Protein AF-0000000072966631 (afdb_homodimer)

Solvent-accessible surface area (backbone atoms only — not comparable to full-atom values): 40447 Å² total; per-residue (Å²): 56,52,71,57,50,49,48,43,48,32,48,44,21,49,55,46,26,72,70,39,63,46,69,60,27,48,53,48,18,31,76,72,62,52,37,61,86,64,64,63,73,80,50,91,73,61,94,45,58,51,57,37,20,22,54,49,50,52,54,57,69,67,40,77,50,68,51,41,50,60,30,48,39,51,22,27,47,74,66,77,32,40,68,58,26,48,49,46,52,49,49,42,47,44,33,61,68,57,62,49,59,53,91,56,73,65,73,83,61,69,45,61,26,91,60,85,64,74,42,72,88,74,32,95,56,65,59,46,76,50,39,45,73,50,34,21,42,33,41,38,40,41,36,36,54,40,76,63,102,48,74,65,43,50,17,44,63,51,41,50,51,48,52,49,51,44,44,43,67,34,49,30,48,75,47,78,47,66,46,40,36,55,68,52,48,55,49,54,51,48,52,61,42,63,54,82,63,94,60,71,47,36,32,42,35,41,36,41,35,32,53,33,30,17,46,55,70,32,55,26,38,41,26,16,68,66,37,78,42,52,54,64,60,59,53,51,46,61,20,51,81,64,6,69,56,51,53,98,21,49,33,38,36,38,41,50,40,30,22,39,67,49,94,52,88,70,87,72,85,73,82,75,78,79,82,29,84,67,88,61,54,55,62,57,22,28,36,45,33,30,44,23,45,89,59,28,36,50,61,67,38,58,68,71,8,32,57,58,58,38,37,42,50,50,44,44,25,68,40,31,27,82,35,37,53,68,60,46,53,49,46,29,36,55,52,39,44,54,57,54,58,34,55,50,22,61,62,51,63,67,52,48,53,54,41,28,31,28,36,32,38,31,56,49,57,48,39,53,66,27,16,36,41,23,47,56,96,91,35,84,41,68,54,84,74,81,128,57,53,70,56,49,49,48,44,48,38,45,44,23,39,55,46,26,71,71,38,63,46,68,61,27,48,52,48,18,30,76,70,62,49,37,60,87,63,63,62,70,80,50,91,72,61,94,46,58,47,56,38,18,27,53,48,49,53,52,56,68,66,41,77,50,68,52,40,50,60,30,48,37,52,22,27,47,74,68,76,31,40,69,60,26,50,50,46,52,50,48,43,46,46,31,62,69,57,62,50,61,53,91,57,73,65,72,84,62,68,45,60,25,91,59,86,65,72,41,74,89,73,33,94,54,66,58,45,77,50,39,46,73,50,33,21,42,33,40,38,41,42,37,36,53,42,77,64,101,49,74,66,44,51,17,45,64,49,42,50,52,48,51,49,51,45,43,44,66,34,48,31,48,75,48,79,48,65,47,38,37,56,68,50,49,54,48,53,51,47,51,62,42,63,54,81,62,94,61,71,45,38,33,42,36,41,36,41,35,32,53,33,30,18,46,55,72,32,54,26,38,41,25,17,66,65,38,77,41,53,55,64,60,60,53,52,46,61,20,49,82,65,6,71,54,51,54,98,22,51,33,40,37,38,42,50,40,30,22,38,67,48,94,54,89,69,88,72,85,75,83,77,77,77,82,31,83,67,90,60,53,55,61,58,22,27,36,45,34,30,44,25,46,88,60,28,36,50,61,66,38,56,67,72,10,32,57,58,59,38,37,43,51,49,44,44,25,68,41,29,26,83,36,38,54,69,59,46,53,50,44,28,35,54,51,40,44,53,58,54,58,35,61,49,19,59,65,51,61,65,54,49,53,55,40,30,32,29,36,33,37,31,56,48,58,47,40,52,65,28,17,38,40,25,47,56,97,91,34,84,41,68,53,84,73,82,127

Sequence (774 aa):
MLPEQKDLIYKHFPQLVQQCDLEQIVEIMIKKGNLNQDFLDKLPLESDKAHNNRQILFKLLGLEEVNTFSGLVDGLRKTGCARLANILENKLETIIESNILHPLDVNIDVKFSTQFYDTERYNRTGFYSTRSKNRGYVLIINNINFAQSYDERHGAEADERNLRQLFEKMGLTVFCYRDLNAYDMYFKTREFSEKLPVTQPDIGIVIIMSHGLVINNETMIVSSDNKYLAEESFKKIFNNENCALFRRKPKIFIYHICRNVLRESVTKQTFTDAILGNSLRTYSDMLICHPSVKGFSAYRNSIKGSWYIQLLCKVFMEHAHDMDIESLLRKVDEELEVVSSMPWVTENPNEGTQQTSTFQNIAFKKCYLHPGLYEEDGKMMKFPQNQMLPEQKDLIYKHFPQLVQQCDLEQIVEIMIKKGNLNQDFLDKLPLESDKAHNNRQILFKLLGLEEVNTFSGLVDGLRKTGCARLANILENKLETIIESNILHPLDVNIDVKFSTQFYDTERYNRTGFYSTRSKNRGYVLIINNINFAQSYDERHGAEADERNLRQLFEKMGLTVFCYRDLNAYDMYFKTREFSEKLPVTQPDIGIVIIMSHGLVINNETMIVSSDNKYLAEESFKKIFNNENCALFRRKPKIFIYHICRNVLRESVTKQTFTDAILGNSLRTYSDMLICHPSVKGFSAYRNSIKGSWYIQLLCKVFMEHAHDMDIESLLRKVDEELEVVSSMPWVTENPNEGTQQTSTFQNIAFKKCYLHPGLYEEDGKMMKFPQNQ

Radius of gyration: 29.25 Å; Cα contacts (8 Å, |Δi|>4): 1602; chains: 2; bounding box: 68×86×66 Å

Nearest PDB structures (foldseek):
  2fp3-assembly1_A  TM=8.728E-01  e=6.294E-19  Drosophila melanogaster
  4qui-assembly2_A  TM=8.451E-01  e=1.673E-17  Homo sapiens
  1m72-assembly1_B  TM=8.473E-01  e=5.726E-17  Spodoptera frugiperda
  4pry-assembly1_A  TM=8.446E-01  e=1.226E-16  Homo sapiens
  7wr5-assembly1_C  TM=8.520E-01  e=1.232E-13  Homo sapiens

InterPro domains:
  IPR001309 Peptidase C14, p20 domain [PS50208] (134-259)
  IPR002138 Peptidase C14, caspase non-catalytic subunit p10 [PS50207] (284-371)
  IPR011029 Death-like domain superfamily [G3DSA:1.10.533.10] (1-99)
  IPR011029 Death-like domain superfamily [SSF47986] (1-97)
  IPR011600 Peptidase C14, caspase domain [PF00656] (135-347)
  IPR015917 Peptidase C14A, caspase catalytic domain [PR00376] (134-147)
  IPR015917 Peptidase C14A, caspase catalytic domain [PR00376] (153-171)
  IPR015917 Peptidase C14A, caspase catalytic domain [PR00376] (171-189)
  IPR015917 Peptidase C14A, caspase catalytic domain [PR00376] (204-212)
  IPR015917 Peptidase C14A, caspase catalytic domain [PR00376] (243-261)
  IPR015917 Peptidase C14A, caspase catalytic domain [PR00376] (298-309)
  IPR015917 Peptidase C14A, caspase catalytic domain [SM00115] (127-371)
  IPR029030 Caspase-like domain superfamily [SSF52129] (120-372)
  IPR052039 Caspase-related proteases and regulators [PTHR22576] (125-385)

pLDDT: mean 79.73, std 18.7, range [24.19, 98.69]

Secondary structure (DSSP, 8-state):
--HHHHHHHHHTHHHHHHH--HHHHHHHHHHTTSS-GGGTTTS---S-HHHHHHHHHHHHHT---TTHHHHHHHHHHHTT-HHHHHHHHHHHHHHHHTT---TT-----PPPPSS---STTT-SS-B-----SS-EEEEEEE----SSSS---TTHHHHHHHHHHHHHHTT-EEEEEES--HHHHHHHHHHHHT---SS--SEEEEEEES-EEEETTEEEEEPTTS-EEEHHHHHHHTSTTT-STTTTS-EEEEEE---EE-----------------SS-SS-SEEEEESS-TT-PPPEETTTEEHHHHHHHHHHHHHTTTSBHHHHHHHHHHHHHHHHHS----S-TTS------EEEEES--B-B--TTEEEETTEEEE-----/--HHHHHHHHHTHHHHHHH--HHHHHHHHHHTTSS-GGGTTTS---S-HHHHHHHHHHHHHT---TTHHHHHHHHHHHTT-HHHHHHHHHHHHHHHHTT---TT-----PPPPSS---STTT-SS-B-----SS-EEEEEEE----SSSS---TTHHHHHHHHHHHHHHTT-EEEEEES--HHHHHHHHHHHHT---SS--SEEEEEEES-EEEETTEEEEEPTTS-EEEHHHHHHHTSTTT-STTTTS-EEEEEE---EE-----------------SS-SS-SEEEEESS-TT-PPPEETTTEEHHHHHHHHHHHHHTTTSBHHHHHHHHHHHHHHHHHS----S-TTS------EEEEES--B-B--TTEEEETTEEEE-----

Organism: Tribolium castaneum (NCBI:txid7070)

Structure (mmCIF, N/CA/C/O backbone):
data_AF-0000000072966631-model_v1
#
loop_
_entity.id
_entity.type
_entity.pdbx_description
1 polymer 'Caspase Nc-like Protein'
#
loop_
_atom_site.group_PDB
_atom_site.id
_atom_site.type_symbol
_atom_site.label_atom_id
_atom_site.label_alt_id
_atom_site.label_comp_id
_atom_site.label_asym_id
_atom_site.label_entity_id
_atom_site.label_seq_id
_atom_site.pdbx_PDB_ins_code
_atom_site.Cartn_x
_atom_site.Cartn_y
_atom_site.Cartn_z
_atom_site.occupancy
_atom_site.B_iso_or_equiv
_atom_site.auth_seq_id
_atom_site.auth_comp_id
_atom_site.auth_asym_id
_atom_site.auth_atom_id
_atom_site.pdbx_PDB_model_num
ATOM 1 N N . MET A 1 1 ? -11.648 35.438 14.039 1 68.81 1 MET A N 1
ATOM 2 C CA . MET A 1 1 ? -12.289 34.312 14.688 1 68.81 1 MET A CA 1
ATOM 3 C C . MET A 1 1 ? -11.25 33.406 15.352 1 68.81 1 MET A C 1
ATOM 5 O O . MET A 1 1 ? -10.164 33.188 14.797 1 68.81 1 MET A O 1
ATOM 9 N N . LEU A 1 2 ? -11.609 32.969 16.594 1 64.06 2 LEU A N 1
ATOM 10 C CA . LEU A 1 2 ? -10.758 32 17.281 1 64.06 2 LEU A CA 1
ATOM 11 C C . LEU A 1 2 ? -10.711 30.688 16.547 1 64.06 2 LEU A C 1
ATOM 13 O O . LEU A 1 2 ? -11.68 30.312 15.867 1 64.06 2 LEU A O 1
ATOM 17 N N . PRO A 1 3 ? -9.625 30.125 16.641 1 59.94 3 PRO A N 1
ATOM 18 C CA . PRO A 1 3 ? -9.5 28.828 15.969 1 59.94 3 PRO A CA 1
ATOM 19 C C . PRO A 1 3 ? -10.625 27.875 16.328 1 59.94 3 PRO A C 1
ATOM 21 O O . PRO A 1 3 ? -11.141 27.172 15.453 1 59.94 3 PRO A O 1
ATOM 24 N N . GLU A 1 4 ? -10.969 27.969 17.516 1 63.44 4 GLU A N 1
ATOM 25 C CA . GLU A 1 4 ? -12.055 27.109 17.984 1 63.44 4 GLU A CA 1
ATOM 26 C C . GLU A 1 4 ? -13.367 27.469 17.312 1 63.44 4 GLU A C 1
ATOM 28 O O . GLU A 1 4 ? -14.188 26.594 17.016 1 63.44 4 GLU A O 1
ATOM 33 N N . GLN A 1 5 ? -13.523 28.703 17.094 1 70.25 5 GLN A N 1
ATOM 34 C CA . GLN A 1 5 ? -14.719 29.203 16.422 1 70.25 5 GLN A CA 1
ATOM 35 C C . GLN A 1 5 ? -14.758 28.766 14.961 1 70.25 5 GLN A C 1
ATOM 37 O O . GLN A 1 5 ? -15.805 28.328 14.469 1 70.25 5 GLN A O 1
ATOM 42 N N . LYS A 1 6 ? -13.711 28.938 14.422 1 69.25 6 LYS A N 1
ATOM 43 C CA . LYS A 1 6 ? -13.617 28.531 13.023 1 69.25 6 LYS A CA 1
ATOM 44 C C . LYS A 1 6 ? -13.875 27.031 12.867 1 69.25 6 LYS A C 1
ATOM 46 O O . LYS A 1 6 ? -14.609 26.609 11.977 1 69.25 6 LYS A O 1
ATOM 51 N N . ASP A 1 7 ? -13.359 26.375 13.883 1 62.38 7 ASP A N 1
ATOM 52 C CA . ASP A 1 7 ? -13.562 24.938 13.914 1 62.38 7 ASP A CA 1
ATOM 53 C C . ASP A 1 7 ? -15.047 24.578 14.016 1 62.38 7 ASP A C 1
ATOM 55 O O . ASP A 1 7 ? -15.516 23.656 13.367 1 62.38 7 ASP A O 1
ATOM 59 N N . LEU A 1 8 ? -15.703 25.281 14.867 1 68.56 8 LEU A N 1
ATOM 60 C CA . LEU A 1 8 ? -17.141 25.078 15.07 1 68.56 8 LEU A CA 1
ATOM 61 C C . LEU A 1 8 ? -17.906 25.359 13.797 1 68.56 8 LEU A C 1
ATOM 63 O O . LEU A 1 8 ? -18.859 24.625 13.461 1 68.56 8 LEU A O 1
ATOM 67 N N . ILE A 1 9 ? -17.5 26.375 13.125 1 75.25 9 ILE A N 1
ATOM 68 C CA . ILE A 1 9 ? -18.172 26.75 11.883 1 75.25 9 ILE A CA 1
ATOM 69 C C . ILE A 1 9 ? -17.938 25.672 10.828 1 75.25 9 ILE A C 1
ATOM 71 O O . ILE A 1 9 ? -18.875 25.266 10.133 1 75.25 9 ILE A O 1
ATOM 75 N N . TYR A 1 10 ? -16.766 25.188 10.859 1 64.31 10 TYR A N 1
ATOM 76 C CA . TYR A 1 10 ? -16.438 24.125 9.914 1 64.31 10 TYR A CA 1
ATOM 77 C C . TYR A 1 10 ? -17.234 22.875 10.203 1 64.31 10 TYR A C 1
ATOM 79 O O . TYR A 1 10 ? -17.75 22.234 9.289 1 64.31 10 TYR A O 1
ATOM 87 N N . LYS A 1 11 ? -17.312 22.531 11.445 1 64.12 11 LYS A N 1
ATOM 88 C CA . LYS A 1 11 ? -18.047 21.359 11.906 1 64.12 11 LYS A CA 1
ATOM 89 C C . LYS A 1 11 ? -19.516 21.438 11.484 1 64.12 11 LYS A C 1
ATOM 91 O O . LYS A 1 11 ? -20.125 20.406 11.188 1 64.12 11 LYS A O 1
ATOM 96 N N . HIS A 1 12 ? -20.047 22.609 11.523 1 69.44 12 HIS A N 1
ATOM 97 C CA . HIS A 1 12 ? -21.469 22.781 11.227 1 69.44 12 HIS A CA 1
ATOM 98 C C . HIS A 1 12 ? -21.672 23.453 9.867 1 69.44 12 HIS A C 1
ATOM 100 O O . HIS A 1 12 ? -22.688 24.109 9.641 1 69.44 12 HIS A O 1
ATOM 106 N N . PHE A 1 13 ? -20.594 23.281 9.008 1 72.44 13 PHE A N 1
ATOM 107 C CA . PHE A 1 13 ? -20.547 23.953 7.719 1 72.44 13 PHE A CA 1
ATOM 108 C C . PHE A 1 13 ? -21.703 23.5 6.828 1 72.44 13 PHE A C 1
ATOM 110 O O . PHE A 1 13 ? -22.438 24.328 6.297 1 72.44 13 PHE A O 1
ATOM 117 N N . PRO A 1 14 ? -21.922 22.203 6.773 1 68.69 14 PRO A N 1
ATOM 118 C CA . PRO A 1 14 ? -23.031 21.797 5.91 1 68.69 14 PRO A CA 1
ATOM 119 C C . PRO A 1 14 ? -24.375 22.344 6.375 1 68.69 14 PRO A C 1
ATOM 121 O O . PRO A 1 14 ? -25.203 22.75 5.547 1 68.69 14 PRO A O 1
ATOM 124 N N . GLN A 1 15 ? -24.625 22.359 7.633 1 77.25 15 GLN A N 1
ATOM 125 C CA . GLN A 1 15 ? -25.859 22.906 8.164 1 77.25 15 GLN A CA 1
ATOM 126 C C . GLN A 1 15 ? -25.969 24.391 7.875 1 77.25 15 GLN A C 1
ATOM 128 O O . GLN A 1 15 ? -27.047 24.875 7.508 1 77.25 15 GLN A O 1
ATOM 133 N N . LEU A 1 16 ? -24.875 25.016 7.965 1 82.5 16 LEU A N 1
ATOM 134 C CA . LEU A 1 16 ? -24.859 26.453 7.719 1 82.5 16 LEU A CA 1
ATOM 135 C C . LEU A 1 16 ? -25.156 26.75 6.254 1 82.5 16 LEU A C 1
ATOM 137 O O . LEU A 1 16 ? -25.906 27.688 5.949 1 82.5 16 LEU A O 1
ATOM 141 N N . VAL A 1 17 ? -24.641 25.906 5.406 1 77.12 17 VAL A N 1
ATOM 142 C CA . VAL A 1 17 ? -24.797 26.109 3.971 1 77.12 17 VAL A CA 1
ATOM 143 C C . VAL A 1 17 ? -26.219 25.766 3.539 1 77.12 17 VAL A C 1
ATOM 145 O O . VAL A 1 17 ? -26.828 26.484 2.76 1 77.12 17 VAL A O 1
ATOM 148 N N . GLN A 1 18 ? -26.688 24.734 4.133 1 76.94 18 GLN A N 1
ATOM 149 C CA . GLN A 1 18 ? -27.969 24.203 3.656 1 76.94 18 GLN A CA 1
ATOM 150 C C . GLN A 1 18 ? -29.141 24.875 4.348 1 76.94 18 GLN A C 1
ATOM 152 O O . GLN A 1 18 ? -30.203 25.078 3.738 1 76.94 18 GLN A O 1
ATOM 157 N N . GLN A 1 19 ? -28.906 25.203 5.504 1 81.06 19 GLN A N 1
ATOM 158 C CA . GLN A 1 19 ? -30.062 25.609 6.301 1 81.06 19 GLN A CA 1
ATOM 159 C C . GLN A 1 19 ? -30.125 27.125 6.461 1 81.06 19 GLN A C 1
ATOM 161 O O . GLN A 1 19 ? -31.172 27.672 6.793 1 81.06 19 GLN A O 1
ATOM 166 N N . CYS A 1 20 ? -29.047 27.766 6.129 1 86.94 20 CYS A N 1
ATOM 167 C CA . CYS A 1 20 ? -29.016 29.172 6.496 1 86.94 20 CYS A CA 1
ATOM 168 C C . CYS A 1 20 ? -28.906 30.047 5.258 1 86.94 20 CYS A C 1
ATOM 170 O O . CYS A 1 20 ? -28.438 29.609 4.215 1 86.94 20 CYS A O 1
ATOM 172 N N . ASP A 1 21 ? -29.516 31.172 5.359 1 87.31 21 ASP A N 1
ATOM 173 C CA . ASP A 1 21 ? -29.359 32.219 4.363 1 87.31 21 ASP A CA 1
ATOM 174 C C . ASP A 1 21 ? -28.203 33.156 4.727 1 87.31 21 ASP A C 1
ATOM 176 O O . ASP A 1 21 ? -28.391 34.188 5.371 1 87.31 21 ASP A O 1
ATOM 180 N N . LEU A 1 22 ? -27.016 32.812 4.195 1 88.62 22 LEU A N 1
ATOM 181 C CA . LEU A 1 22 ? -25.828 33.5 4.633 1 88.62 22 LEU A CA 1
ATOM 182 C C . LEU A 1 22 ? -25.75 34.906 3.998 1 88.62 22 LEU A C 1
ATOM 184 O O . LEU A 1 22 ? -25.125 35.812 4.551 1 88.62 22 LEU A O 1
ATOM 188 N N . GLU A 1 23 ? -26.422 35.031 2.867 1 87.88 23 GLU A N 1
ATOM 189 C CA . GLU A 1 23 ? -26.469 36.375 2.289 1 87.88 23 GLU A CA 1
ATOM 190 C C . GLU A 1 23 ? -27.156 37.344 3.225 1 87.88 23 GLU A C 1
ATOM 192 O O . GLU A 1 23 ? -26.672 38.469 3.451 1 87.88 23 GLU A O 1
ATOM 197 N N . GLN A 1 24 ? -28.266 36.844 3.725 1 90.56 24 GLN A N 1
ATOM 198 C CA . GLN A 1 24 ? -29.016 37.656 4.668 1 90.56 24 GLN A CA 1
ATOM 199 C C . GLN A 1 24 ? -28.234 37.875 5.961 1 90.56 24 GLN A C 1
ATOM 201 O O . GLN A 1 24 ? -28.234 38.969 6.523 1 90.56 24 GLN A O 1
ATOM 206 N N . ILE A 1 25 ? -27.516 36.844 6.379 1 91.56 25 ILE A N 1
ATOM 207 C CA . ILE A 1 25 ? -26.734 36.906 7.613 1 91.56 2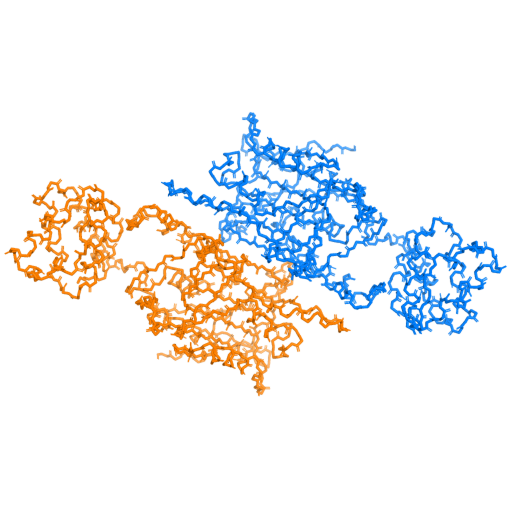5 ILE A CA 1
ATOM 208 C C . ILE A 1 25 ? -25.594 37.906 7.461 1 91.56 25 ILE A C 1
ATOM 210 O O . ILE A 1 25 ? -25.359 38.719 8.352 1 91.56 25 ILE A O 1
ATOM 214 N N . VAL A 1 26 ? -25.016 37.938 6.332 1 90.06 26 VAL A N 1
ATOM 215 C CA . VAL A 1 26 ? -23.906 38.844 6.066 1 90.06 26 VAL A CA 1
ATOM 216 C C . VAL A 1 26 ? -24.422 40.281 6.039 1 90.06 26 VAL A C 1
ATOM 218 O O . VAL A 1 26 ? -23.75 41.188 6.527 1 90.06 26 VAL A O 1
ATOM 221 N N . GLU A 1 27 ? -25.594 40.438 5.488 1 89.06 27 GLU A N 1
ATOM 222 C CA . GLU A 1 27 ? -26.188 41.781 5.492 1 89.06 27 GLU A CA 1
ATOM 223 C C . GLU A 1 27 ? -26.406 42.281 6.914 1 89.06 27 GLU A C 1
ATOM 225 O O . GLU A 1 27 ? -26.141 43.469 7.203 1 89.06 27 GLU A O 1
ATOM 230 N N . ILE A 1 28 ? -26.812 41.344 7.77 1 90.69 28 ILE A N 1
ATOM 231 C CA . ILE A 1 28 ? -27.016 41.688 9.172 1 90.69 28 ILE A CA 1
ATOM 232 C C . ILE A 1 28 ? -25.672 42 9.828 1 90.69 28 ILE A C 1
ATOM 234 O O . ILE A 1 28 ? -25.562 42.969 10.578 1 90.69 28 ILE A O 1
ATOM 238 N N . MET A 1 29 ? -24.672 41.281 9.477 1 90.38 29 MET A N 1
ATOM 239 C CA . MET A 1 29 ? -23.344 41.469 10.031 1 90.38 29 MET A CA 1
ATOM 240 C C . MET A 1 29 ? -22.75 42.812 9.578 1 90.38 29 MET A C 1
ATOM 242 O O . MET A 1 29 ? -22.062 43.469 10.352 1 90.38 29 MET A O 1
ATOM 246 N N . ILE A 1 30 ? -23.109 43.219 8.406 1 88.69 30 ILE A N 1
ATOM 247 C CA . ILE A 1 30 ? -22.625 44.5 7.879 1 88.69 30 ILE A CA 1
ATOM 248 C C . ILE A 1 30 ? -23.312 45.656 8.602 1 88.69 30 ILE A C 1
ATOM 250 O O . ILE A 1 30 ? -22.656 46.625 9.023 1 88.69 30 ILE A O 1
ATOM 254 N N . LYS A 1 31 ? -24.562 45.5 8.766 1 89.44 31 LYS A N 1
ATOM 255 C CA . LYS A 1 31 ? -25.344 46.531 9.438 1 89.44 31 LYS A CA 1
ATOM 256 C C . LYS A 1 31 ? -24.891 46.719 10.883 1 89.44 31 LYS A C 1
ATOM 258 O O . LYS A 1 31 ? -24.891 47.812 11.398 1 89.44 31 LYS A O 1
ATOM 263 N N . LYS A 1 32 ? -24.406 45.594 11.453 1 87.06 32 LYS A N 1
ATOM 264 C CA . LYS A 1 32 ? -24 45.625 12.859 1 87.06 32 LYS A CA 1
ATOM 265 C C . LYS A 1 32 ? -22.531 46 12.992 1 87.06 32 LYS A C 1
ATOM 267 O O . LYS A 1 32 ? -22.016 46.156 14.102 1 87.06 32 LYS A O 1
ATOM 272 N N . GLY A 1 33 ? -21.859 46.062 11.844 1 84.5 33 GLY A N 1
ATOM 273 C CA . GLY A 1 33 ? -20.469 46.531 11.859 1 84.5 33 GLY A CA 1
ATOM 274 C C . GLY A 1 33 ? -19.484 45.375 12.039 1 84.5 33 GLY A C 1
ATOM 275 O O . GLY A 1 33 ? -18.297 45.625 12.266 1 84.5 33 GLY A O 1
ATOM 276 N N . ASN A 1 34 ? -19.984 44.156 11.969 1 85.12 34 ASN A N 1
ATOM 277 C CA . ASN A 1 34 ? -19.078 43 12.078 1 85.12 34 ASN A CA 1
ATOM 278 C C . ASN A 1 34 ? -18.266 42.812 10.797 1 85.12 34 ASN A C 1
ATOM 280 O O . ASN A 1 34 ? -17.172 42.25 10.836 1 85.12 34 ASN A O 1
ATOM 284 N N . LEU A 1 35 ? -18.938 43.281 9.68 1 86.19 35 LEU A N 1
ATOM 285 C CA . LEU A 1 35 ? -18.297 43.156 8.375 1 86.19 35 LEU A CA 1
ATOM 286 C C . LEU A 1 35 ? -18.344 44.5 7.625 1 86.19 35 LEU A C 1
ATOM 288 O O . LEU A 1 35 ? -19.234 45.312 7.871 1 86.19 35 LEU A O 1
ATOM 292 N N . ASN A 1 36 ? -17.344 44.625 6.793 1 82.81 36 ASN A N 1
ATOM 293 C CA . ASN A 1 36 ? -17.312 45.812 5.961 1 82.81 36 ASN A CA 1
ATOM 294 C C . ASN A 1 36 ? -18.344 45.75 4.844 1 82.81 36 ASN A C 1
ATOM 296 O O . ASN A 1 36 ? -18.719 44.656 4.406 1 82.81 36 ASN A O 1
ATOM 300 N N . GLN A 1 37 ? -18.75 46.938 4.395 1 81.44 37 GLN A N 1
ATOM 301 C CA . GLN A 1 37 ? -19.766 47.062 3.363 1 81.44 37 GLN A CA 1
ATOM 302 C C . GLN A 1 37 ? -19.312 46.438 2.059 1 81.44 37 GLN A C 1
ATOM 304 O O . GLN A 1 37 ? -20.141 45.938 1.284 1 81.44 37 GLN A O 1
ATOM 309 N N . ASP A 1 38 ? -18.062 46.25 1.923 1 80.5 38 ASP A N 1
ATOM 310 C CA . ASP A 1 38 ? -17.547 45.75 0.655 1 80.5 38 ASP A CA 1
ATOM 311 C C . ASP A 1 38 ? -17.359 44.219 0.706 1 80.5 38 ASP A C 1
ATOM 313 O O . ASP A 1 38 ? -16.844 43.625 -0.238 1 80.5 38 ASP A O 1
ATOM 317 N N . PHE A 1 39 ? -17.875 43.625 1.732 1 84 39 PHE A N 1
ATOM 318 C CA . PHE A 1 39 ? -17.656 42.188 1.901 1 84 39 PHE A CA 1
ATOM 319 C C . PHE A 1 39 ? -18.297 41.406 0.761 1 84 39 PHE A C 1
ATOM 321 O O . PHE A 1 39 ? -17.703 40.469 0.253 1 84 39 PHE A O 1
ATOM 328 N N . LEU A 1 40 ? -19.469 41.812 0.378 1 78.5 40 LEU A N 1
ATOM 329 C CA . LEU A 1 40 ? -20.219 41.094 -0.626 1 78.5 40 LEU A CA 1
ATOM 330 C C . LEU A 1 40 ? -19.797 41.5 -2.033 1 78.5 40 LEU A C 1
ATOM 332 O O . LEU A 1 40 ? -20.078 40.781 -3.002 1 78.5 40 LEU A O 1
ATOM 336 N N . ASP A 1 41 ? -19.109 42.531 -2.164 1 75.69 41 ASP A N 1
ATOM 337 C CA . ASP A 1 41 ? -18.797 43.094 -3.482 1 75.69 41 ASP A CA 1
ATOM 338 C C . ASP A 1 41 ? -17.891 42.125 -4.262 1 75.69 41 ASP A C 1
ATOM 340 O O . ASP A 1 41 ? -18.031 42 -5.484 1 75.69 41 ASP A O 1
ATOM 344 N N . LYS A 1 42 ? -17.078 41.438 -3.637 1 66 42 LYS A N 1
ATOM 345 C CA . LYS A 1 42 ? -16.094 40.625 -4.336 1 66 42 LYS A CA 1
ATOM 346 C C . LYS A 1 42 ? -16.531 39.188 -4.418 1 66 42 LYS A C 1
ATOM 348 O O . LYS A 1 42 ? -15.742 38.312 -4.781 1 66 42 LYS A O 1
ATOM 353 N N . LEU A 1 43 ? -17.797 38.906 -4.156 1 71.12 43 LEU A N 1
ATOM 354 C CA . LEU A 1 43 ? -18.281 37.531 -4.242 1 71.12 43 LEU A CA 1
ATOM 355 C C . LEU A 1 43 ? -19.266 37.375 -5.391 1 71.12 43 LEU A C 1
ATOM 357 O O . LEU A 1 43 ? -20.297 38.062 -5.422 1 71.12 43 LEU A O 1
ATOM 361 N N . PRO A 1 44 ? -18.859 36.719 -6.484 1 66.81 44 PRO A N 1
ATOM 362 C CA . PRO A 1 44 ? -19.828 36.5 -7.559 1 66.81 44 PRO A CA 1
ATOM 363 C C . PRO A 1 44 ? -21.016 35.656 -7.109 1 66.81 44 PRO A C 1
ATOM 365 O O . PRO A 1 44 ? -20.922 34.406 -7.074 1 66.81 44 PRO A O 1
ATOM 368 N N . LEU A 1 45 ? -22.125 36.25 -6.652 1 73.12 45 LEU A N 1
ATOM 369 C CA . LEU A 1 45 ? -23.312 35.531 -6.18 1 73.12 45 LEU A CA 1
ATOM 370 C C . LEU A 1 45 ? -24.156 35.062 -7.355 1 73.12 45 LEU A C 1
ATOM 372 O O . LEU A 1 45 ? -24.344 35.781 -8.328 1 73.12 45 LEU A O 1
ATOM 376 N N . GLU A 1 46 ? -24.375 33.75 -7.348 1 72.19 46 GLU A N 1
ATOM 377 C CA . GLU A 1 46 ? -25.156 33.125 -8.398 1 72.19 46 GLU A CA 1
ATOM 378 C C . GLU A 1 46 ? -26.547 32.75 -7.902 1 72.19 46 GLU A C 1
ATOM 380 O O . GLU A 1 46 ? -26.922 33.062 -6.773 1 72.19 46 GLU A O 1
ATOM 385 N N . SER A 1 47 ? -27.391 32.188 -8.781 1 76.88 47 SER A N 1
ATOM 386 C CA . SER A 1 47 ? -28.75 31.781 -8.445 1 76.88 47 SER A CA 1
ATOM 387 C C . SER A 1 47 ? -28.734 30.609 -7.465 1 76.88 47 SER A C 1
ATOM 389 O O . SER A 1 47 ? -29.703 30.406 -6.727 1 76.88 47 SER A O 1
ATOM 391 N N . ASP A 1 48 ? -27.703 30.031 -7.234 1 73.31 48 ASP A N 1
ATOM 392 C CA . ASP A 1 48 ? -27.562 28.891 -6.332 1 73.31 48 ASP A CA 1
ATOM 393 C C . ASP A 1 48 ? -27.234 29.359 -4.91 1 73.31 48 ASP A C 1
ATOM 395 O O . ASP A 1 48 ? -26.094 29.719 -4.617 1 73.31 48 ASP A O 1
ATOM 399 N N . LYS A 1 49 ? -28.125 29.266 -4.145 1 80.44 49 LYS A N 1
ATOM 400 C CA . LYS A 1 49 ? -28.016 29.75 -2.771 1 80.44 49 LYS A CA 1
ATOM 401 C C . LYS A 1 49 ? -26.953 28.969 -1.995 1 80.44 49 LYS A C 1
ATOM 403 O O . LYS A 1 49 ? -26.203 29.547 -1.203 1 80.44 49 LYS A O 1
ATOM 408 N N . ALA A 1 50 ? -27.016 27.719 -2.189 1 75 50 ALA A N 1
ATOM 409 C CA . ALA A 1 50 ? -26.047 26.891 -1.468 1 75 50 ALA A CA 1
ATOM 410 C C . ALA A 1 50 ? -24.609 27.266 -1.859 1 75 50 ALA A C 1
ATOM 412 O O . ALA A 1 50 ? -23.734 27.359 -1 1 75 50 ALA A O 1
ATOM 413 N N . HIS A 1 51 ? -24.484 27.516 -3.098 1 72.56 51 HIS A N 1
ATOM 414 C CA . HIS A 1 51 ? -23.188 27.953 -3.592 1 72.56 51 HIS A CA 1
ATOM 415 C C . HIS A 1 51 ? -22.797 29.297 -2.98 1 72.56 51 HIS A C 1
ATOM 417 O O . HIS A 1 51 ? -21.656 29.469 -2.543 1 72.56 51 HIS A O 1
ATOM 423 N N . ASN A 1 52 ? -23.656 30.172 -3.027 1 78.88 52 ASN A N 1
ATOM 424 C CA . ASN A 1 52 ? -23.406 31.484 -2.432 1 78.88 52 ASN A CA 1
ATOM 425 C C . ASN A 1 52 ? -23.031 31.359 -0.956 1 78.88 52 ASN A C 1
ATOM 427 O O . ASN A 1 52 ? -22.109 32.031 -0.488 1 78.88 52 ASN A O 1
ATOM 431 N N . ASN A 1 53 ? -23.75 30.516 -0.295 1 82.25 53 ASN A N 1
ATOM 432 C CA . ASN A 1 53 ? -23.5 30.297 1.123 1 82.25 53 ASN A CA 1
ATOM 433 C C . ASN A 1 53 ? -22.094 29.75 1.359 1 82.25 53 ASN A C 1
ATOM 435 O O . ASN A 1 53 ? -21.406 30.188 2.293 1 82.25 53 ASN A O 1
ATOM 439 N N . ARG A 1 54 ? -21.703 28.922 0.561 1 76.31 54 ARG A N 1
ATOM 440 C CA . ARG A 1 54 ? -20.359 28.375 0.684 1 76.31 54 ARG A CA 1
ATOM 441 C C . ARG A 1 54 ? -19.297 29.453 0.516 1 76.31 54 ARG A C 1
ATOM 443 O O . ARG A 1 54 ? -18.375 29.562 1.325 1 76.31 54 ARG A O 1
ATOM 450 N N . GLN A 1 55 ? -19.453 30.25 -0.476 1 73.12 55 GLN A N 1
ATOM 451 C CA . GLN A 1 55 ? -18.516 31.344 -0.743 1 73.12 55 GLN A CA 1
ATOM 452 C C . GLN A 1 55 ? -18.453 32.312 0.434 1 73.12 55 GLN A C 1
ATOM 454 O O . GLN A 1 55 ? -17.359 32.75 0.823 1 73.12 55 GLN A O 1
ATOM 459 N N . ILE A 1 56 ? -19.531 32.562 0.863 1 83.12 56 ILE A N 1
ATOM 460 C CA . ILE A 1 56 ? -19.641 33.531 1.967 1 83.12 56 ILE A CA 1
ATOM 461 C C . ILE A 1 56 ? -18.922 32.969 3.195 1 83.12 56 ILE A C 1
ATOM 463 O O . ILE A 1 56 ? -18.156 33.656 3.85 1 83.12 56 ILE A O 1
ATOM 467 N N . LEU A 1 57 ? -19.25 31.734 3.443 1 81 57 LEU A N 1
ATOM 468 C CA . LEU A 1 57 ? -18.672 31.125 4.633 1 81 57 LEU A CA 1
ATOM 469 C C . LEU A 1 57 ? -17.156 31.062 4.523 1 81 57 LEU A C 1
ATOM 471 O O . LEU A 1 57 ? -16.438 31.375 5.48 1 81 57 LEU A O 1
ATOM 475 N N . PHE A 1 58 ? -16.734 30.812 3.375 1 72.88 58 PHE A N 1
ATOM 476 C CA . PHE A 1 58 ? -15.289 30.766 3.166 1 72.88 58 PHE A CA 1
ATOM 477 C C . PHE A 1 58 ? -14.672 32.125 3.354 1 72.88 58 PHE A C 1
ATOM 479 O O . PHE A 1 58 ? -13.594 32.281 3.945 1 72.88 58 PHE A O 1
ATOM 486 N N . LYS A 1 59 ? -15.273 33.062 2.82 1 76.69 59 LYS A N 1
ATOM 487 C CA . LYS A 1 59 ? -14.805 34.438 2.977 1 76.69 59 LYS A CA 1
ATOM 488 C C . LYS A 1 59 ? -14.812 34.844 4.441 1 76.69 59 LYS A C 1
ATOM 490 O O . LYS A 1 59 ? -13.883 35.5 4.914 1 76.69 59 LYS A O 1
ATOM 495 N N . LEU A 1 60 ? -15.875 34.469 5.137 1 81.44 60 LEU A N 1
ATOM 496 C CA . LEU A 1 60 ? -15.977 34.781 6.559 1 81.44 60 LEU A CA 1
ATOM 497 C C . LEU A 1 60 ? -14.836 34.125 7.34 1 81.44 60 LEU A C 1
ATOM 499 O O . LEU A 1 60 ? -14.242 34.75 8.219 1 81.44 60 LEU A O 1
ATOM 503 N N . LEU A 1 61 ? -14.672 32.906 6.957 1 77 61 LEU A N 1
ATOM 504 C CA . LEU A 1 61 ? -13.672 32.125 7.668 1 77 61 LEU A CA 1
ATOM 505 C C . LEU A 1 61 ? -12.273 32.688 7.422 1 77 61 LEU A C 1
ATOM 507 O O . LEU A 1 61 ? -11.375 32.5 8.258 1 77 61 LEU A O 1
ATOM 511 N N . GLY A 1 62 ? -12.133 33.375 6.371 1 67.56 62 GLY A N 1
ATOM 512 C CA . GLY A 1 62 ? -10.852 33.969 6.023 1 67.56 62 GLY A CA 1
ATOM 513 C C . GLY A 1 62 ? -10.617 35.312 6.688 1 67.56 62 GLY A C 1
ATOM 514 O O . GLY A 1 62 ? -9.523 35.875 6.621 1 67.56 62 GLY A O 1
ATOM 515 N N . LEU A 1 63 ? -11.562 35.719 7.27 1 70.69 63 LEU A N 1
ATOM 516 C CA . LEU A 1 63 ? -11.453 37.031 7.891 1 70.69 63 LEU A CA 1
ATOM 517 C C . LEU A 1 63 ? -10.719 36.969 9.227 1 70.69 63 LEU A C 1
ATOM 519 O O . LEU A 1 63 ? -10.875 35.969 9.961 1 70.69 63 LEU A O 1
ATOM 523 N N . GLU A 1 64 ? -9.781 37.75 9.414 1 58.88 64 GLU A N 1
ATOM 524 C CA . GLU A 1 64 ? -8.992 37.812 10.641 1 58.88 64 GLU A CA 1
ATOM 525 C C . GLU A 1 64 ? -9.742 38.594 11.734 1 58.88 64 GLU A C 1
ATOM 527 O O . GLU A 1 64 ? -9.336 38.562 12.898 1 58.88 64 GLU A O 1
ATOM 532 N N . GLU A 1 65 ? -10.781 39.062 11.477 1 59.81 65 GLU A N 1
ATOM 533 C CA . GLU A 1 65 ? -11.461 39.938 12.453 1 59.81 65 GLU A CA 1
ATOM 534 C C . GLU A 1 65 ? -12.086 39.094 13.57 1 59.81 65 GLU A C 1
ATOM 536 O O . GLU A 1 65 ? -12.734 38.094 13.305 1 59.81 65 GLU A O 1
ATOM 541 N N . VAL A 1 66 ? -11.883 39.469 14.797 1 57.03 66 VAL A N 1
ATOM 542 C CA . VAL A 1 66 ? -12.227 38.781 16.047 1 57.03 66 VAL A CA 1
ATOM 543 C C . VAL A 1 66 ? -13.742 38.719 16.188 1 57.03 66 VAL A C 1
ATOM 545 O O . VAL A 1 66 ? -14.266 37.688 16.656 1 57.03 66 VAL A O 1
ATOM 548 N N . ASN A 1 67 ? -14.492 39.625 15.641 1 71.94 67 ASN A N 1
ATOM 549 C CA . ASN A 1 67 ? -15.906 39.688 15.984 1 71.94 67 ASN A CA 1
ATOM 550 C C . ASN A 1 67 ? -16.766 39 14.914 1 71.94 67 ASN A C 1
ATOM 552 O O . ASN A 1 67 ? -18 39.062 14.969 1 71.94 67 ASN A O 1
ATOM 556 N N . THR A 1 68 ? -16.188 38.312 14.062 1 81.5 68 THR A N 1
ATOM 557 C CA . THR A 1 68 ? -16.891 37.688 12.953 1 81.5 68 THR A CA 1
ATOM 558 C C . THR A 1 68 ? -17.734 36.5 13.445 1 81.5 68 THR A C 1
ATOM 560 O O . THR A 1 68 ? -18.891 36.344 13.016 1 81.5 68 THR A O 1
ATOM 563 N N . PHE A 1 69 ? -17.219 35.812 14.367 1 86.19 69 PHE A N 1
ATOM 564 C CA . PHE A 1 69 ? -17.938 34.656 14.875 1 86.19 69 PHE A CA 1
ATOM 565 C C . PHE A 1 69 ? -19.188 35.094 15.633 1 86.19 69 PHE A C 1
ATOM 567 O O . PHE A 1 69 ? -20.281 34.562 15.414 1 86.19 69 PHE A O 1
ATOM 574 N N . SER A 1 70 ? -18.953 36.062 16.469 1 82.88 70 SER A N 1
ATOM 575 C CA . SER A 1 70 ? -20.094 36.562 17.234 1 82.88 70 SER A CA 1
ATOM 576 C C . SER A 1 70 ? -21.156 37.156 16.297 1 82.88 70 SER A C 1
ATOM 578 O O . SER A 1 70 ? -22.344 36.969 16.531 1 82.88 70 SER A O 1
ATOM 580 N N . GLY A 1 71 ? -20.703 37.812 15.297 1 87.12 71 GLY A N 1
ATOM 581 C CA . GLY A 1 71 ? -21.625 38.344 14.305 1 87.12 71 GLY A CA 1
ATOM 582 C C . GLY A 1 71 ? -22.391 37.25 13.562 1 87.12 71 GLY A C 1
ATOM 583 O O . GLY A 1 71 ? -23.594 37.375 13.336 1 87.12 71 GLY A O 1
ATOM 584 N N . LEU A 1 72 ? -21.688 36.188 13.25 1 90.19 72 LEU A N 1
ATOM 585 C CA . LEU A 1 72 ? -22.312 35.062 12.562 1 90.19 72 LEU A CA 1
ATOM 586 C C . LEU A 1 72 ? -23.375 34.406 13.438 1 90.19 72 LEU A C 1
ATOM 588 O O . LEU A 1 72 ? -24.484 34.156 12.984 1 90.19 72 LEU A O 1
ATOM 592 N N . VAL A 1 73 ? -23.031 34.188 14.648 1 88.81 73 VAL A N 1
ATOM 593 C CA . VAL A 1 73 ? -23.938 33.531 15.594 1 88.81 73 VAL A CA 1
ATOM 594 C C . VAL A 1 73 ? -25.172 34.406 15.797 1 88.81 73 VAL A C 1
ATOM 596 O O . VAL A 1 73 ? -26.297 33.906 15.805 1 88.81 73 VAL A O 1
ATOM 599 N N . ASP A 1 74 ? -24.938 35.625 15.914 1 88.81 74 ASP A N 1
ATOM 600 C CA . ASP A 1 74 ? -26.047 36.594 16.047 1 88.81 74 ASP A CA 1
ATOM 601 C C . ASP A 1 74 ? -26.906 36.594 14.797 1 88.81 74 ASP A C 1
ATOM 603 O O . ASP A 1 74 ? -28.141 36.625 14.891 1 88.81 74 ASP A O 1
ATOM 607 N N . GLY A 1 75 ? -26.25 36.594 13.641 1 90.31 75 GLY A N 1
ATOM 608 C CA . GLY A 1 75 ? -26.984 36.531 12.383 1 90.31 75 GLY A CA 1
ATOM 609 C C . GLY A 1 75 ? -27.828 35.281 12.25 1 90.31 75 GLY A C 1
ATOM 610 O O . GLY A 1 75 ? -28.969 35.344 11.789 1 90.31 75 GLY A O 1
ATOM 611 N N . LEU A 1 76 ? -27.312 34.219 12.727 1 90.81 76 LEU A N 1
ATOM 612 C CA . LEU A 1 76 ? -28.016 32.938 12.695 1 90.81 76 LEU A CA 1
ATOM 613 C C . LEU A 1 76 ? -29.266 33 13.562 1 90.81 76 LEU A C 1
ATOM 615 O O . LEU A 1 76 ? -30.328 32.5 13.164 1 90.81 76 LEU A O 1
ATOM 619 N N . ARG A 1 77 ? -29.156 33.562 14.664 1 87.06 77 ARG A N 1
ATOM 620 C CA . ARG A 1 77 ? -30.281 33.688 15.586 1 87.06 77 ARG A CA 1
ATOM 621 C C . ARG A 1 77 ? -31.391 34.531 14.984 1 87.06 77 ARG A C 1
ATOM 623 O O . ARG A 1 77 ? -32.562 34.219 15.164 1 87.06 77 ARG A O 1
ATOM 630 N N . LYS A 1 78 ? -31.016 35.469 14.203 1 89 78 LYS A N 1
ATOM 631 C CA . LYS A 1 78 ? -31.969 36.438 13.664 1 89 78 LYS A CA 1
ATOM 632 C C . LYS A 1 78 ? -32.594 35.906 12.375 1 89 78 LYS A C 1
ATOM 634 O O . LYS A 1 78 ? -33.594 36.469 11.914 1 89 78 LYS A O 1
ATOM 639 N N . THR A 1 79 ? -31.984 34.938 11.734 1 88.19 79 THR A N 1
ATOM 640 C CA . THR A 1 79 ? -32.5 34.469 10.461 1 88.19 79 THR A CA 1
ATOM 641 C C . THR A 1 79 ? -33.125 33.094 10.617 1 88.19 79 THR A C 1
ATOM 643 O O . THR A 1 79 ? -33.125 32.281 9.672 1 88.19 79 THR A O 1
ATOM 646 N N . GLY A 1 80 ? -33.562 32.688 11.797 1 83.12 80 GLY A N 1
ATOM 647 C CA . GLY A 1 80 ? -34.312 31.453 12.023 1 83.12 80 GLY A CA 1
ATOM 648 C C . GLY A 1 80 ? -33.406 30.25 12.234 1 83.12 80 GLY A C 1
ATOM 649 O O . GLY A 1 80 ? -33.875 29.109 12.18 1 83.12 80 GLY A O 1
ATOM 650 N N . CYS A 1 81 ? -32.188 30.438 12.273 1 86.81 81 CYS A N 1
ATOM 651 C CA . CYS A 1 81 ? -31.266 29.328 12.523 1 86.81 81 CYS A CA 1
ATOM 652 C C . CYS A 1 81 ? -30.797 29.328 13.969 1 86.81 81 CYS A C 1
ATOM 654 O O . CYS A 1 81 ? -29.609 29.109 14.242 1 86.81 81 CYS A O 1
ATOM 656 N N . ALA A 1 82 ? -31.734 29.531 14.82 1 86.75 82 ALA A N 1
ATOM 657 C CA . ALA A 1 82 ? -31.422 29.656 16.234 1 86.75 82 ALA A CA 1
ATOM 658 C C . ALA A 1 82 ? -30.844 28.359 16.781 1 86.75 82 ALA A C 1
ATOM 660 O O . ALA A 1 82 ? -29.938 28.391 17.641 1 86.75 82 ALA A O 1
ATOM 661 N N . ARG A 1 83 ? -31.328 27.297 16.344 1 81.81 83 ARG A N 1
ATOM 662 C CA . ARG A 1 83 ? -30.812 26.016 16.812 1 81.81 83 ARG A CA 1
ATOM 663 C C . ARG A 1 83 ? -29.328 25.875 16.484 1 81.81 83 ARG A C 1
ATOM 665 O O . ARG A 1 83 ? -28.531 25.484 17.344 1 81.81 83 ARG A O 1
ATOM 672 N N . LEU A 1 84 ? -29.031 26.219 15.32 1 84.38 84 LEU A N 1
ATOM 673 C CA . LEU A 1 84 ? -27.641 26.125 14.898 1 84.38 84 LEU A CA 1
ATOM 674 C C . LEU A 1 84 ? -26.766 27.125 15.648 1 84.38 84 LEU A C 1
ATOM 676 O O . LEU A 1 84 ? -25.625 26.828 16.016 1 84.38 84 LEU A O 1
ATOM 680 N N . ALA A 1 85 ? -27.266 28.266 15.883 1 87.81 85 ALA A N 1
ATOM 681 C CA . ALA A 1 85 ? -26.562 29.266 16.672 1 87.81 85 ALA A CA 1
ATOM 682 C C . ALA A 1 85 ? -26.25 28.766 18.078 1 87.81 85 ALA A C 1
ATOM 684 O O . ALA A 1 85 ? -25.141 28.922 18.578 1 87.81 85 ALA A O 1
ATOM 685 N N . ASN A 1 86 ? -27.203 28.047 18.625 1 82.19 86 ASN A N 1
ATOM 686 C CA . ASN A 1 86 ? -27.031 27.5 19.969 1 82.19 86 ASN A CA 1
ATOM 687 C C . ASN A 1 86 ? -25.984 26.391 19.984 1 82.19 86 ASN A C 1
ATOM 689 O O . ASN A 1 86 ? -25.188 26.312 20.922 1 82.19 86 ASN A O 1
ATOM 693 N N . ILE A 1 87 ? -26.031 25.688 19.016 1 78.56 87 ILE A N 1
ATOM 694 C CA . ILE A 1 87 ? -25.062 24.594 18.922 1 78.56 87 ILE A CA 1
ATOM 695 C C . ILE A 1 87 ? -23.656 25.156 18.828 1 78.56 87 ILE A C 1
ATOM 697 O O . ILE A 1 87 ? -22.75 24.719 19.562 1 78.56 87 ILE A O 1
ATOM 701 N N . LEU A 1 88 ? -23.5 26.141 18.016 1 78.69 88 LEU A N 1
ATOM 702 C CA . LEU A 1 88 ? -22.188 26.75 17.828 1 78.69 88 LEU A CA 1
ATOM 703 C C . LEU A 1 88 ? -21.703 27.422 19.109 1 78.69 88 LEU A C 1
ATOM 705 O O . LEU A 1 88 ? -20.547 27.25 19.516 1 78.69 88 LEU A O 1
ATOM 709 N N . GLU A 1 89 ? -22.562 28.047 19.719 1 76.38 89 GLU A N 1
ATOM 710 C CA . GLU A 1 89 ? -22.203 28.766 20.938 1 76.38 89 GLU A CA 1
ATOM 711 C C . GLU A 1 89 ? -21.938 27.812 22.094 1 76.38 89 GLU A C 1
ATOM 713 O O . GLU A 1 89 ? -20.969 27.984 22.844 1 76.38 89 GLU A O 1
ATOM 718 N N . ASN A 1 90 ? -22.703 26.797 22.219 1 68.06 90 ASN A N 1
ATOM 719 C CA . ASN A 1 90 ? -22.547 25.844 23.297 1 68.06 90 ASN A CA 1
ATOM 720 C C . ASN A 1 90 ? -21.281 25 23.125 1 68.06 90 ASN A C 1
ATOM 722 O O . ASN A 1 90 ? -20.547 24.766 24.094 1 68.06 90 ASN A O 1
ATOM 726 N N . LYS A 1 91 ? -21.141 24.625 21.922 1 61.03 91 LYS A N 1
ATOM 727 C CA . LYS A 1 91 ? -19.953 23.812 21.656 1 61.03 91 LYS A CA 1
ATOM 728 C C . LYS A 1 91 ? -18.672 24.641 21.844 1 61.03 91 LYS A C 1
ATOM 730 O O . LYS A 1 91 ? -17.672 24.141 22.359 1 61.03 91 LYS A O 1
ATOM 735 N N . LEU A 1 92 ? -18.781 25.828 21.406 1 61.09 92 LEU A N 1
ATOM 736 C CA . LEU A 1 92 ? -17.641 26.719 21.625 1 61.09 92 LEU A CA 1
ATOM 737 C C . LEU A 1 92 ? -17.375 26.875 23.125 1 61.09 92 LEU A C 1
ATOM 739 O O . LEU A 1 92 ? -16.219 26.844 23.547 1 61.09 92 LEU A O 1
ATOM 743 N N . GLU A 1 93 ? -18.375 27.094 23.844 1 60.62 93 GLU A N 1
ATOM 744 C CA . GLU A 1 93 ? -18.234 27.219 25.297 1 60.62 93 GLU A CA 1
ATOM 745 C C . GLU A 1 93 ? -17.656 25.953 25.906 1 60.62 93 GLU A C 1
ATOM 747 O O . GLU A 1 93 ? -16.797 26.016 26.797 1 60.62 93 GLU A O 1
ATOM 752 N N . THR A 1 94 ? -18.156 24.859 25.469 1 57.47 94 THR A N 1
ATOM 753 C CA . THR A 1 94 ? -17.625 23.594 25.984 1 57.47 94 THR A CA 1
ATOM 754 C C . THR A 1 94 ? -16.172 23.406 25.562 1 57.47 94 THR A C 1
ATOM 756 O O . THR A 1 94 ? -15.352 22.938 26.359 1 57.47 94 THR A O 1
ATOM 759 N N . ILE A 1 95 ? -15.922 23.656 24.312 1 51.19 95 ILE A N 1
ATOM 760 C CA . ILE A 1 95 ? -14.555 23.562 23.828 1 51.19 95 ILE A CA 1
ATOM 761 C C . ILE A 1 95 ? -13.664 24.531 24.609 1 51.19 95 ILE A C 1
ATOM 763 O O . ILE A 1 95 ? -12.555 24.188 25 1 51.19 95 ILE A O 1
ATOM 767 N N . ILE A 1 96 ? -14.102 25.75 24.719 1 48.47 96 ILE A N 1
ATOM 768 C CA . ILE A 1 96 ? -13.367 26.75 25.484 1 48.47 96 ILE A CA 1
ATOM 769 C C . ILE A 1 96 ? -13.25 26.297 26.938 1 48.47 96 ILE A C 1
ATOM 771 O O . ILE A 1 96 ? -12.18 26.422 27.547 1 48.47 96 ILE A O 1
ATOM 775 N N . GLU A 1 97 ? -14.375 26.047 27.438 1 48.38 97 GLU A N 1
ATOM 776 C CA . GLU A 1 97 ? -14.352 25.594 28.828 1 48.38 97 GLU A CA 1
ATOM 777 C C . GLU A 1 97 ? -13.562 24.312 28.984 1 48.38 97 GLU A C 1
ATOM 779 O O . GLU A 1 97 ? -12.867 24.109 29.984 1 48.38 97 GLU A O 1
ATOM 784 N N . SER A 1 98 ? -14.109 23.391 28.141 1 43.84 98 SER A N 1
ATOM 785 C CA . SER A 1 98 ? -13.375 22.141 28.266 1 43.84 98 SER A CA 1
ATOM 786 C C . SER A 1 98 ? -11.953 22.281 27.703 1 43.84 98 SER A C 1
ATOM 788 O O . SER A 1 98 ? -11.133 21.375 27.875 1 43.84 98 SER A O 1
ATOM 790 N N . ASN A 1 99 ? -11.242 23.312 27.766 1 39 99 ASN A N 1
ATOM 791 C CA . ASN A 1 99 ? -9.891 23.422 27.234 1 39 99 ASN A CA 1
ATOM 792 C C . ASN A 1 99 ? -9.664 22.453 26.078 1 39 99 ASN A C 1
ATOM 794 O O . ASN A 1 99 ? -8.555 21.938 25.906 1 39 99 ASN A O 1
ATOM 798 N N . ILE A 1 100 ? -10.617 21.859 25.688 1 36.06 100 ILE A N 1
ATOM 799 C CA . ILE A 1 100 ? -10.461 20.859 24.625 1 36.06 100 ILE A CA 1
ATOM 800 C C . ILE A 1 100 ? -9.883 21.531 23.375 1 36.06 100 ILE A C 1
ATOM 802 O O . ILE A 1 100 ? -10.523 22.375 22.766 1 36.06 100 ILE A O 1
ATOM 806 N N . LEU A 1 101 ? -8.758 21.922 23.328 1 34.28 101 LEU A N 1
ATOM 807 C CA . LEU A 1 101 ? -7.848 22.266 22.25 1 34.28 101 LEU A CA 1
ATOM 808 C C . LEU A 1 101 ? -8.352 21.703 20.922 1 34.28 101 LEU A C 1
ATOM 810 O O . LEU A 1 101 ? -8.992 20.641 20.891 1 34.28 101 LEU A O 1
ATOM 814 N N . HIS A 1 102 ? -8.797 22.469 19.953 1 40.41 102 HIS A N 1
ATOM 815 C CA . HIS A 1 102 ? -8.898 21.984 18.578 1 40.41 102 HIS A CA 1
ATOM 816 C C . HIS A 1 102 ? -8.133 20.688 18.391 1 40.41 102 HIS A C 1
ATOM 818 O O . HIS A 1 102 ? -7.047 20.516 18.938 1 40.41 102 HIS A O 1
ATOM 824 N N . PRO A 1 103 ? -8.805 19.812 18.203 1 38.94 103 PRO A N 1
ATOM 825 C CA . PRO A 1 103 ? -8.125 18.516 18.094 1 38.94 103 PRO A CA 1
ATOM 826 C C . PRO A 1 103 ? -6.699 18.641 17.562 1 38.94 103 PRO A C 1
ATOM 828 O O . PRO A 1 103 ? -5.887 17.734 17.75 1 38.94 103 PRO A O 1
ATOM 831 N N . LEU A 1 104 ? -6.445 19.781 16.703 1 45.81 104 LEU A N 1
ATOM 832 C CA . LEU A 1 104 ? -5.211 19.719 15.93 1 45.81 104 LEU A CA 1
ATOM 833 C C . LEU A 1 104 ? -4.168 20.672 16.5 1 45.81 104 LEU A C 1
ATOM 835 O O . LEU A 1 104 ? -3.16 20.969 15.852 1 45.81 104 LEU A O 1
ATOM 839 N N . ASP A 1 105 ? -4.445 21.594 17.375 1 51.25 105 ASP A N 1
ATOM 840 C CA . ASP A 1 105 ? -3.238 22.234 17.875 1 51.25 105 ASP A CA 1
ATOM 841 C C . ASP A 1 105 ? -2.254 21.203 18.422 1 51.25 105 ASP A C 1
ATOM 843 O O . ASP A 1 105 ? -2.451 20.656 19.516 1 51.25 105 ASP A O 1
ATOM 847 N N . VAL A 1 106 ? -1.579 20.734 17.453 1 60.69 106 VAL A N 1
ATOM 848 C CA . VAL A 1 106 ? -0.648 19.672 17.797 1 60.69 106 VAL A CA 1
ATOM 849 C C . VAL A 1 106 ? 0.528 20.25 18.578 1 60.69 106 VAL A C 1
ATOM 851 O O . VAL A 1 106 ? 1.258 21.109 18.078 1 60.69 106 VAL A O 1
ATOM 854 N N . ASN A 1 107 ? 0.36 20.438 19.953 1 75.25 107 ASN A N 1
ATOM 855 C CA . ASN A 1 107 ? 1.597 20.547 20.719 1 75.25 107 ASN A CA 1
ATOM 856 C C . ASN A 1 107 ? 2.408 19.266 20.672 1 75.25 107 ASN A C 1
ATOM 858 O O . ASN A 1 107 ? 1.968 18.219 21.188 1 75.25 107 ASN A O 1
ATOM 862 N N . ILE A 1 108 ? 3.539 19.438 20 1 86.94 108 ILE A N 1
ATOM 863 C CA . ILE A 1 108 ? 4.324 18.234 19.766 1 86.94 108 ILE A CA 1
ATOM 864 C C . ILE A 1 108 ? 4.969 17.781 21.078 1 86.94 108 ILE A C 1
ATOM 866 O O . ILE A 1 108 ? 5.879 18.438 21.594 1 86.94 108 ILE A O 1
ATOM 870 N N . ASP A 1 109 ? 4.398 16.859 21.672 1 89.06 109 ASP A N 1
ATOM 871 C CA . ASP A 1 109 ? 4.922 16.172 22.844 1 89.06 109 ASP A CA 1
ATOM 872 C C . ASP A 1 109 ? 5.078 14.672 22.578 1 89.06 109 ASP A C 1
ATOM 874 O O . ASP A 1 109 ? 4.137 13.898 22.781 1 89.06 109 ASP A O 1
ATOM 878 N N . VAL A 1 110 ? 6.312 14.289 22.297 1 94.44 110 VAL A N 1
ATOM 879 C CA . VAL A 1 110 ? 6.57 12.938 21.812 1 94.44 110 VAL A CA 1
ATOM 880 C C . VAL A 1 110 ? 6.738 11.984 22.984 1 94.44 110 VAL A C 1
ATOM 882 O O . VAL A 1 110 ? 7.527 12.25 23.906 1 94.44 110 VAL A O 1
ATOM 885 N N . LYS A 1 111 ? 5.945 10.945 23.031 1 92.88 111 LYS A N 1
ATOM 886 C CA . LYS A 1 111 ? 6.168 9.859 23.984 1 92.88 111 LYS A CA 1
ATOM 887 C C . LYS A 1 111 ? 7.383 9.023 23.594 1 92.88 111 LYS A C 1
ATOM 889 O O . LYS A 1 111 ? 7.508 8.609 22.438 1 92.88 111 LYS A O 1
ATOM 894 N N . PHE A 1 112 ? 8.25 8.789 24.531 1 95.12 112 PHE A N 1
ATOM 895 C CA . PHE A 1 112 ? 9.508 8.117 24.234 1 95.12 112 PHE A CA 1
ATOM 896 C C . PHE A 1 112 ? 9.391 6.613 24.453 1 95.12 112 PHE A C 1
ATOM 898 O O . PHE A 1 112 ? 8.609 6.164 25.297 1 95.12 112 PHE A O 1
ATOM 905 N N . SER A 1 113 ? 10.164 5.918 23.641 1 95.62 113 SER A N 1
ATOM 906 C CA . SER A 1 113 ? 10.203 4.465 23.766 1 95.62 113 SER A CA 1
ATOM 907 C C . SER A 1 113 ? 10.969 4.031 25.016 1 95.62 113 SER A C 1
ATOM 909 O O . SER A 1 113 ? 11.891 4.719 25.453 1 95.62 113 SER A O 1
ATOM 911 N N . THR A 1 114 ? 10.586 2.842 25.562 1 93.5 114 THR A N 1
ATOM 912 C CA . THR A 1 114 ? 11.273 2.297 26.719 1 93.5 114 THR A CA 1
ATOM 913 C C . THR A 1 114 ? 11.992 0.997 26.375 1 93.5 114 THR A C 1
ATOM 915 O O . THR A 1 114 ? 12.789 0.49 27.156 1 93.5 114 THR A O 1
ATOM 918 N N . GLN A 1 115 ? 11.664 0.49 25.219 1 94.19 115 GLN A N 1
ATOM 919 C CA . GLN A 1 115 ? 12.312 -0.718 24.719 1 94.19 115 GLN A CA 1
ATOM 920 C C . GLN A 1 115 ? 12.305 -0.759 23.203 1 94.19 115 GLN A C 1
ATOM 922 O O . GLN A 1 115 ? 11.617 0.038 22.547 1 94.19 115 GLN A O 1
ATOM 927 N N . PHE A 1 116 ? 13.117 -1.667 22.719 1 94.94 116 PHE A N 1
ATOM 928 C CA . PHE A 1 116 ? 13.133 -1.879 21.281 1 94.94 116 PHE A CA 1
ATOM 929 C C . PHE A 1 116 ? 12.109 -2.928 20.875 1 94.94 116 PHE A C 1
ATOM 931 O O . PHE A 1 116 ? 11.93 -3.93 21.578 1 94.94 116 PHE A O 1
ATOM 938 N N . TYR A 1 117 ? 11.461 -2.666 19.766 1 95.38 117 TYR A N 1
ATOM 939 C CA . TYR A 1 117 ? 10.414 -3.566 19.297 1 95.38 117 TYR A CA 1
ATOM 940 C C . TYR A 1 117 ? 10.828 -4.281 18.016 1 95.38 117 TYR A C 1
ATOM 942 O O . TYR A 1 117 ? 10.109 -5.164 17.531 1 95.38 117 TYR A O 1
ATOM 950 N N . ASP A 1 118 ? 11.984 -3.916 17.484 1 94.75 118 ASP A N 1
ATOM 951 C CA . ASP A 1 118 ? 12.508 -4.559 16.281 1 94.75 118 ASP A CA 1
ATOM 952 C C . ASP A 1 118 ? 13.211 -5.875 16.625 1 94.75 118 ASP A C 1
ATOM 954 O O . ASP A 1 118 ? 14.398 -6.039 16.344 1 94.75 118 ASP A O 1
ATOM 958 N N . THR A 1 119 ? 12.453 -6.773 17.172 1 91.12 119 THR A N 1
ATOM 959 C CA . THR A 1 119 ? 12.914 -8.109 17.531 1 91.12 119 THR A CA 1
ATOM 960 C C . THR A 1 119 ? 11.938 -9.172 17.047 1 91.12 119 THR A C 1
ATOM 962 O O . THR A 1 119 ? 10.805 -8.859 16.656 1 91.12 119 THR A O 1
ATOM 965 N N . GLU A 1 120 ? 12.352 -10.367 17.078 1 87.31 120 GLU A N 1
ATOM 966 C CA . GLU A 1 120 ? 11.516 -11.484 16.641 1 87.31 120 GLU A CA 1
ATOM 967 C C . GLU A 1 120 ? 10.359 -11.711 17.594 1 87.31 120 GLU A C 1
ATOM 969 O O . GLU A 1 120 ? 9.367 -12.352 17.25 1 87.31 120 GLU A O 1
ATOM 974 N N . ARG A 1 121 ? 10.57 -11.195 18.75 1 87.5 121 ARG A N 1
ATOM 975 C CA . ARG A 1 121 ? 9.516 -11.328 19.75 1 87.5 121 ARG A CA 1
ATOM 976 C C . ARG A 1 121 ? 8.25 -10.602 19.312 1 87.5 121 ARG A C 1
ATOM 978 O O . ARG A 1 121 ? 7.137 -11.086 19.547 1 87.5 121 ARG A O 1
ATOM 985 N N . TYR A 1 122 ? 8.453 -9.469 18.672 1 91.12 122 TYR A N 1
ATOM 986 C CA . TYR A 1 122 ? 7.305 -8.617 18.375 1 91.12 122 TYR A CA 1
ATOM 987 C C . TYR A 1 122 ? 6.953 -8.656 16.891 1 91.12 122 TYR A C 1
ATOM 989 O O . TYR A 1 122 ? 5.961 -8.055 16.469 1 91.12 122 TYR A O 1
ATOM 997 N N . ASN A 1 123 ? 7.766 -9.328 16.109 1 91.31 123 ASN A N 1
ATOM 998 C CA . ASN A 1 123 ? 7.562 -9.336 14.672 1 91.31 123 ASN A CA 1
ATOM 999 C C . ASN A 1 123 ? 7.641 -10.75 14.094 1 91.31 123 ASN A C 1
ATOM 1001 O O . ASN A 1 123 ? 8.625 -11.461 14.32 1 91.31 123 ASN A O 1
ATOM 1005 N N . ARG A 1 124 ? 6.645 -11.102 13.391 1 88.81 124 ARG A N 1
ATOM 1006 C CA . ARG A 1 124 ? 6.609 -12.414 12.758 1 88.81 124 ARG A CA 1
ATOM 1007 C C . ARG A 1 124 ? 7.031 -12.328 11.289 1 88.81 124 ARG A C 1
ATOM 1009 O O . ARG A 1 124 ? 7.023 -13.328 10.578 1 88.81 124 ARG A O 1
ATOM 1016 N N . THR A 1 125 ? 7.238 -11.18 10.766 1 92.81 125 THR A N 1
ATOM 1017 C CA . THR A 1 125 ? 7.793 -10.898 9.445 1 92.81 125 THR A CA 1
ATOM 1018 C C . THR A 1 125 ? 9.07 -10.07 9.562 1 92.81 125 THR A C 1
ATOM 1020 O O . THR A 1 125 ? 9.492 -9.727 10.664 1 92.81 125 THR A O 1
ATOM 1023 N N . GLY A 1 126 ? 9.695 -9.828 8.422 1 91.75 126 GLY A N 1
ATOM 1024 C CA . GLY A 1 126 ? 10.922 -9.047 8.422 1 91.75 126 GLY A CA 1
ATOM 1025 C C . GLY A 1 126 ? 10.75 -7.676 9.047 1 91.75 126 GLY A C 1
ATOM 1026 O O . GLY A 1 126 ? 9.68 -7.074 8.961 1 91.75 126 GLY A O 1
ATOM 1027 N N . PHE A 1 127 ? 11.812 -7.215 9.719 1 95.38 127 PHE A N 1
ATOM 1028 C CA . PHE A 1 127 ? 11.836 -5.891 10.328 1 95.38 127 PHE A CA 1
ATOM 1029 C C . PHE A 1 127 ? 13.203 -5.238 10.156 1 95.38 127 PHE A C 1
ATOM 1031 O O . PHE A 1 127 ? 14.203 -5.926 9.93 1 95.38 127 PHE A O 1
ATOM 1038 N N . TYR A 1 128 ? 13.25 -3.932 10.211 1 95.88 128 TYR A N 1
ATOM 1039 C CA . TYR A 1 128 ? 14.5 -3.188 10.141 1 95.88 128 TYR A CA 1
ATOM 1040 C C . TYR A 1 128 ? 15.094 -2.996 11.531 1 95.88 128 TYR A C 1
ATOM 1042 O O . TYR A 1 128 ? 14.367 -2.895 12.523 1 95.88 128 TYR A O 1
ATOM 1050 N N . SER A 1 129 ? 16.391 -2.928 11.547 1 93.31 129 SER A N 1
ATOM 1051 C CA . SER A 1 129 ? 17.062 -2.479 12.758 1 93.31 129 SER A CA 1
ATOM 1052 C C . SER A 1 129 ? 17.188 -0.959 12.797 1 93.31 129 SER A C 1
ATOM 1054 O O . SER A 1 129 ? 17.859 -0.365 11.945 1 93.31 129 SER A O 1
ATOM 1056 N N . THR A 1 130 ? 16.547 -0.356 13.711 1 95 130 THR A N 1
ATOM 1057 C CA . THR A 1 130 ? 16.562 1.097 13.852 1 95 130 THR A CA 1
ATOM 1058 C C . THR A 1 130 ? 17.016 1.506 15.25 1 95 130 THR A C 1
ATOM 1060 O O . THR A 1 130 ? 16.219 2.045 16.031 1 95 130 THR A O 1
ATOM 1063 N N . ARG A 1 131 ? 18.297 1.344 15.523 1 93.56 131 ARG A N 1
ATOM 1064 C CA . ARG A 1 131 ? 18.766 1.498 16.891 1 93.56 131 ARG A CA 1
ATOM 1065 C C . ARG A 1 131 ? 19.938 2.475 16.969 1 93.56 131 ARG A C 1
ATOM 1067 O O . ARG A 1 131 ? 20.438 2.775 18.062 1 93.56 131 ARG A O 1
ATOM 1074 N N . SER A 1 132 ? 20.344 2.986 15.898 1 93 132 SER A N 1
ATOM 1075 C CA . SER A 1 132 ? 21.547 3.818 15.867 1 93 132 SER A CA 1
ATOM 1076 C C . SER A 1 132 ? 21.266 5.203 16.453 1 93 132 SER A C 1
ATOM 1078 O O . SER A 1 132 ? 20.125 5.656 16.469 1 93 132 SER A O 1
ATOM 1080 N N . LYS A 1 133 ? 22.359 5.82 16.891 1 92.56 133 LYS A N 1
ATOM 1081 C CA . LYS A 1 133 ? 22.281 7.207 17.328 1 92.56 133 LYS A CA 1
ATOM 1082 C C . LYS A 1 133 ? 21.922 8.133 16.156 1 92.56 133 LYS A C 1
ATOM 1084 O O . LYS A 1 133 ? 21.203 9.117 16.344 1 92.56 133 LYS A O 1
ATOM 1089 N N . ASN A 1 134 ? 22.531 7.84 15.102 1 94.44 134 ASN A N 1
ATOM 1090 C CA . ASN A 1 134 ? 22.094 8.5 13.875 1 94.44 134 ASN A CA 1
ATOM 1091 C C . ASN A 1 134 ? 20.844 7.848 13.305 1 94.44 134 ASN A C 1
ATOM 1093 O O . ASN A 1 134 ? 20.906 7.18 12.273 1 94.44 134 ASN A O 1
ATOM 1097 N N . ARG A 1 135 ? 19.734 8.117 13.875 1 95.19 135 ARG A N 1
ATOM 1098 C CA . ARG A 1 135 ? 18.5 7.387 13.664 1 95.19 135 ARG A CA 1
ATOM 1099 C C . ARG A 1 135 ? 18 7.543 12.227 1 95.19 135 ARG A C 1
ATOM 1101 O O . ARG A 1 135 ? 17.547 6.578 11.609 1 95.19 135 ARG A O 1
ATOM 1108 N N . GLY A 1 136 ? 17.984 8.727 11.789 1 96.81 136 GLY A N 1
ATOM 1109 C CA . GLY A 1 136 ? 17.469 8.898 10.445 1 96.81 136 GLY A CA 1
ATOM 1110 C C . GLY A 1 136 ? 17.469 10.336 9.969 1 96.81 136 GLY A C 1
ATOM 1111 O O . GLY A 1 136 ? 17.766 11.25 10.75 1 96.81 136 GLY A O 1
ATOM 1112 N N . TYR A 1 137 ? 17.266 10.484 8.711 1 98 137 TYR A N 1
ATOM 1113 C CA . TYR A 1 137 ? 17.203 11.789 8.055 1 98 137 TYR A CA 1
ATOM 1114 C C . TYR A 1 137 ? 15.805 12.039 7.496 1 98 137 TYR A C 1
ATOM 1116 O O . TYR A 1 137 ? 15.164 11.133 6.969 1 98 137 TYR A O 1
ATOM 1124 N N . VAL A 1 138 ? 15.359 13.266 7.676 1 98.5 138 VAL A N 1
ATOM 1125 C CA . VAL A 1 138 ? 14.062 13.68 7.145 1 98.5 138 VAL A CA 1
ATOM 1126 C C . VAL A 1 138 ? 14.25 14.875 6.211 1 98.5 138 VAL A C 1
ATOM 1128 O O . VAL A 1 138 ? 14.852 15.883 6.59 1 98.5 138 VAL A O 1
ATOM 1131 N N . LEU A 1 139 ? 13.812 14.711 4.992 1 98.69 139 LEU A N 1
ATOM 1132 C CA . LEU A 1 139 ? 13.742 15.828 4.055 1 98.69 139 LEU A CA 1
ATOM 1133 C C . LEU A 1 139 ? 12.328 16.375 3.955 1 98.69 139 LEU A C 1
ATOM 1135 O O . LEU A 1 139 ? 11.391 15.625 3.66 1 98.69 139 LEU A O 1
ATOM 1139 N N . ILE A 1 140 ? 12.164 17.641 4.242 1 98.44 140 ILE A N 1
ATOM 1140 C CA . ILE A 1 140 ? 10.875 18.297 4.098 1 98.44 140 ILE A CA 1
ATOM 1141 C C . ILE A 1 140 ? 10.961 19.391 3.037 1 98.44 140 ILE A C 1
ATOM 1143 O O . ILE A 1 140 ? 11.773 20.312 3.156 1 98.44 140 ILE A O 1
ATOM 1147 N N . ILE A 1 141 ? 10.234 19.25 2.018 1 98 141 ILE A N 1
ATOM 1148 C CA . ILE A 1 141 ? 10.047 20.312 1.025 1 98 141 ILE A CA 1
ATOM 1149 C C . ILE A 1 141 ? 8.633 20.859 1.123 1 98 141 ILE A C 1
ATOM 1151 O O . ILE A 1 141 ? 7.656 20.141 0.905 1 98 141 ILE A O 1
ATOM 1155 N N . ASN A 1 142 ? 8.523 22.125 1.458 1 96.81 142 ASN A N 1
ATOM 1156 C CA . ASN A 1 142 ? 7.234 22.766 1.662 1 96.81 142 ASN A CA 1
ATOM 1157 C C . ASN A 1 142 ? 7.051 23.953 0.728 1 96.81 142 ASN A C 1
ATOM 1159 O O . ASN A 1 142 ? 7.562 25.047 0.996 1 96.81 142 ASN A O 1
ATOM 1163 N N . ASN A 1 143 ? 6.301 23.734 -0.332 1 94.25 143 ASN A N 1
ATOM 1164 C CA . ASN A 1 143 ? 5.977 24.859 -1.215 1 94.25 143 ASN A CA 1
ATOM 1165 C C . ASN A 1 143 ? 4.703 25.562 -0.774 1 94.25 143 ASN A C 1
ATOM 1167 O O . ASN A 1 143 ? 3.619 24.984 -0.788 1 94.25 143 ASN A O 1
ATOM 1171 N N . ILE A 1 144 ? 4.836 26.812 -0.435 1 90.12 144 ILE A N 1
ATOM 1172 C CA . ILE A 1 144 ? 3.723 27.578 0.111 1 90.12 144 ILE A CA 1
ATOM 1173 C C . ILE A 1 144 ? 3.291 28.641 -0.893 1 90.12 144 ILE A C 1
ATOM 1175 O O . ILE A 1 144 ? 2.096 28.859 -1.106 1 90.12 144 ILE A O 1
ATOM 1179 N N . ASN A 1 145 ? 4.285 29.266 -1.412 1 89.88 145 ASN A N 1
ATOM 1180 C CA . ASN A 1 145 ? 4.027 30.328 -2.385 1 89.88 145 ASN A CA 1
ATOM 1181 C C . ASN A 1 145 ? 4.297 29.844 -3.811 1 89.88 145 ASN A C 1
ATOM 1183 O O . ASN A 1 145 ? 5.25 29.109 -4.051 1 89.88 145 ASN A O 1
ATOM 1187 N N . PHE A 1 146 ? 3.453 30.328 -4.684 1 89.69 146 PHE A N 1
ATOM 1188 C CA . PHE A 1 146 ? 3.568 29.953 -6.086 1 89.69 146 PHE A CA 1
ATOM 1189 C C . PHE A 1 146 ? 3.541 31.172 -6.984 1 89.69 146 PHE A C 1
ATOM 1191 O O . PHE A 1 146 ? 2.938 32.188 -6.637 1 89.69 146 PHE A O 1
ATOM 1198 N N . ALA A 1 147 ? 4.375 31.234 -8.008 1 82 147 ALA A N 1
ATOM 1199 C CA . ALA A 1 147 ? 4.523 32.406 -8.883 1 82 147 ALA A CA 1
ATOM 1200 C C . ALA A 1 147 ? 3.176 32.812 -9.453 1 82 147 ALA A C 1
ATOM 1202 O O . ALA A 1 147 ? 2.863 34 -9.484 1 82 147 ALA A O 1
ATOM 1203 N N . GLN A 1 148 ? 2.363 31.969 -10.219 1 75.25 148 GLN A N 1
ATOM 1204 C CA . GLN A 1 148 ? 1.073 32.312 -10.812 1 75.25 148 GLN A CA 1
ATOM 1205 C C . GLN A 1 148 ? 0.135 31.109 -10.812 1 75.25 148 GLN A C 1
ATOM 1207 O O . GLN A 1 148 ? 0.577 29.969 -10.641 1 75.25 148 GLN A O 1
ATOM 1212 N N . SER A 1 149 ? -1.196 31.328 -10.859 1 68.44 149 SER A N 1
ATOM 1213 C CA . SER A 1 149 ? -2.238 30.359 -11.188 1 68.44 149 SER A CA 1
ATOM 1214 C C . SER A 1 149 ? -2.607 29.516 -9.977 1 68.44 149 SER A C 1
ATOM 1216 O O . SER A 1 149 ? -3.707 28.953 -9.914 1 68.44 149 SER A O 1
ATOM 1218 N N . TYR A 1 150 ? -1.551 29.281 -9.047 1 77.31 150 TYR A N 1
ATOM 1219 C CA . TYR A 1 150 ? -1.871 28.469 -7.879 1 77.31 150 TYR A CA 1
ATOM 1220 C C . TYR A 1 150 ? -1.952 29.344 -6.625 1 77.31 150 TYR A C 1
ATOM 1222 O O . TYR A 1 150 ? -1.159 30.266 -6.453 1 77.31 150 TYR A O 1
ATOM 1230 N N . ASP A 1 151 ? -2.857 28.969 -5.77 1 75 151 ASP A N 1
ATOM 1231 C CA . ASP A 1 151 ? -3.08 29.703 -4.535 1 75 151 ASP A CA 1
ATOM 1232 C C . ASP A 1 151 ? -2.002 29.391 -3.5 1 75 151 ASP A C 1
ATOM 1234 O O . ASP A 1 151 ? -1.425 28.312 -3.51 1 75 151 ASP A O 1
ATOM 1238 N N . GLU A 1 152 ? -1.828 30.391 -2.742 1 81.62 152 GLU A N 1
ATOM 1239 C CA . GLU A 1 152 ? -0.959 30.172 -1.589 1 81.62 152 GLU A CA 1
ATOM 1240 C C . GLU A 1 152 ? -1.537 29.109 -0.651 1 81.62 152 GLU A C 1
ATOM 1242 O O . GLU A 1 152 ? -2.75 29.062 -0.441 1 81.62 152 GLU A O 1
ATOM 1247 N N . ARG A 1 153 ? -0.639 28.266 -0.141 1 83.44 153 ARG A N 1
ATOM 1248 C CA . ARG A 1 153 ? -1.073 27.219 0.778 1 83.44 153 ARG A CA 1
ATOM 1249 C C . ARG A 1 153 ? -1.014 27.703 2.225 1 83.44 153 ARG A C 1
ATOM 1251 O O . ARG A 1 153 ? -0.102 27.328 2.969 1 83.44 153 ARG A O 1
ATOM 1258 N N . HIS A 1 154 ? -1.981 28.344 2.617 1 69.25 154 HIS A N 1
ATOM 1259 C CA . HIS A 1 154 ? -2.066 28.891 3.971 1 69.25 154 HIS A CA 1
ATOM 1260 C C . HIS A 1 154 ? -2.072 27.766 5.008 1 69.25 154 HIS A C 1
ATOM 1262 O O . HIS A 1 154 ? -2.709 26.734 4.805 1 69.25 154 HIS A O 1
ATOM 1268 N N . GLY A 1 155 ? -1.446 27.922 6.098 1 73.12 155 GLY A N 1
ATOM 1269 C CA . GLY A 1 155 ? -1.405 26.922 7.152 1 73.12 155 GLY A CA 1
ATOM 1270 C C . GLY A 1 155 ? -0.288 25.906 6.969 1 73.12 155 GLY A C 1
ATOM 1271 O O . GLY A 1 155 ? 0.041 25.172 7.898 1 73.12 155 GLY A O 1
ATOM 1272 N N . ALA A 1 156 ? 0.32 25.953 5.809 1 84.12 156 ALA A N 1
ATOM 1273 C CA . ALA A 1 156 ? 1.372 25 5.5 1 84.12 156 ALA A CA 1
ATOM 1274 C C . ALA A 1 156 ? 2.604 25.234 6.371 1 84.12 156 ALA A C 1
ATOM 1276 O O . ALA A 1 156 ? 3.377 24.297 6.625 1 84.12 156 ALA A O 1
ATOM 1277 N N . GLU A 1 157 ? 2.699 26.438 6.859 1 85.38 157 GLU A N 1
ATOM 1278 C CA . GLU A 1 157 ? 3.807 26.75 7.762 1 85.38 157 GLU A CA 1
ATOM 1279 C C . GLU A 1 157 ? 3.664 26 9.078 1 85.38 157 GLU A C 1
ATOM 1281 O O . GLU A 1 157 ? 4.66 25.562 9.672 1 85.38 157 GLU A O 1
ATOM 1286 N N . ALA A 1 158 ? 2.486 25.969 9.531 1 82.38 158 ALA A N 1
ATOM 1287 C CA . ALA A 1 158 ? 2.232 25.219 10.766 1 82.38 158 ALA A CA 1
ATOM 1288 C C . ALA A 1 158 ? 2.555 23.734 10.594 1 82.38 158 ALA A C 1
ATOM 1290 O O . ALA A 1 158 ? 3.129 23.109 11.492 1 82.38 158 ALA A O 1
ATOM 1291 N N . ASP A 1 159 ? 2.17 23.172 9.469 1 88.19 159 ASP A N 1
ATOM 1292 C CA . ASP A 1 159 ? 2.49 21.781 9.164 1 88.19 159 ASP A CA 1
ATOM 1293 C C . ASP A 1 159 ? 3.998 21.547 9.188 1 88.19 159 ASP A C 1
ATOM 1295 O O . ASP A 1 159 ? 4.473 20.578 9.773 1 88.19 159 ASP A O 1
ATOM 1299 N N . GLU A 1 160 ? 4.652 22.469 8.57 1 92.25 160 GLU A N 1
ATOM 1300 C CA . GLU A 1 160 ? 6.109 22.391 8.516 1 92.25 160 GLU A CA 1
ATOM 1301 C C . GLU A 1 160 ? 6.719 22.406 9.914 1 92.25 160 GLU A C 1
ATOM 1303 O O . GLU A 1 160 ? 7.578 21.594 10.242 1 92.25 160 GLU A O 1
ATOM 1308 N N . ARG A 1 161 ? 6.328 23.344 10.703 1 90.31 161 ARG A N 1
ATOM 1309 C CA . ARG A 1 161 ? 6.836 23.484 12.062 1 90.31 161 ARG A CA 1
ATOM 1310 C C . ARG A 1 161 ? 6.555 22.219 12.883 1 90.31 161 ARG A C 1
ATOM 1312 O O . ARG A 1 161 ? 7.434 21.734 13.594 1 90.31 161 ARG A O 1
ATOM 1319 N N . ASN A 1 162 ? 5.355 21.781 12.766 1 89.69 162 ASN A N 1
ATOM 1320 C CA . ASN A 1 162 ? 4.961 20.594 13.523 1 89.69 162 ASN A CA 1
ATOM 1321 C C . ASN A 1 162 ? 5.785 19.375 13.133 1 89.69 162 ASN A C 1
ATOM 1323 O O . ASN A 1 162 ? 6.254 18.625 13.992 1 89.69 162 ASN A O 1
ATOM 1327 N N . LEU A 1 163 ? 5.969 19.188 11.867 1 95.94 163 LEU A N 1
ATOM 1328 C CA . LEU A 1 163 ? 6.73 18.047 11.375 1 95.94 163 LEU A CA 1
ATOM 1329 C C . LEU A 1 163 ? 8.188 18.125 11.82 1 95.94 163 LEU A C 1
ATOM 1331 O O . LEU A 1 163 ? 8.773 17.125 12.242 1 95.94 163 LEU A O 1
ATOM 1335 N N . ARG A 1 164 ? 8.742 19.312 11.703 1 95.5 164 ARG A N 1
ATOM 1336 C CA . ARG A 1 164 ? 10.125 19.516 12.109 1 95.5 164 ARG A CA 1
ATOM 1337 C C . ARG A 1 164 ? 10.312 19.172 13.586 1 95.5 164 ARG A C 1
ATOM 1339 O O . ARG A 1 164 ? 11.211 18.422 13.953 1 95.5 164 ARG A O 1
ATOM 1346 N N . GLN A 1 165 ? 9.445 19.719 14.383 1 93.5 165 GLN A N 1
ATOM 1347 C CA . GLN A 1 165 ? 9.539 19.469 15.82 1 93.5 165 GLN A CA 1
ATOM 1348 C C . GLN A 1 165 ? 9.344 18 16.141 1 93.5 165 GLN A C 1
ATOM 1350 O O . GLN A 1 165 ? 10.062 17.438 16.969 1 93.5 165 GLN A O 1
ATOM 1355 N N . LEU A 1 166 ? 8.398 17.391 15.516 1 96.12 166 LEU A N 1
ATOM 1356 C CA . LEU A 1 166 ? 8.07 15.992 15.758 1 96.12 166 LEU A CA 1
ATOM 1357 C C . LEU A 1 166 ? 9.289 15.102 15.531 1 96.12 166 LEU A C 1
ATOM 1359 O O . LEU A 1 166 ? 9.711 14.375 16.438 1 96.12 166 LEU A O 1
ATOM 1363 N N . PHE A 1 167 ? 9.875 15.195 14.344 1 97.44 167 PHE A N 1
ATOM 1364 C CA . PHE A 1 167 ? 10.93 14.266 13.969 1 97.44 167 PHE A CA 1
ATOM 1365 C C . PHE A 1 167 ? 12.227 14.594 14.695 1 97.44 167 PHE A C 1
ATOM 1367 O O . PHE A 1 167 ? 13.008 13.703 15.023 1 97.44 167 PHE A O 1
ATOM 1374 N N . GLU A 1 168 ? 12.453 15.867 14.938 1 95.38 168 GLU A N 1
ATOM 1375 C CA . GLU A 1 168 ? 13.625 16.234 15.727 1 95.38 168 GLU A CA 1
ATOM 1376 C C . GLU A 1 168 ? 13.531 15.68 17.141 1 95.38 168 GLU A C 1
ATOM 1378 O O . GLU A 1 168 ? 14.508 15.141 17.672 1 95.38 168 GLU A O 1
ATOM 1383 N N . LYS A 1 169 ? 12.375 15.82 17.719 1 93.69 169 LYS A N 1
ATOM 1384 C CA . LYS A 1 169 ? 12.172 15.289 19.062 1 93.69 169 LYS A CA 1
ATOM 1385 C C . LYS A 1 169 ? 12.305 13.773 19.078 1 93.69 169 LYS A C 1
ATOM 1387 O O . LYS A 1 169 ? 12.633 13.188 20.109 1 93.69 169 LYS A O 1
ATOM 1392 N N . MET A 1 170 ? 12.094 13.133 17.984 1 95.38 170 MET A N 1
ATOM 1393 C CA . MET A 1 170 ? 12.195 11.68 17.891 1 95.38 170 MET A CA 1
ATOM 1394 C C . MET A 1 170 ? 13.641 11.258 17.656 1 95.38 170 MET A C 1
ATOM 1396 O O . MET A 1 170 ? 13.938 10.062 17.594 1 95.38 170 MET A O 1
ATOM 1400 N N . GLY A 1 171 ? 14.523 12.188 17.453 1 92.88 171 GLY A N 1
ATOM 1401 C CA . GLY A 1 171 ? 15.938 11.875 17.328 1 92.88 171 GLY A CA 1
ATOM 1402 C C . GLY A 1 171 ? 16.422 11.859 15.883 1 92.88 171 GLY A C 1
ATOM 1403 O O . GLY A 1 171 ? 17.516 11.391 15.602 1 92.88 171 GLY A O 1
ATOM 1404 N N . LEU A 1 172 ? 15.594 12.32 14.969 1 96.31 172 LEU A N 1
ATOM 1405 C CA . LEU A 1 172 ? 16 12.352 13.57 1 96.31 172 LEU A CA 1
ATOM 1406 C C . LEU A 1 172 ? 16.547 13.727 13.195 1 96.31 172 LEU A C 1
ATOM 1408 O O . LEU A 1 172 ? 16.297 14.711 13.898 1 96.31 172 LEU A O 1
ATOM 1412 N N . THR A 1 173 ? 17.391 13.766 12.195 1 96.75 173 THR A N 1
ATOM 1413 C CA . THR A 1 173 ? 17.891 15.016 11.641 1 96.75 173 THR A CA 1
ATOM 1414 C C . THR A 1 173 ? 17 15.508 10.508 1 96.75 173 THR A C 1
ATOM 1416 O O . THR A 1 173 ? 16.75 14.773 9.547 1 96.75 173 THR A O 1
ATOM 1419 N N . VAL A 1 174 ? 16.562 16.797 10.617 1 97.88 174 VAL A N 1
ATOM 1420 C CA . VAL A 1 174 ? 15.586 17.297 9.656 1 97.88 174 VAL A CA 1
ATOM 1421 C C . VAL A 1 174 ? 16.219 18.344 8.758 1 97.88 174 VAL A C 1
ATOM 1423 O O . VAL A 1 174 ? 16.891 19.266 9.242 1 97.88 174 VAL A O 1
ATOM 1426 N N . PHE A 1 175 ? 16.094 18.156 7.469 1 97.25 175 PHE A N 1
ATOM 1427 C CA . PHE A 1 175 ? 16.453 19.109 6.438 1 97.25 175 PHE A CA 1
ATOM 1428 C C . PHE A 1 175 ? 15.203 19.719 5.797 1 97.25 175 PHE A C 1
ATOM 1430 O O . PHE A 1 175 ? 14.422 19.016 5.156 1 97.25 175 PHE A O 1
ATOM 1437 N N . CYS A 1 176 ? 14.992 21 5.98 1 97.31 176 CYS A N 1
ATOM 1438 C CA . CYS A 1 176 ? 13.75 21.641 5.562 1 97.31 176 CYS A CA 1
ATOM 1439 C C . CYS A 1 176 ? 14.008 22.734 4.535 1 97.31 176 CYS A C 1
ATOM 1441 O O . CYS A 1 176 ? 14.906 23.562 4.719 1 97.31 176 CYS A O 1
ATOM 1443 N N . TYR A 1 177 ? 13.273 22.75 3.436 1 96.75 177 TYR A N 1
ATOM 1444 C CA . TYR A 1 177 ? 13.367 23.766 2.395 1 96.75 177 TYR A CA 1
ATOM 1445 C C . TYR A 1 177 ? 11.977 24.281 2.023 1 96.75 177 TYR A C 1
ATOM 1447 O O . TYR A 1 177 ? 11.016 23.516 1.96 1 96.75 177 TYR A O 1
ATOM 1455 N N . ARG A 1 178 ? 11.891 25.594 1.738 1 96.25 178 ARG A N 1
ATOM 1456 C CA . ARG A 1 178 ? 10.617 26.219 1.383 1 96.25 178 ARG A CA 1
ATOM 1457 C C . ARG A 1 178 ? 10.664 26.797 -0.027 1 96.25 178 ARG A C 1
ATOM 1459 O O . ARG A 1 178 ? 11.688 27.328 -0.446 1 96.25 178 ARG A O 1
ATOM 1466 N N . ASP A 1 179 ? 9.547 26.672 -0.672 1 95.81 179 ASP A N 1
ATOM 1467 C CA . ASP A 1 179 ? 9.273 27.344 -1.935 1 95.81 179 ASP A CA 1
ATOM 1468 C C . ASP A 1 179 ? 10.406 27.125 -2.938 1 95.81 179 ASP A C 1
ATOM 1470 O O . ASP A 1 179 ? 10.961 28.078 -3.479 1 95.81 179 ASP A O 1
ATOM 1474 N N . LEU A 1 180 ? 10.656 25.812 -3.201 1 94.31 180 LEU A N 1
ATOM 1475 C CA . LEU A 1 180 ? 11.68 25.422 -4.172 1 94.31 180 LEU A CA 1
ATOM 1476 C C . LEU A 1 180 ? 11.094 25.391 -5.582 1 94.31 180 LEU A C 1
ATOM 1478 O O . LEU A 1 180 ? 9.961 24.953 -5.781 1 94.31 180 LEU A O 1
ATOM 1482 N N . ASN A 1 181 ? 11.844 25.953 -6.531 1 87.06 181 ASN A N 1
ATOM 1483 C CA . ASN A 1 181 ? 11.469 25.734 -7.922 1 87.06 181 ASN A CA 1
ATOM 1484 C C . ASN A 1 181 ? 11.727 24.297 -8.352 1 87.06 181 ASN A C 1
ATOM 1486 O O . ASN A 1 181 ? 12.25 23.5 -7.574 1 87.06 181 ASN A O 1
ATOM 1490 N N . ALA A 1 182 ? 11.367 23.891 -9.555 1 88.44 182 ALA A N 1
ATOM 1491 C CA . ALA A 1 182 ? 11.438 22.516 -10.008 1 88.44 182 ALA A CA 1
ATOM 1492 C C . ALA A 1 182 ? 12.867 21.984 -9.945 1 88.44 182 ALA A C 1
ATOM 1494 O O . ALA A 1 182 ? 13.117 20.891 -9.445 1 88.44 182 ALA A O 1
ATOM 1495 N N . TYR A 1 183 ? 13.758 22.75 -10.477 1 86.31 183 TYR A N 1
ATOM 1496 C CA . TYR A 1 183 ? 15.164 22.359 -10.492 1 86.31 183 TYR A CA 1
ATOM 1497 C C . TYR A 1 183 ? 15.688 22.141 -9.078 1 86.31 183 TYR A C 1
ATOM 1499 O O . TYR A 1 183 ? 16.328 21.125 -8.789 1 86.31 183 TYR A O 1
ATOM 1507 N N . ASP A 1 184 ? 15.406 23.062 -8.211 1 91.25 184 ASP A N 1
ATOM 1508 C CA . ASP A 1 184 ? 15.906 22.984 -6.84 1 91.25 184 ASP A CA 1
ATOM 1509 C C . ASP A 1 184 ? 15.266 21.828 -6.082 1 91.25 184 ASP A C 1
ATOM 1511 O O . ASP A 1 184 ? 15.906 21.203 -5.227 1 91.25 184 ASP A O 1
ATOM 1515 N N . MET A 1 185 ? 14 21.578 -6.273 1 93.94 185 MET A N 1
ATOM 1516 C CA . MET A 1 185 ? 13.352 20.438 -5.637 1 93.94 185 MET A CA 1
ATOM 1517 C C . MET A 1 185 ? 14.086 19.141 -5.965 1 93.94 185 MET A C 1
ATOM 1519 O O . MET A 1 185 ? 14.391 18.344 -5.07 1 93.94 185 MET A O 1
ATOM 1523 N N . TYR A 1 186 ? 14.32 19 -7.246 1 88.31 186 TYR A N 1
ATOM 1524 C CA . TYR A 1 186 ? 15.016 17.797 -7.699 1 88.31 186 TYR A CA 1
ATOM 1525 C C . TYR A 1 186 ? 16.438 17.766 -7.168 1 88.31 186 TYR A C 1
ATOM 1527 O O . TYR A 1 186 ? 16.875 16.734 -6.633 1 88.31 186 TYR A O 1
ATOM 1535 N N . PHE A 1 187 ? 17.125 18.844 -7.219 1 86.75 187 PHE A N 1
ATOM 1536 C CA . PHE A 1 187 ? 18.531 18.922 -6.852 1 86.75 187 PHE A CA 1
ATOM 1537 C C . PHE A 1 187 ? 18.703 18.703 -5.352 1 86.75 187 PHE A C 1
ATOM 1539 O O . PHE A 1 187 ? 19.594 17.953 -4.922 1 86.75 187 PHE A O 1
ATOM 1546 N N . LYS A 1 188 ? 17.906 19.344 -4.566 1 92.75 188 LYS A N 1
ATOM 1547 C CA . LYS A 1 188 ? 18.016 19.219 -3.117 1 92.75 188 LYS A CA 1
ATOM 1548 C C . LYS A 1 188 ? 17.672 17.797 -2.664 1 92.75 188 LYS A C 1
ATOM 1550 O O . LYS A 1 188 ? 18.25 17.297 -1.694 1 92.75 188 LYS A O 1
ATOM 1555 N N . THR A 1 189 ? 16.719 17.188 -3.352 1 95.62 189 THR A N 1
ATOM 1556 C CA . THR A 1 189 ? 16.391 15.805 -3.039 1 95.62 189 THR A CA 1
ATOM 1557 C C . THR A 1 189 ? 17.547 14.883 -3.383 1 95.62 189 THR A C 1
ATOM 1559 O O . THR A 1 189 ? 17.875 13.977 -2.611 1 95.62 189 THR A O 1
ATOM 1562 N N . ARG A 1 190 ? 18.156 15.117 -4.508 1 88.5 190 ARG A N 1
ATOM 1563 C CA . ARG A 1 190 ? 19.312 14.32 -4.902 1 88.5 190 ARG A CA 1
ATOM 1564 C C . ARG A 1 190 ? 20.469 14.508 -3.922 1 88.5 190 ARG A C 1
ATOM 1566 O O . ARG A 1 190 ? 21.125 13.539 -3.525 1 88.5 190 ARG A O 1
ATOM 1573 N N . GLU A 1 191 ? 20.688 15.734 -3.592 1 89.06 191 GLU A N 1
ATOM 1574 C CA . GLU A 1 191 ? 21.719 16.047 -2.615 1 89.06 191 GLU A CA 1
ATOM 1575 C C . GLU A 1 191 ? 21.484 15.305 -1.302 1 89.06 191 GLU A C 1
ATOM 1577 O O . GLU A 1 191 ? 22.422 14.773 -0.703 1 89.06 191 GLU A O 1
ATOM 1582 N N . PHE A 1 192 ? 20.312 15.336 -0.9 1 96.25 192 PHE A N 1
ATOM 1583 C CA . PHE A 1 192 ? 19.906 14.641 0.314 1 96.25 192 PHE A CA 1
ATOM 1584 C C . PHE A 1 192 ? 20.219 13.156 0.215 1 96.25 192 PHE A C 1
ATOM 1586 O O . PHE A 1 192 ? 20.75 12.562 1.163 1 96.25 192 PHE A O 1
ATOM 1593 N N . SER A 1 193 ? 19.906 12.484 -0.915 1 94.19 193 SER A N 1
ATOM 1594 C CA . SER A 1 193 ? 20.062 11.055 -1.126 1 94.19 193 SER A CA 1
ATOM 1595 C C . SER A 1 193 ? 21.531 10.672 -1.222 1 94.19 193 SER A C 1
ATOM 1597 O O . SER A 1 193 ? 21.891 9.5 -1.105 1 94.19 193 SER A O 1
ATOM 1599 N N . GLU A 1 194 ? 22.422 11.68 -1.417 1 86.88 194 GLU A N 1
ATOM 1600 C CA . GLU A 1 194 ? 23.828 11.406 -1.68 1 86.88 194 GLU A CA 1
ATOM 1601 C C . GLU A 1 194 ? 24.703 11.836 -0.508 1 86.88 194 GLU A C 1
ATOM 1603 O O . GLU A 1 194 ? 25.938 11.859 -0.621 1 86.88 194 GLU A O 1
ATOM 1608 N N . LYS A 1 195 ? 24.094 12.227 0.552 1 86.88 195 LYS A N 1
ATOM 1609 C CA . LYS A 1 195 ? 24.859 12.609 1.733 1 86.88 195 LYS A CA 1
ATOM 1610 C C . LYS A 1 195 ? 25.781 11.477 2.176 1 86.88 195 LYS A C 1
ATOM 1612 O O . LYS A 1 195 ? 25.469 10.305 2.018 1 86.88 195 LYS A O 1
ATOM 1617 N N . LEU A 1 196 ? 26.984 11.898 2.738 1 78.88 196 LEU A N 1
ATOM 1618 C CA . LEU A 1 196 ? 27.969 10.938 3.197 1 78.88 196 LEU A CA 1
ATOM 1619 C C . LEU A 1 196 ? 28.312 11.164 4.664 1 78.88 196 LEU A C 1
ATOM 1621 O O . LEU A 1 196 ? 29.406 11.656 4.98 1 78.88 196 LEU A O 1
ATOM 1625 N N . PRO A 1 197 ? 27.422 10.734 5.5 1 87.38 197 PRO A N 1
ATOM 1626 C CA . PRO A 1 197 ? 27.719 10.891 6.926 1 87.38 197 PRO A CA 1
ATOM 1627 C C . PRO A 1 197 ? 28.719 9.859 7.441 1 87.38 197 PRO A C 1
ATOM 1629 O O . PRO A 1 197 ? 28.984 8.867 6.766 1 87.38 197 PRO A O 1
ATOM 1632 N N . VAL A 1 198 ? 29.219 10.102 8.539 1 84.38 198 VAL A N 1
ATOM 1633 C CA . VAL A 1 198 ? 30.156 9.18 9.18 1 84.38 198 VAL A CA 1
ATOM 1634 C C . VAL A 1 198 ? 29.438 7.867 9.5 1 84.38 198 VAL A C 1
ATOM 1636 O O . VAL A 1 198 ? 29.969 6.785 9.242 1 84.38 198 VAL A O 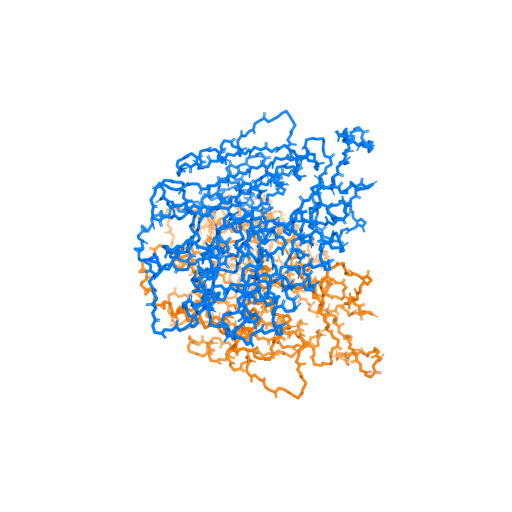1
ATOM 1639 N N . THR A 1 199 ? 28.281 8.055 10.094 1 87.25 199 THR A N 1
ATOM 1640 C CA . THR A 1 199 ? 27.438 6.906 10.375 1 87.25 199 THR A CA 1
ATOM 1641 C C . THR A 1 199 ? 26.156 6.957 9.539 1 87.25 199 THR A C 1
ATOM 1643 O O . THR A 1 199 ? 25.453 7.969 9.531 1 87.25 199 THR A O 1
ATOM 1646 N N . GLN A 1 200 ? 25.938 5.863 8.898 1 90.31 200 GLN A N 1
ATOM 1647 C CA . GLN A 1 200 ? 24.75 5.797 8.047 1 90.31 200 GLN A CA 1
ATOM 1648 C C . GLN A 1 200 ? 23.469 5.895 8.875 1 90.31 200 GLN A C 1
ATOM 1650 O O . GLN A 1 200 ? 23.375 5.289 9.938 1 90.31 200 GLN A O 1
ATOM 1655 N N . PRO A 1 201 ? 22.578 6.707 8.414 1 95.88 201 PRO A N 1
ATOM 1656 C CA . PRO A 1 201 ? 21.281 6.742 9.102 1 95.88 201 PRO A CA 1
ATOM 1657 C C . PRO A 1 201 ? 20.484 5.457 8.914 1 95.88 201 PRO A C 1
ATOM 1659 O O . PRO A 1 201 ? 20.594 4.801 7.875 1 95.88 201 PRO A O 1
ATOM 1662 N N . ASP A 1 202 ? 19.609 5.168 9.859 1 96.81 202 ASP A N 1
ATOM 1663 C CA . ASP A 1 202 ? 18.812 3.945 9.797 1 96.81 202 ASP A CA 1
ATOM 1664 C C . ASP A 1 202 ? 17.578 4.141 8.93 1 96.81 202 ASP A C 1
ATOM 1666 O O . ASP A 1 202 ? 17.078 3.188 8.328 1 96.81 202 ASP A O 1
ATOM 1670 N N . ILE A 1 203 ? 17.062 5.34 8.922 1 98.06 203 ILE A N 1
ATOM 1671 C CA . ILE A 1 203 ? 15.766 5.602 8.297 1 98.06 203 ILE A CA 1
ATOM 1672 C C . ILE A 1 203 ? 15.867 6.84 7.406 1 98.06 203 ILE A C 1
ATOM 1674 O O . ILE A 1 203 ? 16.516 7.824 7.77 1 98.06 203 ILE A O 1
ATOM 1678 N N . GLY A 1 204 ? 15.305 6.773 6.234 1 98.31 204 GLY A N 1
ATOM 1679 C CA . GLY A 1 204 ? 15.109 7.941 5.391 1 98.31 204 GLY A CA 1
ATOM 1680 C C . GLY A 1 204 ? 13.641 8.297 5.207 1 98.31 204 GLY A C 1
ATOM 1681 O O . GLY A 1 204 ? 12.828 7.438 4.883 1 98.31 204 GLY A O 1
ATOM 1682 N N . ILE A 1 205 ? 13.25 9.57 5.441 1 98.62 205 ILE A N 1
ATOM 1683 C CA . ILE A 1 205 ? 11.891 10.055 5.25 1 98.62 205 ILE A CA 1
ATOM 1684 C C . ILE A 1 205 ? 11.898 11.281 4.344 1 98.62 205 ILE A C 1
ATOM 1686 O O . ILE A 1 205 ? 12.68 12.211 4.555 1 98.62 205 ILE A O 1
ATOM 1690 N N . VAL A 1 206 ? 11.102 11.227 3.316 1 98.62 206 VAL A N 1
ATOM 1691 C CA . VAL A 1 206 ? 10.938 12.359 2.41 1 98.62 206 VAL A CA 1
ATOM 1692 C C . VAL A 1 206 ? 9.492 12.844 2.443 1 98.62 206 VAL A C 1
ATOM 1694 O O . VAL A 1 206 ? 8.57 12.078 2.141 1 98.62 206 VAL A O 1
ATOM 1697 N N . ILE A 1 207 ? 9.297 14.102 2.811 1 98.38 207 ILE A N 1
ATOM 1698 C CA . ILE A 1 207 ? 7.969 14.711 2.881 1 98.38 207 ILE A CA 1
ATOM 1699 C C . ILE A 1 207 ? 7.891 15.891 1.92 1 98.38 207 ILE A C 1
ATOM 1701 O O . ILE A 1 207 ? 8.648 16.859 2.045 1 98.38 207 ILE A O 1
ATOM 1705 N N . ILE A 1 208 ? 7.027 15.781 0.982 1 97.44 208 ILE A N 1
ATOM 1706 C CA . ILE A 1 208 ? 6.812 16.875 0.041 1 97.44 208 ILE A CA 1
ATOM 1707 C C . ILE A 1 208 ? 5.391 17.406 0.184 1 97.44 208 ILE A C 1
ATOM 1709 O O . ILE A 1 208 ? 4.422 16.672 0.013 1 97.44 208 ILE A O 1
ATOM 1713 N N . MET A 1 209 ? 5.312 18.625 0.521 1 94.75 209 MET A N 1
ATOM 1714 C CA . MET A 1 209 ? 4.027 19.312 0.657 1 94.75 209 MET A CA 1
ATOM 1715 C C . MET A 1 209 ? 3.887 20.422 -0.383 1 94.75 209 MET A C 1
ATOM 1717 O O . MET A 1 209 ? 4.691 21.344 -0.415 1 94.75 209 MET A O 1
ATOM 1721 N N . SER A 1 210 ? 2.982 20.297 -1.271 1 92.88 210 SER A N 1
ATOM 1722 C CA . SER A 1 210 ? 2.758 21.219 -2.371 1 92.88 210 SER A CA 1
ATOM 1723 C C . SER A 1 210 ? 1.378 21.031 -2.988 1 92.88 210 SER A C 1
ATOM 1725 O O . SER A 1 210 ? 0.543 20.297 -2.438 1 92.88 210 SER A O 1
ATOM 1727 N N . HIS A 1 211 ? 1.062 21.828 -3.979 1 86.25 211 HIS A N 1
ATOM 1728 C CA . HIS A 1 211 ? -0.055 21.484 -4.852 1 86.25 211 HIS A CA 1
ATOM 1729 C C . HIS A 1 211 ? 0.299 20.312 -5.766 1 86.25 211 HIS A C 1
ATOM 1731 O O . HIS A 1 211 ? 1.478 20.047 -6.004 1 86.25 211 HIS A O 1
ATOM 1737 N N . GLY A 1 212 ? -0.729 19.625 -6.172 1 85.62 212 GLY A N 1
ATOM 1738 C CA . GLY A 1 212 ? -0.533 18.5 -7.066 1 85.62 212 GLY A CA 1
ATOM 1739 C C . GLY A 1 212 ? -1.699 18.281 -8.008 1 85.62 212 GLY A C 1
ATOM 1740 O O . GLY A 1 212 ? -2.777 18.844 -7.82 1 85.62 212 GLY A O 1
ATOM 1741 N N . LEU A 1 213 ? -1.463 17.578 -9.008 1 79 213 LEU A N 1
ATOM 1742 C CA . LEU A 1 213 ? -2.49 17.172 -9.969 1 79 213 LEU A CA 1
ATOM 1743 C C . LEU A 1 213 ? -2.123 15.859 -10.641 1 79 213 LEU A C 1
ATOM 1745 O O . LEU A 1 213 ? -1.002 15.367 -10.492 1 79 213 LEU A O 1
ATOM 1749 N N . VAL A 1 214 ? -3.068 15.227 -11.219 1 79 214 VAL A N 1
ATOM 1750 C CA . VAL A 1 214 ? -2.826 13.984 -11.945 1 79 214 VAL A CA 1
ATOM 1751 C C . VAL A 1 214 ? -2.877 14.242 -13.445 1 79 214 VAL A C 1
ATOM 1753 O O . VAL A 1 214 ? -3.873 14.758 -13.961 1 79 214 VAL A O 1
ATOM 1756 N N . ILE A 1 215 ? -1.761 14 -14.109 1 71.81 215 ILE A N 1
ATOM 1757 C CA . ILE A 1 215 ? -1.651 14.094 -15.562 1 71.81 215 ILE A CA 1
ATOM 1758 C C . ILE A 1 215 ? -1.276 12.727 -16.141 1 71.81 215 ILE A C 1
ATOM 1760 O O . ILE A 1 215 ? -0.307 12.102 -15.695 1 71.81 215 ILE A O 1
ATOM 1764 N N . ASN A 1 216 ? -1.995 12.219 -17.141 1 71.62 216 ASN A N 1
ATOM 1765 C CA . ASN A 1 216 ? -1.741 10.914 -17.734 1 71.62 216 ASN A CA 1
ATOM 1766 C C . ASN A 1 216 ? -1.602 9.828 -16.672 1 71.62 216 ASN A C 1
ATOM 1768 O O . ASN A 1 216 ? -0.625 9.078 -16.672 1 71.62 216 ASN A O 1
ATOM 1772 N N . ASN A 1 217 ? -2.434 9.922 -15.648 1 75.69 217 ASN A N 1
ATOM 1773 C CA . ASN A 1 217 ? -2.537 8.945 -14.562 1 75.69 217 ASN A CA 1
ATOM 1774 C C . ASN A 1 217 ? -1.288 8.953 -13.688 1 75.69 217 ASN A C 1
ATOM 1776 O O . ASN A 1 217 ? -0.992 7.961 -13.016 1 75.69 217 ASN A O 1
ATOM 1780 N N . GLU A 1 218 ? -0.567 10 -13.805 1 80.12 218 GLU A N 1
ATOM 1781 C CA . GLU A 1 218 ? 0.604 10.18 -12.953 1 80.12 218 GLU A CA 1
ATOM 1782 C C . GLU A 1 218 ? 0.429 11.375 -12.016 1 80.12 218 GLU A C 1
ATOM 1784 O O . GLU A 1 218 ? -0.058 12.43 -12.43 1 80.12 218 GLU A O 1
ATOM 1789 N N . THR A 1 219 ? 0.778 11.172 -10.844 1 85.44 219 THR A N 1
ATOM 1790 C CA . THR A 1 219 ? 0.727 12.266 -9.883 1 85.44 219 THR A CA 1
ATOM 1791 C C . THR A 1 219 ? 1.876 13.242 -10.109 1 85.44 219 THR A C 1
ATOM 1793 O O . THR A 1 219 ? 3.043 12.844 -10.117 1 85.44 219 THR A O 1
ATOM 1796 N N . MET A 1 220 ? 1.491 14.461 -10.32 1 85.81 220 MET A N 1
ATOM 1797 C CA . MET A 1 220 ? 2.463 15.523 -10.547 1 85.81 220 MET A CA 1
ATOM 1798 C C . MET A 1 220 ? 2.502 16.484 -9.367 1 85.81 220 MET A C 1
ATOM 1800 O O . MET A 1 220 ? 1.457 16.859 -8.836 1 85.81 220 MET A O 1
ATOM 1804 N N . ILE A 1 221 ? 3.68 16.828 -8.992 1 92.31 221 ILE A N 1
ATOM 1805 C CA . ILE A 1 221 ? 3.896 17.812 -7.941 1 92.31 221 ILE A CA 1
ATOM 1806 C C . ILE A 1 221 ? 4.129 19.188 -8.562 1 92.31 221 ILE A C 1
ATOM 1808 O O . ILE A 1 221 ? 4.93 19.328 -9.492 1 92.31 221 ILE A O 1
ATOM 1812 N N . VAL A 1 222 ? 3.436 20.188 -8.086 1 89.44 222 VAL A N 1
ATOM 1813 C CA . VAL A 1 222 ? 3.604 21.547 -8.594 1 89.44 222 VAL A CA 1
ATOM 1814 C C . VAL A 1 222 ? 4.715 22.25 -7.816 1 89.44 222 VAL A C 1
ATOM 1816 O O . VAL A 1 222 ? 4.684 22.312 -6.586 1 89.44 222 VAL A O 1
ATOM 1819 N N . SER A 1 223 ? 5.66 22.703 -8.531 1 92.56 223 SER A N 1
ATOM 1820 C CA . SER A 1 223 ? 6.742 23.469 -7.91 1 92.56 223 SER A CA 1
ATOM 1821 C C . SER A 1 223 ? 6.352 24.922 -7.703 1 92.56 223 SER A C 1
ATOM 1823 O O . SER A 1 223 ? 5.297 25.359 -8.172 1 92.56 223 SER A O 1
ATOM 1825 N N . SER A 1 224 ? 7.164 25.625 -6.945 1 92.94 224 SER A N 1
ATOM 1826 C CA . SER A 1 224 ? 6.863 27.016 -6.648 1 92.94 224 SER A CA 1
ATOM 1827 C C . SER A 1 224 ? 6.828 27.859 -7.918 1 92.94 224 SER A C 1
ATOM 1829 O O . SER A 1 224 ? 6.148 28.891 -7.969 1 92.94 224 SER A O 1
ATOM 1831 N N . ASP A 1 225 ? 7.543 27.469 -9.016 1 87.81 225 ASP A N 1
ATOM 1832 C CA . ASP A 1 225 ? 7.555 28.172 -10.289 1 87.81 225 ASP A CA 1
ATOM 1833 C C . ASP A 1 225 ? 6.535 27.594 -11.258 1 87.81 225 ASP A C 1
ATOM 1835 O O . ASP A 1 225 ? 6.66 27.75 -12.469 1 87.81 225 ASP A O 1
ATOM 1839 N N . ASN A 1 226 ? 5.684 26.781 -10.828 1 86.75 226 ASN A N 1
ATOM 1840 C CA . ASN A 1 226 ? 4.512 26.281 -11.539 1 86.75 226 ASN A CA 1
ATOM 1841 C C . ASN A 1 226 ? 4.898 25.266 -12.617 1 86.75 226 ASN A C 1
ATOM 1843 O O . ASN A 1 226 ? 4.332 25.281 -13.711 1 86.75 226 ASN A O 1
ATOM 1847 N N . LYS A 1 227 ? 5.891 24.594 -12.266 1 84.31 227 LYS A N 1
ATOM 1848 C CA . LYS A 1 227 ? 6.254 23.453 -13.102 1 84.31 227 LYS A CA 1
ATOM 1849 C C . LYS A 1 227 ? 5.809 22.141 -12.469 1 84.31 227 LYS A C 1
ATOM 1851 O O . LYS A 1 227 ? 5.465 22.109 -11.281 1 84.31 227 LYS A O 1
ATOM 1856 N N . TYR A 1 228 ? 5.789 21.172 -13.273 1 85.5 228 TYR A N 1
ATOM 1857 C CA . TYR A 1 228 ? 5.289 19.875 -12.828 1 85.5 228 TYR A CA 1
ATOM 1858 C C . TYR A 1 228 ? 6.422 18.859 -12.719 1 85.5 228 TYR A C 1
ATOM 1860 O O . TYR A 1 228 ? 7.227 18.719 -13.641 1 85.5 228 TYR A O 1
ATOM 1868 N N . LEU A 1 229 ? 6.516 18.219 -11.555 1 89.44 229 LEU A N 1
ATOM 1869 C CA . LEU A 1 229 ? 7.461 17.125 -11.336 1 89.44 229 LEU A CA 1
ATOM 1870 C C . LEU A 1 229 ? 6.723 15.828 -11.031 1 89.44 229 LEU A C 1
ATOM 1872 O O . LEU A 1 229 ? 5.836 15.797 -10.172 1 89.44 229 LEU A O 1
ATOM 1876 N N . ALA A 1 230 ? 7.133 14.781 -11.734 1 87.5 230 ALA A N 1
ATOM 1877 C CA . ALA A 1 230 ? 6.508 13.484 -11.5 1 87.5 230 ALA A CA 1
ATOM 1878 C C . ALA A 1 230 ? 6.953 12.891 -10.164 1 87.5 230 ALA A C 1
ATOM 1880 O O . ALA A 1 230 ? 8.141 12.938 -9.828 1 87.5 230 ALA A O 1
ATOM 1881 N N . GLU A 1 231 ? 6.02 12.375 -9.398 1 91.69 231 GLU A N 1
ATOM 1882 C CA . GLU A 1 231 ? 6.348 11.664 -8.164 1 91.69 231 GLU A CA 1
ATOM 1883 C C . GLU A 1 231 ? 7.379 10.57 -8.422 1 91.69 231 GLU A C 1
ATOM 1885 O O . GLU A 1 231 ? 8.25 10.32 -7.59 1 91.69 231 GLU A O 1
ATOM 1890 N N . GLU A 1 232 ? 7.25 9.922 -9.562 1 88.19 232 GLU A N 1
ATOM 1891 C CA . GLU A 1 232 ? 8.125 8.82 -9.945 1 88.19 232 GLU A CA 1
ATOM 1892 C C . GLU A 1 232 ? 9.586 9.266 -10 1 88.19 232 GLU A C 1
ATOM 1894 O O . GLU A 1 232 ? 10.492 8.484 -9.711 1 88.19 232 GLU A O 1
ATOM 1899 N N . SER A 1 233 ? 9.805 10.523 -10.352 1 86.62 233 SER A N 1
ATOM 1900 C CA . SER A 1 233 ? 11.164 11.031 -10.43 1 86.62 233 SER A CA 1
ATOM 1901 C C . SER A 1 233 ? 11.836 11.031 -9.055 1 86.62 233 SER A C 1
ATOM 1903 O O . SER A 1 233 ? 13.039 10.773 -8.945 1 86.62 233 SER A O 1
ATOM 1905 N N . PHE A 1 234 ? 11.094 11.289 -8.055 1 92.81 234 PHE A N 1
ATOM 1906 C CA . PHE A 1 234 ? 11.641 11.305 -6.707 1 92.81 234 PHE A CA 1
ATOM 1907 C C . PHE A 1 234 ? 11.891 9.883 -6.215 1 92.81 234 PHE A C 1
ATOM 1909 O O . PHE A 1 234 ? 12.906 9.617 -5.559 1 92.81 234 PHE A O 1
ATOM 1916 N N . LYS A 1 235 ? 10.969 9.031 -6.508 1 92.25 235 LYS A N 1
ATOM 1917 C CA . LYS A 1 235 ? 11.164 7.621 -6.168 1 92.25 235 LYS A CA 1
ATOM 1918 C C . LYS A 1 235 ? 12.445 7.078 -6.785 1 92.25 235 LYS A C 1
ATOM 1920 O O . LYS A 1 235 ? 13.195 6.344 -6.137 1 92.25 235 LYS A O 1
ATOM 1925 N N . LYS A 1 236 ? 12.695 7.484 -7.996 1 88.06 236 LYS A N 1
ATOM 1926 C CA . LYS A 1 236 ? 13.859 7.012 -8.742 1 88.06 236 LYS A CA 1
ATOM 1927 C C . LYS A 1 236 ? 15.156 7.477 -8.086 1 88.06 236 LYS A C 1
ATOM 1929 O O . LYS A 1 236 ? 16.156 6.762 -8.102 1 88.06 236 LYS A O 1
ATOM 1934 N N . ILE A 1 237 ? 15.172 8.594 -7.531 1 91.75 237 ILE A N 1
ATOM 1935 C CA . ILE A 1 237 ? 16.344 9.125 -6.84 1 91.75 237 ILE A CA 1
ATOM 1936 C C . ILE A 1 237 ? 16.766 8.164 -5.738 1 91.75 237 ILE A C 1
ATOM 1938 O O . ILE A 1 237 ? 17.969 8.008 -5.469 1 91.75 237 ILE A O 1
ATOM 1942 N N . PHE A 1 238 ? 15.82 7.43 -5.141 1 95.81 238 PHE A N 1
ATOM 1943 C CA . PHE A 1 238 ? 16.109 6.684 -3.92 1 95.81 238 PHE A CA 1
ATOM 1944 C C . PHE A 1 238 ? 16.109 5.184 -4.195 1 95.81 238 PHE A C 1
ATOM 1946 O O . PHE A 1 238 ? 16.125 4.375 -3.26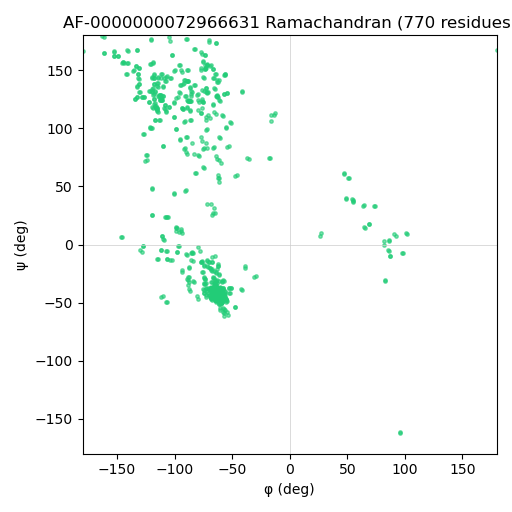4 1 95.81 238 PHE A O 1
ATOM 1953 N N . ASN A 1 239 ? 15.961 4.801 -5.469 1 89.44 239 ASN A N 1
ATOM 1954 C CA . ASN A 1 239 ? 16.031 3.363 -5.715 1 89.44 239 ASN A CA 1
ATOM 1955 C C . ASN A 1 239 ? 17.406 2.799 -5.383 1 89.44 239 ASN A C 1
ATOM 1957 O O . ASN A 1 239 ? 18.312 3.545 -5.008 1 89.44 239 ASN A O 1
ATOM 1961 N N . ASN A 1 240 ? 17.609 1.536 -5.422 1 86.5 240 ASN A N 1
ATOM 1962 C CA . ASN A 1 240 ? 18.812 0.884 -4.906 1 86.5 240 ASN A CA 1
ATOM 1963 C C . ASN A 1 240 ? 20.016 1.157 -5.793 1 86.5 240 ASN A C 1
ATOM 1965 O O . ASN A 1 240 ? 21.156 0.997 -5.359 1 86.5 240 ASN A O 1
ATOM 1969 N N . GLU A 1 241 ? 19.844 1.655 -6.965 1 80.25 241 GLU A N 1
ATOM 1970 C CA . GLU A 1 241 ? 20.938 1.991 -7.883 1 80.25 241 GLU A CA 1
ATOM 1971 C C . GLU A 1 241 ? 21.438 3.41 -7.641 1 80.25 241 GLU A C 1
ATOM 1973 O O . GLU A 1 241 ? 22.641 3.664 -7.699 1 80.25 241 GLU A O 1
ATOM 1978 N N . ASN A 1 242 ? 20.547 4.25 -7.379 1 84.5 242 ASN A N 1
ATOM 1979 C CA . ASN A 1 242 ? 20.859 5.672 -7.352 1 84.5 242 ASN A CA 1
ATOM 1980 C C . ASN A 1 242 ? 21.203 6.145 -5.941 1 84.5 242 ASN A C 1
ATOM 1982 O O . ASN A 1 242 ? 21.828 7.184 -5.762 1 84.5 242 ASN A O 1
ATOM 1986 N N . CYS A 1 243 ? 20.719 5.414 -4.945 1 91.62 243 CYS A N 1
ATOM 1987 C CA . CYS A 1 243 ? 20.859 5.887 -3.572 1 91.62 243 CYS A CA 1
ATOM 1988 C C . CYS A 1 243 ? 21.516 4.828 -2.691 1 91.62 243 CYS A C 1
ATOM 1990 O O . CYS A 1 243 ? 20.812 4.02 -2.074 1 91.62 243 CYS A O 1
ATOM 1992 N N . ALA A 1 244 ? 22.75 4.918 -2.529 1 89.31 244 ALA A N 1
ATOM 1993 C CA . ALA A 1 244 ? 23.516 3.992 -1.688 1 89.31 244 ALA A CA 1
ATOM 1994 C C . ALA A 1 244 ? 23.25 4.262 -0.208 1 89.31 244 ALA A C 1
ATOM 1996 O O . ALA A 1 244 ? 23.25 3.336 0.607 1 89.31 244 ALA A O 1
ATOM 1997 N N . LEU A 1 245 ? 22.953 5.48 0.107 1 91.5 245 LEU A N 1
ATOM 1998 C CA . LEU A 1 245 ? 22.781 5.926 1.485 1 91.5 245 LEU A CA 1
ATOM 1999 C C . LEU A 1 245 ? 21.703 5.121 2.188 1 91.5 245 LEU A C 1
ATOM 2001 O O . LEU A 1 245 ? 21.859 4.734 3.348 1 91.5 245 LEU A O 1
ATOM 2005 N N . PHE A 1 246 ? 20.641 4.777 1.498 1 95.06 246 PHE A N 1
ATOM 2006 C CA . PHE A 1 246 ? 19.5 4.152 2.141 1 95.06 246 PHE A CA 1
ATOM 2007 C C . PHE A 1 246 ? 19.234 2.771 1.55 1 95.06 246 PHE A C 1
ATOM 2009 O O . PHE A 1 246 ? 18.109 2.262 1.624 1 95.06 246 PHE A O 1
ATOM 2016 N N . ARG A 1 247 ? 20.219 2.127 1.002 1 90.75 247 ARG A N 1
ATOM 2017 C CA . ARG A 1 247 ? 20.078 0.751 0.534 1 90.75 247 ARG A CA 1
ATOM 2018 C C . ARG A 1 247 ? 19.766 -0.193 1.691 1 90.75 247 ARG A C 1
ATOM 2020 O O . ARG A 1 247 ? 20.438 -0.158 2.723 1 90.75 247 ARG A O 1
ATOM 2027 N N . ARG A 1 248 ? 18.703 -0.977 1.514 1 90.5 248 ARG A N 1
ATOM 2028 C CA . ARG A 1 248 ? 18.25 -1.961 2.498 1 90.5 248 ARG A CA 1
ATOM 2029 C C . ARG A 1 248 ? 17.781 -1.28 3.779 1 90.5 248 ARG A C 1
ATOM 2031 O O . ARG A 1 248 ? 17.719 -1.915 4.832 1 90.5 248 ARG A O 1
ATOM 2038 N N . LYS A 1 249 ? 17.578 0.068 3.68 1 95.69 249 LYS A N 1
ATOM 2039 C CA . LYS A 1 249 ? 17.016 0.859 4.773 1 95.69 249 LYS A CA 1
ATOM 2040 C C . LYS A 1 249 ? 15.617 1.355 4.438 1 95.69 249 LYS A C 1
ATOM 2042 O O . LYS A 1 249 ? 15.289 1.55 3.266 1 95.69 249 LYS A O 1
ATOM 2047 N N . PRO A 1 250 ? 14.805 1.445 5.488 1 98.06 250 PRO A N 1
ATOM 2048 C CA . PRO A 1 250 ? 13.445 1.923 5.203 1 98.06 250 PRO A CA 1
ATOM 2049 C C . PRO A 1 250 ? 13.422 3.348 4.656 1 98.06 250 PRO A C 1
ATOM 2051 O O . PRO A 1 250 ? 14.055 4.242 5.23 1 98.06 250 PRO A O 1
ATOM 2054 N N . LYS A 1 251 ? 12.766 3.514 3.535 1 98.25 251 LYS A N 1
ATOM 2055 C CA . LYS A 1 251 ? 12.516 4.805 2.898 1 98.25 251 LYS A CA 1
ATOM 2056 C C . LYS A 1 251 ? 11.031 5.129 2.869 1 98.25 251 LYS A C 1
ATOM 2058 O O . LYS A 1 251 ? 10.25 4.43 2.217 1 98.25 251 LYS A O 1
ATOM 2063 N N . ILE A 1 252 ? 10.633 6.16 3.537 1 98.56 252 ILE A N 1
ATOM 2064 C CA . ILE A 1 252 ? 9.227 6.527 3.637 1 98.56 252 ILE A CA 1
ATOM 2065 C C . ILE A 1 252 ? 8.977 7.84 2.9 1 98.56 252 ILE A C 1
ATOM 2067 O O . ILE A 1 252 ? 9.648 8.844 3.166 1 98.56 252 ILE A O 1
ATOM 2071 N N . PHE A 1 253 ? 8.023 7.801 1.953 1 98.31 253 PHE A N 1
ATOM 2072 C CA . PHE A 1 253 ? 7.645 8.992 1.198 1 98.31 253 PHE A CA 1
ATOM 2073 C C . PHE A 1 253 ? 6.234 9.438 1.573 1 98.31 253 PHE A C 1
ATOM 2075 O O . PHE A 1 253 ? 5.289 8.656 1.497 1 98.31 253 PHE A O 1
ATOM 2082 N N . ILE A 1 254 ? 6.125 10.656 1.983 1 97.5 254 ILE A N 1
ATOM 2083 C CA . ILE A 1 254 ? 4.82 11.242 2.262 1 97.5 254 ILE A CA 1
ATOM 2084 C C . ILE A 1 254 ? 4.562 12.414 1.313 1 97.5 254 ILE A C 1
ATOM 2086 O O . ILE A 1 254 ? 5.211 13.461 1.422 1 97.5 254 ILE A O 1
ATOM 2090 N N . TYR A 1 255 ? 3.709 12.172 0.409 1 94.56 255 TYR A N 1
ATOM 2091 C CA . TYR A 1 255 ? 3.316 13.227 -0.526 1 94.56 255 TYR A CA 1
ATOM 2092 C C . TYR A 1 255 ? 2.006 13.875 -0.099 1 94.56 255 TYR A C 1
ATOM 2094 O O . TYR A 1 255 ? 0.926 13.352 -0.383 1 94.56 255 TYR A O 1
ATOM 2102 N N . HIS A 1 256 ? 2.148 14.969 0.508 1 92 256 HIS A N 1
ATOM 2103 C CA . HIS A 1 256 ? 0.942 15.711 0.842 1 92 256 HIS A CA 1
ATOM 2104 C C . HIS A 1 256 ? 0.555 16.672 -0.284 1 92 256 HIS A C 1
ATOM 2106 O O . HIS A 1 256 ? 0.807 17.875 -0.197 1 92 256 HIS A O 1
ATOM 2112 N N . ILE A 1 257 ? -0.044 16.156 -1.278 1 85.81 257 ILE A N 1
ATOM 2113 C CA . ILE A 1 257 ? -0.441 16.875 -2.477 1 85.81 257 ILE A CA 1
ATOM 2114 C C . ILE A 1 257 ? -1.859 16.484 -2.877 1 85.81 257 ILE A C 1
ATOM 2116 O O . ILE A 1 257 ? -2.301 15.367 -2.594 1 85.81 257 ILE A O 1
ATOM 2120 N N . CYS A 1 258 ? -2.572 17.375 -3.479 1 72.25 258 CYS A N 1
ATOM 2121 C CA . CYS A 1 258 ? -3.879 17.031 -4.023 1 72.25 258 CYS A CA 1
ATOM 2122 C C . CYS A 1 258 ? -3.732 16.219 -5.312 1 72.25 258 CYS A C 1
ATOM 2124 O O . CYS A 1 258 ? -2.77 16.406 -6.059 1 72.25 258 CYS A O 1
ATOM 2126 N N . ARG A 1 259 ? -4.555 15.289 -5.566 1 64.06 259 ARG A N 1
ATOM 2127 C CA . ARG A 1 259 ? -4.434 14.438 -6.746 1 64.06 259 ARG A CA 1
ATOM 2128 C C . ARG A 1 259 ? -5.664 14.555 -7.637 1 64.06 259 ARG A C 1
ATOM 2130 O O . ARG A 1 259 ? -6.172 13.547 -8.141 1 64.06 259 ARG A O 1
ATOM 2137 N N . ASN A 1 260 ? -6.004 15.766 -7.871 1 59.56 260 ASN A N 1
ATOM 2138 C CA . ASN A 1 260 ? -7.117 15.992 -8.781 1 59.56 260 ASN A CA 1
ATOM 2139 C C . ASN A 1 260 ? -6.73 15.688 -10.227 1 59.56 260 ASN A C 1
ATOM 2141 O O . ASN A 1 260 ? -5.613 15.984 -10.656 1 59.56 260 ASN A O 1
ATOM 2145 N N . VAL A 1 261 ? -7.504 14.898 -11.031 1 46.91 261 VAL A N 1
ATOM 2146 C CA . VAL A 1 261 ? -7.211 14.461 -12.391 1 46.91 261 VAL A CA 1
ATOM 2147 C C . VAL A 1 261 ? -7.457 15.602 -13.367 1 46.91 261 VAL A C 1
ATOM 2149 O O . VAL A 1 261 ? -8.516 16.234 -13.344 1 46.91 261 VAL A O 1
ATOM 2152 N N . LEU A 1 262 ? -6.387 16.125 -14.008 1 40.91 262 LEU A N 1
ATOM 2153 C CA . LEU A 1 262 ? -6.57 17 -15.164 1 40.91 262 LEU A CA 1
ATOM 2154 C C . LEU A 1 262 ? -6.535 16.188 -16.469 1 40.91 262 LEU A C 1
ATOM 2156 O O . LEU A 1 262 ? -5.707 15.289 -16.625 1 40.91 262 LEU A O 1
ATOM 2160 N N . ARG A 1 263 ? -7.547 16.047 -17.344 1 35.47 263 ARG A N 1
ATOM 2161 C CA . ARG A 1 263 ? -7.664 15.359 -18.625 1 35.47 263 ARG A CA 1
ATOM 2162 C C . ARG A 1 263 ? -6.766 16 -19.688 1 35.47 263 ARG A C 1
ATOM 2164 O O . ARG A 1 263 ? -7.234 16.766 -20.531 1 35.47 263 ARG A O 1
ATOM 2171 N N . GLU A 1 264 ? -5.656 16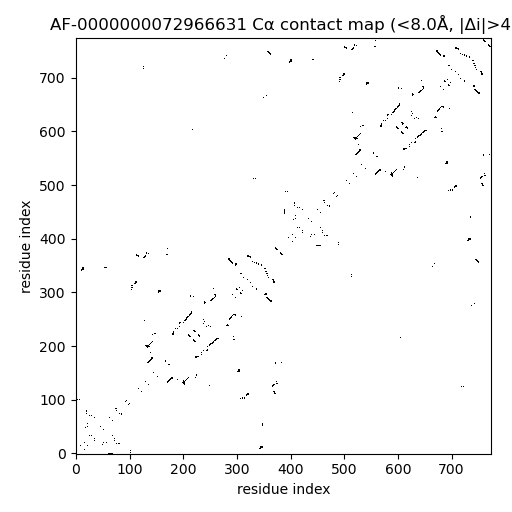.562 -19.406 1 33.53 264 GLU A N 1
ATOM 2172 C CA . GLU A 1 264 ? -4.953 17.109 -20.562 1 33.53 264 GLU A CA 1
ATOM 2173 C C . GLU A 1 264 ? -3.922 16.125 -21.094 1 33.53 264 GLU A C 1
ATOM 2175 O O . GLU A 1 264 ? -3.389 15.305 -20.344 1 33.53 264 GLU A O 1
ATOM 2180 N N . SER A 1 265 ? -3.814 15.953 -22.422 1 30.94 265 SER A N 1
ATOM 2181 C CA . SER A 1 265 ? -2.926 15.164 -23.281 1 30.94 265 SER A CA 1
ATOM 2182 C C . SER A 1 265 ? -1.477 15.617 -23.125 1 30.94 265 SER A C 1
ATOM 2184 O O . SER A 1 265 ? -1.12 16.719 -23.547 1 30.94 265 SER A O 1
ATOM 2186 N N . VAL A 1 266 ? -0.901 15.633 -22.094 1 31.12 266 VAL A N 1
ATOM 2187 C CA . VAL A 1 266 ? 0.47 16.109 -22.266 1 31.12 266 VAL A CA 1
ATOM 2188 C C . VAL A 1 266 ? 1.374 14.945 -22.656 1 31.12 266 VAL A C 1
ATOM 2190 O O . VAL A 1 266 ? 1.188 13.812 -22.203 1 31.12 266 VAL A O 1
ATOM 2193 N N . THR A 1 267 ? 2.184 15.094 -23.75 1 27.42 267 THR A N 1
ATOM 2194 C CA . THR A 1 267 ? 3.215 14.281 -24.391 1 27.42 267 THR A CA 1
ATOM 2195 C C . THR A 1 267 ? 4.379 14.047 -23.438 1 27.42 267 THR A C 1
ATOM 2197 O O . THR A 1 267 ? 5.156 14.961 -23.156 1 27.42 267 THR A O 1
ATOM 2200 N N . LYS A 1 268 ? 4.328 13.609 -22.359 1 33.16 268 LYS A N 1
ATOM 2201 C CA . LYS A 1 268 ? 5.578 13.625 -21.594 1 33.16 268 LYS A CA 1
ATOM 2202 C C . LYS A 1 268 ? 6.43 12.398 -21.906 1 33.16 268 LYS A C 1
ATOM 2204 O O . LYS A 1 268 ? 5.898 11.305 -22.109 1 33.16 268 LYS A O 1
ATOM 2209 N N . GLN A 1 269 ? 7.719 12.648 -22.188 1 26.16 269 GLN A N 1
ATOM 2210 C CA . GLN A 1 269 ? 8.852 11.766 -22.469 1 26.16 269 GLN A CA 1
ATOM 2211 C C . GLN A 1 269 ? 9.352 11.094 -21.203 1 26.16 269 GLN A C 1
ATOM 2213 O O . GLN A 1 269 ? 9.797 11.766 -20.266 1 26.16 269 GLN A O 1
ATOM 2218 N N . THR A 1 270 ? 8.719 10.336 -20.625 1 30.45 270 THR A N 1
ATOM 2219 C CA . THR A 1 270 ? 9.375 9.758 -19.453 1 30.45 270 THR A CA 1
ATOM 2220 C C . THR A 1 270 ? 10.336 8.648 -19.875 1 30.45 270 THR A C 1
ATOM 2222 O O . THR A 1 270 ? 9.992 7.793 -20.688 1 30.45 270 THR A O 1
ATOM 2225 N N . PHE A 1 271 ? 11.617 8.828 -19.641 1 24.19 271 PHE A N 1
ATOM 2226 C CA . PHE A 1 271 ? 12.75 7.953 -19.938 1 24.19 271 PHE A CA 1
ATOM 2227 C C . PHE A 1 271 ? 12.82 6.805 -18.938 1 24.19 271 PHE A C 1
ATOM 2229 O O . PHE A 1 271 ? 12.742 7.023 -17.719 1 24.19 271 PHE A O 1
ATOM 2236 N N . THR A 1 272 ? 12.242 5.773 -19.125 1 30 272 THR A N 1
ATOM 2237 C CA . THR A 1 272 ? 12.414 4.676 -18.172 1 30 272 THR A CA 1
ATOM 2238 C C . THR A 1 272 ? 13.664 3.865 -18.516 1 30 272 THR A C 1
ATOM 2240 O O . THR A 1 272 ? 13.828 3.408 -19.641 1 30 272 THR A O 1
ATOM 2243 N N . ASP A 1 273 ? 14.797 4.191 -18.078 1 26.59 273 ASP A N 1
ATOM 2244 C CA . ASP A 1 273 ? 16 3.379 -18.281 1 26.59 273 ASP A CA 1
ATOM 2245 C C . ASP A 1 273 ? 15.961 2.125 -17.406 1 26.59 273 ASP A C 1
ATOM 2247 O O . ASP A 1 273 ? 15.891 2.217 -16.172 1 26.59 273 ASP A O 1
ATOM 2251 N N . ALA A 1 274 ? 15.414 1.088 -17.812 1 30.3 274 ALA A N 1
ATOM 2252 C CA . ALA A 1 274 ? 15.508 -0.202 -17.141 1 30.3 274 ALA A CA 1
ATOM 2253 C C . ALA A 1 274 ? 16.953 -0.711 -17.125 1 30.3 274 ALA A C 1
ATOM 2255 O O . ALA A 1 274 ? 17.5 -1.023 -18.188 1 30.3 274 ALA A O 1
ATOM 2256 N N . ILE A 1 275 ? 17.859 -0.163 -16.328 1 27.77 275 ILE A N 1
ATOM 2257 C CA . ILE A 1 275 ? 19.188 -0.768 -16.281 1 27.77 275 ILE A CA 1
ATOM 2258 C C . ILE A 1 275 ? 19.094 -2.16 -15.656 1 27.77 275 ILE A C 1
ATOM 2260 O O . ILE A 1 275 ? 18.484 -2.34 -14.602 1 27.77 275 ILE A O 1
ATOM 2264 N N . LEU A 1 276 ? 19.484 -3.211 -16.391 1 31.61 276 LEU A N 1
ATOM 2265 C CA . LEU A 1 276 ? 19.484 -4.672 -16.391 1 31.61 276 LEU A CA 1
ATOM 2266 C C . LEU A 1 276 ? 20.188 -5.211 -15.141 1 31.61 276 LEU A C 1
ATOM 2268 O O . LEU A 1 276 ? 19.812 -6.266 -14.625 1 31.61 276 LEU A O 1
ATOM 2272 N N . GLY A 1 277 ? 21.469 -4.973 -14.773 1 32.34 277 GLY A N 1
ATOM 2273 C CA . GLY A 1 277 ? 22.516 -5.934 -14.445 1 32.34 277 GLY A CA 1
ATOM 2274 C C . GLY A 1 277 ? 22.391 -6.488 -13.039 1 32.34 277 GLY A C 1
ATOM 2275 O O . GLY A 1 277 ? 23.125 -7.418 -12.672 1 32.34 277 GLY A O 1
ATOM 2276 N N . ASN A 1 278 ? 22.172 -5.688 -11.992 1 39 278 ASN A N 1
ATOM 2277 C CA . ASN A 1 278 ? 22.688 -6.031 -10.664 1 39 278 ASN A CA 1
ATOM 2278 C C . ASN A 1 278 ? 21.672 -6.848 -9.867 1 39 278 ASN A C 1
ATOM 2280 O O . ASN A 1 278 ? 20.469 -6.766 -10.117 1 39 278 ASN A O 1
ATOM 2284 N N . SER A 1 279 ? 22.094 -7.938 -9.016 1 51.59 279 SER A N 1
ATOM 2285 C CA . SER A 1 279 ? 21.531 -8.852 -8.031 1 51.59 279 SER A CA 1
ATOM 2286 C C . SER A 1 279 ? 20.516 -8.148 -7.141 1 51.59 279 SER A C 1
ATOM 2288 O O . SER A 1 279 ? 19.719 -8.805 -6.477 1 51.59 279 SER A O 1
ATOM 2290 N N . LEU A 1 280 ? 20.531 -6.883 -7.035 1 59.78 280 LEU A N 1
ATOM 2291 C CA . LEU A 1 280 ? 19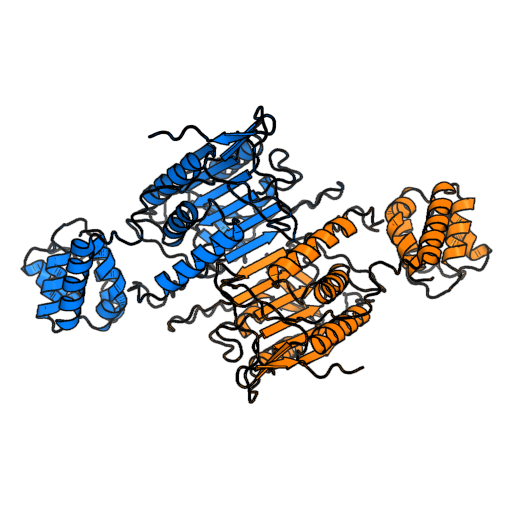.703 -6.16 -6.062 1 59.78 280 LEU A CA 1
ATOM 2292 C C . LEU A 1 280 ? 18.422 -5.637 -6.707 1 59.78 280 LEU A C 1
ATOM 2294 O O . LEU A 1 280 ? 18.453 -5.133 -7.832 1 59.78 280 LEU A O 1
ATOM 2298 N N . ARG A 1 281 ? 17.219 -5.961 -6.105 1 79.56 281 ARG A N 1
ATOM 2299 C CA . ARG A 1 281 ? 15.969 -5.332 -6.508 1 79.56 281 ARG A CA 1
ATOM 2300 C C . ARG A 1 281 ? 16.156 -3.838 -6.75 1 79.56 281 ARG A C 1
ATOM 2302 O O . ARG A 1 281 ? 16.844 -3.16 -5.977 1 79.56 281 ARG A O 1
ATOM 2309 N N . THR A 1 282 ? 15.672 -3.4 -7.84 1 81.69 282 THR A N 1
ATOM 2310 C CA . THR A 1 282 ? 15.781 -1.975 -8.125 1 81.69 282 THR A CA 1
ATOM 2311 C C . THR A 1 282 ? 15.016 -1.155 -7.09 1 81.69 282 THR A C 1
ATOM 2313 O O . THR A 1 282 ? 15.516 -0.139 -6.605 1 81.69 282 THR A O 1
ATOM 2316 N N . TYR A 1 283 ? 13.789 -1.585 -6.793 1 89.5 283 TYR A N 1
ATOM 2317 C CA . TYR A 1 283 ? 12.969 -0.896 -5.805 1 89.5 283 TYR A CA 1
ATOM 2318 C C . TYR A 1 283 ? 12.656 -1.809 -4.625 1 89.5 283 TYR A C 1
ATOM 2320 O O . TYR A 1 283 ? 12.227 -2.947 -4.812 1 89.5 283 TYR A O 1
ATOM 2328 N N . SER A 1 284 ? 12.938 -1.406 -3.516 1 92.44 284 SER A N 1
ATOM 2329 C CA . SER A 1 284 ? 12.57 -2.1 -2.283 1 92.44 284 SER A CA 1
ATOM 2330 C C . SER A 1 284 ? 12.641 -1.162 -1.082 1 92.44 284 SER A C 1
ATOM 2332 O O . SER A 1 284 ? 13.148 -0.043 -1.188 1 92.44 284 SER A O 1
ATOM 2334 N N . ASP A 1 285 ? 12.062 -1.567 -0.011 1 95.94 285 ASP A N 1
ATOM 2335 C CA . ASP A 1 285 ? 12.156 -0.881 1.274 1 95.94 285 ASP A CA 1
ATOM 2336 C C . ASP A 1 285 ? 11.516 0.504 1.2 1 95.94 285 ASP A C 1
ATOM 2338 O O . ASP A 1 285 ? 12.031 1.465 1.772 1 95.94 285 ASP A O 1
ATOM 2342 N N . MET A 1 286 ? 10.438 0.607 0.379 1 97.06 286 MET A N 1
ATOM 2343 C CA . MET A 1 286 ? 9.805 1.91 0.221 1 97.06 286 MET A CA 1
ATOM 2344 C C . MET A 1 286 ? 8.352 1.863 0.681 1 97.06 286 MET A C 1
ATOM 2346 O O . MET A 1 286 ? 7.652 0.874 0.449 1 97.06 286 MET A O 1
ATOM 2350 N N . LEU A 1 287 ? 7.973 2.771 1.394 1 97.88 287 LEU A N 1
ATOM 2351 C CA . LEU A 1 287 ? 6.578 3.047 1.733 1 97.88 287 LEU A CA 1
ATOM 2352 C C . LEU A 1 287 ? 6.137 4.391 1.162 1 97.88 287 LEU A C 1
ATOM 2354 O O . LEU A 1 287 ? 6.719 5.43 1.483 1 97.88 287 LEU A O 1
ATOM 2358 N N . ILE A 1 288 ? 5.141 4.395 0.258 1 97.06 288 ILE A N 1
ATOM 2359 C CA . ILE A 1 288 ? 4.672 5.609 -0.4 1 97.06 288 ILE A CA 1
ATOM 2360 C C . ILE A 1 288 ? 3.295 5.988 0.141 1 97.06 288 ILE A C 1
ATOM 2362 O O . ILE A 1 288 ? 2.322 5.254 -0.046 1 97.06 288 ILE A O 1
ATOM 2366 N N . CYS A 1 289 ? 3.205 7.18 0.712 1 96.19 289 CYS A N 1
ATOM 2367 C CA . CYS A 1 289 ? 1.994 7.574 1.425 1 96.19 289 CYS A CA 1
ATOM 2368 C C . CYS A 1 289 ? 1.34 8.781 0.766 1 96.19 289 CYS A C 1
ATOM 2370 O O . CYS A 1 289 ? 2.029 9.711 0.334 1 96.19 289 CYS A O 1
ATOM 2372 N N . HIS A 1 290 ? 0.006 8.719 0.671 1 92.75 290 HIS A N 1
ATOM 2373 C CA . HIS A 1 290 ? -0.807 9.82 0.174 1 92.75 290 HIS A CA 1
ATOM 2374 C C . HIS A 1 290 ? -1.987 10.094 1.099 1 92.75 290 HIS A C 1
ATOM 2376 O O . HIS A 1 290 ? -2.58 9.164 1.648 1 92.75 290 HIS A O 1
ATOM 2382 N N . PRO A 1 291 ? -2.346 11.344 1.18 1 87.06 291 PRO A N 1
ATOM 2383 C CA . PRO A 1 291 ? -3.49 11.672 2.031 1 87.06 291 PRO A CA 1
ATOM 2384 C C . PRO A 1 291 ? -4.828 11.32 1.388 1 87.06 291 PRO A C 1
ATOM 2386 O O . PRO A 1 291 ? -5.859 11.312 2.064 1 87.06 291 PRO A O 1
ATOM 2389 N N . SER A 1 292 ? -4.816 11.062 0.06 1 79.81 292 SER A N 1
ATOM 2390 C CA . SER A 1 292 ? -6.051 10.75 -0.649 1 79.81 292 SER A CA 1
ATOM 2391 C C . SER A 1 292 ? -5.809 9.719 -1.75 1 79.81 292 SER A C 1
ATOM 2393 O O . SER A 1 292 ? -4.672 9.508 -2.174 1 79.81 292 SER A O 1
ATOM 2395 N N . VAL A 1 293 ? -6.902 9.078 -2.064 1 73 293 VAL A N 1
ATOM 2396 C CA . VAL A 1 293 ? -6.863 8.188 -3.225 1 73 293 VAL A CA 1
ATOM 2397 C C . VAL A 1 293 ? -6.668 9.016 -4.496 1 73 293 VAL A C 1
ATOM 2399 O O . VAL A 1 293 ? -7.098 10.164 -4.566 1 73 293 VAL A O 1
ATOM 2402 N N . LYS A 1 294 ? -6 8.336 -5.496 1 72.25 294 LYS A N 1
ATOM 2403 C CA . LYS A 1 294 ? -5.781 9.008 -6.773 1 72.25 294 LYS A CA 1
ATOM 2404 C C . LYS A 1 294 ? -7.094 9.516 -7.359 1 72.25 294 LYS A C 1
ATOM 2406 O O . LYS A 1 294 ? -8.094 8.797 -7.379 1 72.25 294 LYS A O 1
ATOM 2411 N N . GLY A 1 295 ? -7.105 10.766 -7.75 1 63.94 295 GLY A N 1
ATOM 2412 C CA . GLY A 1 295 ? -8.297 11.375 -8.32 1 63.94 295 GLY A CA 1
ATOM 2413 C C . GLY A 1 295 ? -9.094 12.18 -7.309 1 63.94 295 GLY A C 1
ATOM 2414 O O . GLY A 1 295 ? -10.055 12.867 -7.676 1 63.94 295 GLY A O 1
ATOM 2415 N N . PHE A 1 296 ? -8.672 12.086 -6.051 1 63.34 296 PHE A N 1
ATOM 2416 C CA . PHE A 1 296 ? -9.367 12.812 -4.992 1 63.34 296 PHE A CA 1
ATOM 2417 C C . PHE A 1 296 ? -8.438 13.812 -4.324 1 63.34 296 PHE A C 1
ATOM 2419 O O . PHE A 1 296 ? -7.211 13.672 -4.383 1 63.34 296 PHE A O 1
ATOM 2426 N N . SER A 1 297 ? -9.008 14.812 -3.742 1 61.03 297 SER A N 1
ATOM 2427 C CA . SER A 1 297 ? -8.234 15.875 -3.119 1 61.03 297 SER A CA 1
ATOM 2428 C C . SER A 1 297 ? -8.141 15.68 -1.609 1 61.03 297 SER A C 1
ATOM 2430 O O . SER A 1 297 ? -9.016 15.07 -0.999 1 61.03 297 SER A O 1
ATOM 2432 N N . ALA A 1 298 ? -6.945 16.203 -1.085 1 60.59 298 ALA A N 1
ATOM 2433 C CA . ALA A 1 298 ? -6.746 16.234 0.362 1 60.59 298 ALA A CA 1
ATOM 2434 C C . ALA A 1 298 ? -7.27 17.531 0.963 1 60.59 298 ALA A C 1
ATOM 2436 O O . ALA A 1 298 ? -7.133 18.594 0.359 1 60.59 298 ALA A O 1
ATOM 2437 N N . TYR A 1 299 ? -7.879 17.406 2.123 1 56.06 299 TYR A N 1
ATOM 2438 C CA . TYR A 1 299 ? -8.445 18.594 2.762 1 56.06 299 TYR A CA 1
ATOM 2439 C C . TYR A 1 299 ? -7.371 19.359 3.531 1 56.06 299 TYR A C 1
ATOM 2441 O O . TYR A 1 299 ? -6.492 18.75 4.156 1 56.06 299 TYR A O 1
ATOM 2449 N N . ARG A 1 300 ? -7.457 20.672 3.352 1 51.22 300 ARG A N 1
ATOM 2450 C CA . ARG A 1 300 ? -6.543 21.547 4.082 1 51.22 300 ARG A CA 1
ATOM 2451 C C . ARG A 1 300 ? -7.301 22.672 4.77 1 51.22 300 ARG A C 1
ATOM 2453 O O . ARG A 1 300 ? -8.234 23.234 4.203 1 51.22 300 ARG A O 1
ATOM 2460 N N . ASN A 1 301 ? -6.895 22.75 6.047 1 49.97 301 ASN A N 1
ATOM 2461 C CA . ASN A 1 301 ? -7.344 23.922 6.789 1 49.97 301 ASN A CA 1
ATOM 2462 C C . ASN A 1 301 ? -6.391 25.094 6.613 1 49.97 301 ASN A C 1
ATOM 2464 O O . ASN A 1 301 ? -5.176 24.938 6.766 1 49.97 301 ASN A O 1
ATOM 2468 N N . SER A 1 302 ? -6.855 26.156 6.176 1 47.59 302 SER A N 1
ATOM 2469 C CA . SER A 1 302 ? -6.023 27.297 5.777 1 47.59 302 SER A CA 1
ATOM 2470 C C . SER A 1 302 ? -5.227 27.828 6.961 1 47.59 302 SER A C 1
ATOM 2472 O O . SER A 1 302 ? -4.234 28.547 6.773 1 47.59 302 SER A O 1
ATOM 2474 N N . ILE A 1 303 ? -5.598 27.516 8.141 1 40.28 303 ILE A N 1
ATOM 2475 C CA . ILE A 1 303 ? -4.91 28.047 9.312 1 40.28 303 ILE A CA 1
ATOM 2476 C C . ILE A 1 303 ? -4.07 26.953 9.961 1 40.28 303 ILE A C 1
ATOM 2478 O O . ILE A 1 303 ? -2.895 27.172 10.273 1 40.28 303 ILE A O 1
ATOM 2482 N N . LYS A 1 304 ? -4.676 25.891 10.148 1 47.09 304 LYS A N 1
ATOM 2483 C CA . LYS A 1 304 ? -4.055 24.859 10.984 1 47.09 304 LYS A CA 1
ATOM 2484 C C . LYS A 1 304 ? -3.346 23.812 10.141 1 47.09 304 LYS A C 1
ATOM 2486 O O . LYS A 1 304 ? -2.633 22.953 10.664 1 47.09 304 LYS A O 1
ATOM 2491 N N . GLY A 1 305 ? -3.471 24.047 8.93 1 57.59 305 GLY A N 1
ATOM 2492 C CA . GLY A 1 305 ? -2.797 23.078 8.078 1 57.59 305 GLY A CA 1
ATOM 2493 C C . GLY A 1 305 ? -3.719 21.984 7.582 1 57.59 305 GLY A C 1
ATOM 2494 O O . GLY A 1 305 ? -4.93 22.188 7.469 1 57.59 305 GLY A O 1
ATOM 2495 N N . SER A 1 306 ? -3.1 21.016 7.188 1 78.25 306 SER A N 1
ATOM 2496 C CA . SER A 1 306 ? -3.852 19.922 6.582 1 78.25 306 SER A CA 1
ATOM 2497 C C . SER A 1 306 ? -4.223 18.859 7.621 1 78.25 306 SER A C 1
ATOM 2499 O O . SER A 1 306 ? -3.457 18.594 8.547 1 78.25 306 SER A O 1
ATOM 2501 N N . TRP A 1 307 ? -5.387 18.344 7.582 1 76 307 TRP A N 1
ATOM 2502 C CA . TRP A 1 307 ? -5.848 17.297 8.492 1 76 307 TRP A CA 1
ATOM 2503 C C . TRP A 1 307 ? -4.871 16.125 8.516 1 76 307 TRP A C 1
ATOM 2505 O O . TRP A 1 307 ? -4.539 15.602 9.586 1 76 307 TRP A O 1
ATOM 2515 N N . TYR A 1 308 ? -4.43 15.812 7.402 1 87.38 308 TYR A N 1
ATOM 2516 C CA . TYR A 1 308 ? -3.58 14.633 7.312 1 87.38 308 TYR A CA 1
ATOM 2517 C C . TYR A 1 308 ? -2.291 14.828 8.102 1 87.38 308 TYR A C 1
ATOM 2519 O O . TYR A 1 308 ? -1.895 13.953 8.883 1 87.38 308 TYR A O 1
ATOM 2527 N N . ILE A 1 309 ? -1.636 15.945 7.91 1 89.88 309 ILE A N 1
ATOM 2528 C CA . ILE A 1 309 ? -0.363 16.188 8.578 1 89.88 309 ILE A CA 1
ATOM 2529 C C . ILE A 1 309 ? -0.593 16.375 10.078 1 89.88 309 ILE A C 1
ATOM 2531 O O . ILE A 1 309 ? 0.204 15.898 10.898 1 89.88 309 ILE A O 1
ATOM 2535 N N . GLN A 1 310 ? -1.646 17.047 10.438 1 84.31 310 GLN A N 1
ATOM 2536 C CA . GLN A 1 310 ? -1.962 17.219 11.852 1 84.31 310 GLN A CA 1
ATOM 2537 C C . GLN A 1 310 ? -2.18 15.875 12.539 1 84.31 310 GLN A C 1
ATOM 2539 O O . GLN A 1 310 ? -1.639 15.625 13.617 1 84.31 310 GLN A O 1
ATOM 2544 N N . LEU A 1 311 ? -2.967 15.102 11.898 1 86.88 311 LEU A N 1
ATOM 2545 C CA . LEU A 1 311 ? -3.26 13.781 12.453 1 86.88 311 LEU A CA 1
ATOM 2546 C C . LEU A 1 311 ? -2.01 12.914 12.461 1 86.88 311 LEU A C 1
ATOM 2548 O O . LEU A 1 311 ? -1.812 12.117 13.383 1 86.88 311 LEU A O 1
ATOM 2552 N N . LEU A 1 312 ? -1.226 13.023 11.422 1 94.38 312 LEU A N 1
ATOM 2553 C CA . LEU A 1 312 ? 0.048 12.312 11.398 1 94.38 312 LEU A CA 1
ATOM 2554 C C . LEU A 1 312 ? 0.894 12.664 12.617 1 94.38 312 LEU A C 1
ATOM 2556 O O . LEU A 1 312 ? 1.382 11.781 13.32 1 94.38 312 LEU A O 1
ATOM 2560 N N . CYS A 1 313 ? 1 13.945 12.898 1 93.12 313 CYS A N 1
ATOM 2561 C CA . CYS A 1 313 ? 1.78 14.406 14.039 1 93.12 313 CYS A CA 1
ATOM 2562 C C . CYS A 1 313 ? 1.182 13.906 15.352 1 93.12 313 CYS A C 1
ATOM 2564 O O . CYS A 1 313 ? 1.903 13.406 16.219 1 93.12 313 CYS A O 1
ATOM 2566 N N . LYS A 1 314 ? -0.1 14.008 15.43 1 89.69 314 LYS A N 1
ATOM 2567 C CA . LYS A 1 314 ? -0.789 13.578 16.641 1 89.69 314 LYS A CA 1
ATOM 2568 C C . LYS A 1 314 ? -0.563 12.094 16.891 1 89.69 314 LYS A C 1
ATOM 2570 O O . LYS A 1 314 ? -0.171 11.695 18 1 89.69 314 LYS A O 1
ATOM 2575 N N . VAL A 1 315 ? -0.797 11.281 15.922 1 94.12 315 VAL A N 1
ATOM 2576 C CA . VAL A 1 315 ? -0.704 9.836 16.062 1 94.12 315 VAL A CA 1
ATOM 2577 C C . VAL A 1 315 ? 0.747 9.43 16.312 1 94.12 315 VAL A C 1
ATOM 2579 O O . VAL A 1 315 ? 1.022 8.602 17.188 1 94.12 315 VAL A O 1
ATOM 2582 N N . PHE A 1 316 ? 1.669 10.031 15.602 1 97.31 316 PHE A N 1
ATOM 2583 C CA . PHE A 1 316 ? 3.074 9.664 15.742 1 97.31 316 PHE A CA 1
ATOM 2584 C C . PHE A 1 316 ? 3.604 10.047 17.109 1 97.31 316 PHE A C 1
ATOM 2586 O O . PHE A 1 316 ? 4.309 9.266 17.75 1 97.31 316 PHE A O 1
ATOM 2593 N N . MET A 1 317 ? 3.252 11.211 17.578 1 94.88 317 MET A N 1
ATOM 2594 C CA . MET A 1 317 ? 3.781 11.633 18.875 1 94.88 317 MET A CA 1
ATOM 2595 C C . MET A 1 317 ? 3.242 10.75 19.984 1 94.88 317 MET A C 1
ATOM 2597 O O . MET A 1 317 ? 3.928 10.516 20.984 1 94.88 317 MET A O 1
ATOM 2601 N N . GLU A 1 318 ? 2.08 10.234 19.781 1 92.44 318 GLU A N 1
ATOM 2602 C CA . GLU A 1 318 ? 1.406 9.484 20.828 1 92.44 318 GLU A CA 1
ATOM 2603 C C . GLU A 1 318 ? 1.784 8.008 20.781 1 92.44 318 GLU A C 1
ATOM 2605 O O . GLU A 1 318 ? 1.837 7.34 21.828 1 92.44 318 GLU A O 1
ATOM 2610 N N . HIS A 1 319 ? 2.092 7.508 19.562 1 95.06 319 HIS A N 1
ATOM 2611 C CA . HIS A 1 319 ? 2.098 6.051 19.469 1 95.06 319 HIS A CA 1
ATOM 2612 C C . HIS A 1 319 ? 3.389 5.547 18.828 1 95.06 319 HIS A C 1
ATOM 2614 O O . HIS A 1 319 ? 3.645 4.34 18.812 1 95.06 319 HIS A O 1
ATOM 2620 N N . ALA A 1 320 ? 4.277 6.383 18.359 1 97.62 320 ALA A N 1
ATOM 2621 C CA . ALA A 1 320 ? 5.484 5.941 17.672 1 97.62 320 ALA A CA 1
ATOM 2622 C C . ALA A 1 320 ? 6.426 5.211 18.625 1 97.62 320 ALA A C 1
ATOM 2624 O O . ALA A 1 320 ? 7.352 4.523 18.188 1 97.62 320 ALA A O 1
ATOM 2625 N N . HIS A 1 321 ? 6.234 5.328 19.906 1 96.44 321 HIS A N 1
ATOM 2626 C CA . HIS A 1 321 ? 7.129 4.73 20.891 1 96.44 321 HIS A CA 1
ATOM 2627 C C . HIS A 1 321 ? 6.973 3.213 20.922 1 96.44 321 HIS A C 1
ATOM 2629 O O . HIS A 1 321 ? 7.859 2.504 21.406 1 96.44 321 HIS A O 1
ATOM 2635 N N . ASP A 1 322 ? 5.84 2.691 20.391 1 95.62 322 ASP A N 1
ATOM 2636 C CA . ASP A 1 322 ? 5.656 1.249 20.516 1 95.62 322 ASP A CA 1
ATOM 2637 C C . ASP A 1 322 ? 4.93 0.671 19.312 1 95.62 322 ASP A C 1
ATOM 2639 O O . ASP A 1 322 ? 4.48 -0.476 19.328 1 95.62 322 ASP A O 1
ATOM 2643 N N . MET A 1 323 ? 4.699 1.473 18.297 1 96.75 323 MET A N 1
ATOM 2644 C CA . MET A 1 323 ? 4.004 0.998 17.094 1 96.75 323 MET A CA 1
ATOM 2645 C C . MET A 1 323 ? 4.887 1.148 15.859 1 96.75 323 MET A C 1
ATOM 2647 O O . MET A 1 323 ? 5.656 2.104 15.758 1 96.75 323 MET A O 1
ATOM 2651 N N . ASP A 1 324 ? 4.762 0.131 14.945 1 97.5 324 ASP A N 1
ATOM 2652 C CA . ASP A 1 324 ? 5.473 0.252 13.68 1 97.5 324 ASP A CA 1
ATOM 2653 C C . ASP A 1 324 ? 4.805 1.288 12.773 1 97.5 324 ASP A C 1
ATOM 2655 O O . ASP A 1 324 ? 3.631 1.61 12.953 1 97.5 324 ASP A O 1
ATOM 2659 N N . ILE A 1 325 ? 5.465 1.759 11.773 1 97.88 325 ILE A N 1
ATOM 2660 C CA . ILE A 1 325 ? 5.07 2.908 10.961 1 97.88 325 ILE A CA 1
ATOM 2661 C C . ILE A 1 325 ? 3.773 2.598 10.219 1 97.88 325 ILE A C 1
ATOM 2663 O O . ILE A 1 325 ? 2.898 3.459 10.102 1 97.88 325 ILE A O 1
ATOM 2667 N N . GLU A 1 326 ? 3.602 1.408 9.664 1 97.25 326 GLU A N 1
ATOM 2668 C CA . GLU A 1 326 ? 2.381 1.084 8.93 1 97.25 326 GLU A CA 1
ATOM 2669 C C . GLU A 1 326 ? 1.161 1.125 9.844 1 97.25 326 GLU A C 1
ATOM 2671 O O . GLU A 1 326 ? 0.087 1.573 9.438 1 97.25 326 GLU A O 1
ATOM 2676 N N . SER A 1 327 ? 1.324 0.585 11.008 1 96.81 327 SER A N 1
ATOM 2677 C CA . SER A 1 327 ? 0.246 0.666 11.992 1 96.81 327 SER A CA 1
ATOM 2678 C C . SER A 1 327 ? -0.084 2.115 12.336 1 96.81 327 SER A C 1
ATOM 2680 O O . SER A 1 327 ? -1.253 2.467 12.508 1 96.81 327 SER A O 1
ATOM 2682 N N . LEU A 1 328 ? 0.962 2.936 12.484 1 97.75 328 LEU A N 1
ATOM 2683 C CA . LEU A 1 328 ? 0.752 4.359 12.727 1 97.75 328 LEU A CA 1
ATOM 2684 C C . LEU A 1 328 ? -0.069 4.988 11.609 1 97.75 328 LEU A C 1
ATOM 2686 O O . LEU A 1 328 ? -1.008 5.742 11.867 1 97.75 328 LEU A O 1
ATOM 2690 N N . LEU A 1 329 ? 0.28 4.676 10.383 1 97 329 LEU A N 1
ATOM 2691 C CA . LEU A 1 329 ? -0.417 5.23 9.227 1 97 329 LEU A CA 1
ATOM 2692 C C . LEU A 1 329 ? -1.871 4.773 9.195 1 97 329 LEU A C 1
ATOM 2694 O O . LEU A 1 329 ? -2.76 5.535 8.812 1 97 329 LEU A O 1
ATOM 2698 N N . ARG A 1 330 ? -2.098 3.545 9.594 1 95.06 330 ARG A N 1
ATOM 2699 C CA . ARG A 1 330 ? -3.469 3.057 9.703 1 95.06 330 ARG A CA 1
ATOM 2700 C C . ARG A 1 330 ? -4.258 3.871 10.727 1 95.06 330 ARG A C 1
ATOM 2702 O O . ARG A 1 330 ? -5.414 4.227 10.477 1 95.06 330 ARG A O 1
ATOM 2709 N N . LYS A 1 331 ? -3.633 4.078 11.812 1 92.62 331 LYS A N 1
ATOM 2710 C CA . LYS A 1 331 ? -4.289 4.867 12.852 1 92.62 331 LYS A CA 1
ATOM 2711 C C . LYS A 1 331 ? -4.594 6.277 12.359 1 92.62 331 LYS A C 1
ATOM 2713 O O . LYS A 1 331 ? -5.633 6.848 12.695 1 92.62 331 LYS A O 1
ATOM 2718 N N . VAL A 1 332 ? -3.66 6.852 11.648 1 93.12 332 VAL A N 1
ATOM 2719 C CA . VAL A 1 332 ? -3.883 8.164 11.055 1 93.12 332 VAL A CA 1
ATOM 2720 C C . VAL A 1 332 ? -5.145 8.141 10.195 1 93.12 332 VAL A C 1
ATOM 2722 O O . VAL A 1 332 ? -5.992 9.031 10.297 1 93.12 332 VAL A O 1
ATOM 2725 N N . ASP A 1 333 ? -5.309 7.137 9.359 1 91.38 333 ASP A N 1
ATOM 2726 C CA . ASP A 1 333 ? -6.469 7.043 8.484 1 91.38 333 ASP A CA 1
ATOM 2727 C C . ASP A 1 333 ? -7.754 6.859 9.289 1 91.38 333 ASP A C 1
ATOM 2729 O O . ASP A 1 333 ? -8.812 7.375 8.906 1 91.38 333 ASP A O 1
ATOM 2733 N N . GLU A 1 334 ? -7.656 6.035 10.328 1 86.81 334 GLU A N 1
ATOM 2734 C CA . GLU A 1 334 ? -8.812 5.844 11.195 1 86.81 334 GLU A CA 1
ATOM 2735 C C . GLU A 1 334 ? -9.305 7.176 11.758 1 86.81 334 GLU A C 1
ATOM 2737 O O . GLU A 1 334 ? -10.508 7.445 11.766 1 86.81 334 GLU A O 1
ATOM 2742 N N . GLU A 1 335 ? -8.336 7.93 12.203 1 82.69 335 GLU A N 1
ATOM 2743 C CA . GLU A 1 335 ? -8.688 9.242 12.727 1 82.69 335 GLU A CA 1
ATOM 2744 C C . GLU A 1 335 ? -9.18 10.172 11.609 1 82.69 335 GLU A C 1
ATOM 2746 O O . GLU A 1 335 ? -10.062 11 11.836 1 82.69 335 GLU A O 1
ATOM 2751 N N . LEU A 1 336 ? -8.594 10.07 10.453 1 82.94 336 LEU A N 1
ATOM 2752 C CA . LEU A 1 336 ? -9 10.859 9.297 1 82.94 336 LEU A CA 1
ATOM 2753 C C . LEU A 1 336 ? -10.453 10.562 8.922 1 82.94 336 LEU A C 1
ATOM 2755 O O . LEU A 1 336 ? -11.203 11.469 8.562 1 82.94 336 LEU A O 1
ATOM 2759 N N . GLU A 1 337 ? -10.805 9.234 8.953 1 78.88 337 GLU A N 1
ATOM 2760 C CA . GLU A 1 337 ? -12.18 8.836 8.664 1 78.88 337 GLU A CA 1
ATOM 2761 C C . GLU A 1 337 ? -13.164 9.516 9.617 1 78.88 337 GLU A C 1
ATOM 2763 O O . GLU A 1 337 ? -14.219 9.984 9.195 1 78.88 337 GLU A O 1
ATOM 2768 N N . VAL A 1 338 ? -12.75 9.523 10.844 1 72.31 338 VAL A N 1
ATOM 2769 C CA . VAL A 1 338 ? -13.586 10.133 11.867 1 72.31 338 VAL A CA 1
ATOM 2770 C C . VAL A 1 338 ? -13.727 11.633 11.594 1 72.31 338 VAL A C 1
ATOM 2772 O O . VAL A 1 338 ? -14.844 12.164 11.562 1 72.31 338 VAL A O 1
ATOM 2775 N N . VAL A 1 339 ? -12.562 12.242 11.289 1 67.31 339 VAL A N 1
ATOM 2776 C CA . VAL A 1 339 ? -12.539 13.688 11.086 1 67.31 339 VAL A CA 1
ATOM 2777 C C . VAL A 1 339 ? -13.297 14.039 9.812 1 67.31 339 VAL A C 1
ATOM 2779 O O . VAL A 1 339 ? -14.039 15.031 9.773 1 67.31 339 VAL A O 1
ATOM 2782 N N . SER A 1 340 ? -13.109 13.141 8.789 1 65.31 340 SER A N 1
ATOM 2783 C CA . SER A 1 340 ? -13.734 13.406 7.492 1 65.31 340 SER A CA 1
ATOM 2784 C C . SER A 1 340 ? -15.242 13.172 7.547 1 65.31 340 SER A C 1
ATOM 2786 O O . SER A 1 340 ? -15.984 13.711 6.723 1 65.31 340 SER A O 1
ATOM 2788 N N . SER A 1 341 ? -15.609 12.188 8.383 1 59.19 341 SER A N 1
ATOM 2789 C CA . SER A 1 341 ? -17.031 11.852 8.5 1 59.19 341 SER A CA 1
ATOM 2790 C C . SER A 1 341 ? -17.766 12.891 9.336 1 59.19 341 SER A C 1
ATOM 2792 O O . SER A 1 341 ? -19 12.906 9.359 1 59.19 341 SER A O 1
ATOM 2794 N N . MET A 1 342 ? -16.875 13.602 9.945 1 50.34 342 MET A N 1
ATOM 2795 C CA . MET A 1 342 ? -17.484 14.656 10.75 1 50.34 342 MET A CA 1
ATOM 2796 C C . MET A 1 342 ? -18.078 15.75 9.867 1 50.34 342 MET A C 1
ATOM 2798 O O . MET A 1 342 ? -17.609 15.992 8.758 1 50.34 342 MET A O 1
ATOM 2802 N N . PRO A 1 343 ? -19.25 15.789 9.891 1 42.16 343 PRO A N 1
ATOM 2803 C CA . PRO A 1 343 ? -19.922 16.766 9.031 1 42.16 343 PRO A CA 1
ATOM 2804 C C . PRO A 1 343 ? -19.156 18.078 8.938 1 42.16 343 PRO A C 1
ATOM 2806 O O . PRO A 1 343 ? -19.062 18.812 9.93 1 42.16 343 PRO A O 1
ATOM 2809 N N . TRP A 1 344 ? -17.984 17.875 8.086 1 42 344 TRP A N 1
ATOM 2810 C CA . TRP A 1 344 ? -17.203 19.109 7.918 1 42 344 TRP A CA 1
ATOM 2811 C C . TRP A 1 344 ? -17.938 20.078 7.008 1 42 344 TRP A C 1
ATOM 2813 O O . TRP A 1 344 ? -18.641 19.672 6.074 1 42 344 TRP A O 1
ATOM 2823 N N . VAL A 1 345 ? -18.391 20.953 7.195 1 36.84 345 VAL A N 1
ATOM 2824 C CA . VAL A 1 345 ? -19.047 21.953 6.355 1 36.84 345 VAL A CA 1
ATOM 2825 C C . VAL A 1 345 ? -18.172 22.281 5.148 1 36.84 345 VAL A C 1
ATOM 2827 O O . VAL A 1 345 ? -17.141 22.938 5.281 1 36.84 345 VAL A O 1
ATOM 2830 N N . THR A 1 346 ? -17.781 21.172 4.195 1 40.22 346 THR A N 1
ATOM 2831 C CA . THR A 1 346 ? -16.906 21.453 3.061 1 40.22 346 THR A CA 1
ATOM 2832 C C . THR A 1 346 ? -17.562 22.469 2.121 1 40.22 346 THR A C 1
ATOM 2834 O O . THR A 1 346 ? -18.781 22.5 1.997 1 40.22 346 THR A O 1
ATOM 2837 N N . GLU A 1 347 ? -17.047 23.531 1.784 1 38.03 347 GLU A N 1
ATOM 2838 C CA . GLU A 1 347 ? -17.484 24.594 0.883 1 38.03 347 GLU A CA 1
ATOM 2839 C C . GLU A 1 347 ? -17.984 24.031 -0.439 1 38.03 347 GLU A C 1
ATOM 2841 O O . GLU A 1 347 ? -18.906 24.578 -1.047 1 38.03 347 GLU A O 1
ATOM 2846 N N . ASN A 1 348 ? -17.359 23.234 -1.232 1 33.91 348 ASN A N 1
ATOM 2847 C CA . ASN A 1 348 ? -17.766 22.609 -2.484 1 33.91 348 ASN A CA 1
ATOM 2848 C C . ASN A 1 348 ? -18.312 21.203 -2.256 1 33.91 348 ASN A C 1
ATOM 2850 O O . ASN A 1 348 ? -17.547 20.281 -1.967 1 33.91 348 ASN A O 1
ATOM 2854 N N . PRO A 1 349 ? -19.656 21.234 -2.045 1 37.88 349 PRO A N 1
ATOM 2855 C CA . PRO A 1 349 ? -20.297 19.922 -1.863 1 37.88 349 PRO A CA 1
ATOM 2856 C C . PRO A 1 349 ? -19.781 18.875 -2.842 1 37.88 349 PRO A C 1
ATOM 2858 O O . PRO A 1 349 ? -19.797 17.672 -2.539 1 37.88 349 PRO A O 1
ATOM 2861 N N . ASN A 1 350 ? -19.594 19.375 -3.912 1 37.16 350 ASN A N 1
ATOM 2862 C CA . ASN A 1 350 ? -19.266 18.484 -5.02 1 37.16 350 ASN A CA 1
ATOM 2863 C C . ASN A 1 350 ? -17.828 17.984 -4.906 1 37.16 350 ASN A C 1
ATOM 2865 O O . ASN A 1 350 ? -17.391 17.156 -5.723 1 37.16 350 ASN A O 1
ATOM 2869 N N . GLU A 1 351 ? -17.125 18.766 -4.09 1 39.41 351 GLU A N 1
ATOM 2870 C CA . GLU A 1 351 ? -15.766 18.234 -3.982 1 39.41 351 GLU A CA 1
ATOM 2871 C C . GLU A 1 351 ? -15.648 17.25 -2.832 1 39.41 351 GLU A C 1
ATOM 2873 O O . GLU A 1 351 ? -15.703 17.625 -1.663 1 39.41 351 GLU A O 1
ATOM 2878 N N . GLY A 1 352 ? -16.5 16.406 -2.74 1 41.97 352 GLY A N 1
ATOM 2879 C CA . GLY A 1 352 ? -16.391 15.258 -1.854 1 41.97 352 GLY A CA 1
ATOM 2880 C C . GLY A 1 352 ? -14.977 14.992 -1.38 1 41.97 352 GLY A C 1
ATOM 2881 O O . GLY A 1 352 ? -14.117 14.609 -2.172 1 41.97 352 GLY A O 1
ATOM 2882 N N . THR A 1 353 ? -14.586 15.961 -0.375 1 47.66 353 THR A N 1
ATOM 2883 C CA . THR A 1 353 ? -13.211 15.766 0.066 1 47.66 353 THR A CA 1
ATOM 2884 C C . THR A 1 353 ? -13.062 14.461 0.845 1 47.66 353 THR A C 1
ATOM 2886 O O . THR A 1 353 ? -13.109 14.461 2.076 1 47.66 353 THR A O 1
ATOM 2889 N N . GLN A 1 354 ? -13.875 13.469 0.646 1 54.5 354 GLN A N 1
ATOM 2890 C CA . GLN A 1 354 ? -13.633 12.242 1.398 1 54.5 354 GLN A CA 1
ATOM 2891 C C . GLN A 1 354 ? -12.219 11.727 1.168 1 54.5 354 GLN A C 1
ATOM 2893 O O . GLN A 1 354 ? -11.859 11.359 0.046 1 54.5 354 GLN A O 1
ATOM 2898 N N . GLN A 1 355 ? -11.422 12.086 2.266 1 66.31 355 GLN A N 1
ATOM 2899 C CA . GLN A 1 355 ? -10.016 11.727 2.18 1 66.31 355 GLN A CA 1
ATOM 2900 C C . GLN A 1 355 ? -9.781 10.297 2.67 1 66.31 355 GLN A C 1
ATOM 2902 O O . GLN A 1 355 ? -10.219 9.93 3.762 1 66.31 355 GLN A O 1
ATOM 2907 N N . THR A 1 356 ? -9.539 9.508 1.848 1 77 356 THR A N 1
ATOM 2908 C CA . THR A 1 356 ? -8.984 8.203 2.174 1 77 356 THR A CA 1
ATOM 2909 C C . THR A 1 356 ? -7.477 8.18 1.926 1 77 356 THR A C 1
ATOM 2911 O O . THR A 1 356 ? -7.027 8.32 0.788 1 77 356 THR A O 1
ATOM 2914 N N . SER A 1 357 ? -6.828 8.133 3.135 1 88.31 357 SER A N 1
ATOM 2915 C CA . SER A 1 357 ? -5.383 8.062 2.941 1 88.31 357 SER A CA 1
ATOM 2916 C C . SER A 1 357 ? -4.957 6.688 2.449 1 88.31 357 SER A C 1
ATOM 2918 O O . SER A 1 357 ? -5.668 5.699 2.66 1 88.31 357 SER A O 1
ATOM 2920 N N . THR A 1 358 ? -3.92 6.676 1.736 1 92.94 358 THR A N 1
ATOM 2921 C CA . THR A 1 358 ? -3.41 5.422 1.189 1 92.94 358 THR A CA 1
ATOM 2922 C C . THR A 1 358 ? -1.903 5.312 1.404 1 92.94 358 THR A C 1
ATOM 2924 O O . THR A 1 358 ? -1.225 6.32 1.609 1 92.94 358 THR A O 1
ATOM 2927 N N . PHE A 1 359 ? -1.425 4.105 1.464 1 95.44 359 PHE A N 1
ATOM 2928 C CA . PHE A 1 359 ? 0.012 3.881 1.358 1 95.44 359 PHE A CA 1
ATOM 2929 C C . PHE A 1 359 ? 0.305 2.623 0.55 1 95.44 359 PHE A C 1
ATOM 2931 O O . PHE A 1 359 ? -0.493 1.683 0.542 1 95.44 359 PHE A O 1
ATOM 2938 N N . GLN A 1 360 ? 1.347 2.686 -0.126 1 96.19 360 GLN A N 1
ATOM 2939 C CA . GLN A 1 360 ? 1.822 1.564 -0.928 1 96.19 360 G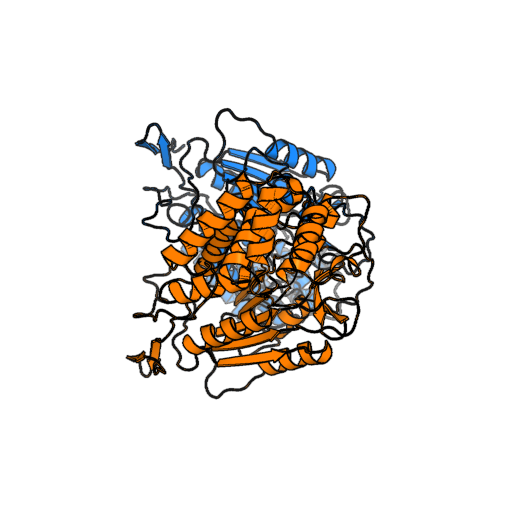LN A CA 1
ATOM 2940 C C . GLN A 1 360 ? 3.113 0.987 -0.356 1 96.19 360 GLN A C 1
ATOM 2942 O O . GLN A 1 360 ? 4.074 1.721 -0.115 1 96.19 360 GLN A O 1
ATOM 2947 N N . ASN A 1 361 ? 3.057 -0.303 -0.097 1 97.12 361 ASN A N 1
ATOM 2948 C CA . ASN A 1 361 ? 4.219 -1.04 0.387 1 97.12 361 ASN A CA 1
ATOM 2949 C C . ASN A 1 361 ? 5 -1.676 -0.761 1 97.12 361 ASN A C 1
ATOM 2951 O O . ASN A 1 361 ? 4.465 -2.51 -1.493 1 97.12 361 ASN A O 1
ATOM 2955 N N . ILE A 1 362 ? 6.207 -1.272 -0.933 1 95.5 362 ILE A N 1
ATOM 2956 C CA . ILE A 1 362 ? 7.125 -1.87 -1.896 1 95.5 362 ILE A CA 1
ATOM 2957 C C . ILE A 1 362 ? 8.227 -2.625 -1.158 1 95.5 362 ILE A C 1
ATOM 2959 O O . ILE A 1 362 ? 9.273 -2.053 -0.84 1 95.5 362 ILE A O 1
ATOM 2963 N N . ALA A 1 363 ? 7.957 -3.83 -0.812 1 94.25 363 ALA A N 1
ATOM 2964 C CA . ALA A 1 363 ? 8.867 -4.699 -0.071 1 94.25 363 ALA A CA 1
ATOM 2965 C C . ALA A 1 363 ? 9.336 -4.027 1.219 1 94.25 363 ALA A C 1
ATOM 2967 O O . ALA A 1 363 ? 10.523 -4.059 1.546 1 94.25 363 ALA A O 1
ATOM 2968 N N . PHE A 1 364 ? 8.484 -3.336 1.885 1 96.5 364 PHE A N 1
ATOM 2969 C CA . PHE A 1 364 ? 8.75 -2.621 3.129 1 96.5 364 PHE A CA 1
ATOM 2970 C C . PHE A 1 364 ? 8.516 -3.525 4.332 1 96.5 364 PHE A C 1
ATOM 2972 O O . PHE A 1 364 ? 7.461 -4.156 4.445 1 96.5 364 PHE A O 1
ATOM 2979 N N . LYS A 1 365 ? 9.492 -3.678 5.176 1 95.81 365 LYS A N 1
ATOM 2980 C CA . LYS A 1 365 ? 9.383 -4.5 6.375 1 95.81 365 LYS A CA 1
ATOM 2981 C C . LYS A 1 365 ? 8.883 -3.68 7.562 1 95.81 365 LYS A C 1
ATOM 2983 O O . LYS A 1 365 ? 8.562 -2.498 7.414 1 95.81 365 LYS A O 1
ATOM 2988 N N . LYS A 1 366 ? 8.695 -4.355 8.688 1 96.88 366 LYS A N 1
ATOM 2989 C CA . LYS A 1 366 ? 8.266 -3.629 9.883 1 96.88 366 LYS A CA 1
ATOM 2990 C C . LYS A 1 366 ? 9.328 -2.619 10.32 1 96.88 366 LYS A C 1
ATOM 2992 O O . LYS A 1 366 ? 10.5 -2.965 10.461 1 96.88 366 LYS A O 1
ATOM 2997 N N . CYS A 1 367 ? 8.914 -1.407 10.5 1 98.31 367 CYS A N 1
ATOM 2998 C CA . CYS A 1 367 ? 9.812 -0.318 10.867 1 98.31 367 CYS A CA 1
ATOM 2999 C C . CYS A 1 367 ? 9.297 0.429 12.086 1 98.31 367 CYS A C 1
ATOM 3001 O O . CYS A 1 367 ? 8.141 0.857 12.117 1 98.31 367 CYS A O 1
ATOM 3003 N N . TYR A 1 368 ? 10.18 0.538 13.047 1 98.06 368 TYR A N 1
ATOM 3004 C CA . TYR A 1 368 ? 9.875 1.281 14.266 1 98.06 368 TYR A CA 1
ATOM 3005 C C . TYR A 1 368 ? 10.758 2.518 14.391 1 98.06 368 TYR A C 1
ATOM 3007 O O . TYR A 1 368 ? 11.945 2.471 14.078 1 98.06 368 TYR A O 1
ATOM 3015 N N . LEU A 1 369 ? 10.211 3.611 14.906 1 97.69 369 LEU A N 1
ATOM 3016 C CA . LEU A 1 369 ? 10.969 4.852 15.016 1 97.69 369 LEU A CA 1
ATOM 3017 C C . LEU A 1 369 ? 11.742 4.902 16.328 1 97.69 369 LEU A C 1
ATOM 3019 O O . LEU A 1 369 ? 12.742 5.609 16.438 1 97.69 369 LEU A O 1
ATOM 3023 N N . HIS A 1 370 ? 11.32 4.281 17.359 1 96.31 370 HIS A N 1
ATOM 3024 C CA . HIS A 1 370 ? 11.93 4.207 18.688 1 96.31 370 HIS A CA 1
ATOM 3025 C C . HIS A 1 370 ? 12.344 5.59 19.172 1 96.31 370 HIS A C 1
ATOM 3027 O O . HIS A 1 370 ? 13.508 5.809 19.516 1 96.31 370 HIS A O 1
ATOM 3033 N N . PRO A 1 371 ? 11.352 6.523 19.328 1 96.56 371 PRO A N 1
ATOM 3034 C CA . PRO A 1 371 ? 11.711 7.863 19.797 1 96.56 371 PRO A CA 1
ATOM 3035 C C . PRO A 1 371 ? 12.438 7.844 21.141 1 96.56 371 PRO A C 1
ATOM 3037 O O . PRO A 1 371 ? 11.992 7.18 22.078 1 96.56 371 PRO A O 1
ATOM 3040 N N . GLY A 1 372 ? 13.594 8.539 21.203 1 92.69 372 GLY A N 1
ATOM 3041 C CA . GLY A 1 372 ? 14.289 8.789 22.469 1 92.69 372 GLY A CA 1
ATOM 3042 C C . GLY A 1 372 ? 15.219 7.656 22.859 1 92.69 372 GLY A C 1
ATOM 3043 O O . GLY A 1 372 ? 15.922 7.754 23.875 1 92.69 372 GLY A O 1
ATOM 3044 N N . LEU A 1 373 ? 15.234 6.57 22.125 1 94.12 373 LEU A N 1
ATOM 3045 C CA . LEU A 1 373 ? 16.016 5.391 22.5 1 94.12 373 LEU A CA 1
ATOM 3046 C C . LEU A 1 373 ? 17 5.031 21.406 1 94.12 373 LEU A C 1
ATOM 3048 O O . LEU A 1 373 ? 16.672 5.074 20.219 1 94.12 373 LEU A O 1
ATOM 3052 N N . TYR A 1 374 ? 18.281 4.793 21.781 1 94.19 374 TYR A N 1
ATOM 3053 C CA . TYR A 1 374 ? 19.266 4.246 20.859 1 94.19 374 TYR A CA 1
ATOM 3054 C C . TYR A 1 374 ? 20.172 3.236 21.547 1 94.19 374 TYR A C 1
ATOM 3056 O O . TYR A 1 374 ? 20.078 3.033 22.75 1 94.19 374 TYR A O 1
ATOM 3064 N N . GLU A 1 375 ? 20.891 2.514 20.719 1 93.19 375 GLU A N 1
ATOM 3065 C CA . GLU A 1 375 ? 21.812 1.497 21.234 1 93.19 375 GLU A CA 1
ATOM 3066 C C . GLU A 1 375 ? 23.266 1.859 20.938 1 93.19 375 GLU A C 1
ATOM 3068 O O . GLU A 1 375 ? 23.578 2.332 19.844 1 93.19 375 GLU A O 1
ATOM 3073 N N . GLU A 1 376 ? 24.062 1.852 21.938 1 90.25 376 GLU A N 1
ATOM 3074 C CA . GLU A 1 376 ? 25.5 2.072 21.812 1 90.25 376 GLU A CA 1
ATOM 3075 C C . GLU A 1 376 ? 26.297 1.046 22.625 1 90.25 376 GLU A C 1
ATOM 3077 O O . GLU A 1 376 ? 26.047 0.873 23.828 1 90.25 376 GLU A O 1
ATOM 3082 N N . ASP A 1 377 ? 27.172 0.38 21.969 1 87.81 377 ASP A N 1
ATOM 3083 C CA . ASP A 1 377 ? 28.016 -0.628 22.594 1 87.81 377 ASP A CA 1
ATOM 3084 C C . ASP A 1 377 ? 27.156 -1.681 23.312 1 87.81 377 ASP A C 1
ATOM 3086 O O . ASP A 1 377 ? 27.438 -2.031 24.469 1 87.81 377 ASP A O 1
ATOM 3090 N N . GLY A 1 378 ? 25.984 -2.055 22.734 1 83.88 378 GLY A N 1
ATOM 3091 C CA . GLY A 1 378 ? 25.125 -3.113 23.25 1 83.88 378 GLY A CA 1
ATOM 3092 C C . GLY A 1 378 ? 24.219 -2.662 24.375 1 83.88 378 GLY A C 1
ATOM 3093 O O . GLY A 1 378 ? 23.5 -3.471 24.969 1 83.88 378 GLY A O 1
ATOM 3094 N N . LYS A 1 379 ? 24.375 -1.415 24.672 1 89 379 LYS A N 1
ATOM 3095 C CA . LYS A 1 379 ? 23.562 -0.876 25.766 1 89 379 LYS A CA 1
ATOM 3096 C C . LYS A 1 379 ? 22.5 0.081 25.234 1 89 379 LYS A C 1
ATOM 3098 O O . LYS A 1 379 ? 22.734 0.833 24.297 1 89 379 LYS A O 1
ATOM 3103 N N . MET A 1 380 ? 21.391 -0.033 25.906 1 91.38 380 MET A N 1
ATOM 3104 C CA . MET A 1 380 ? 20.297 0.884 25.594 1 91.38 380 MET A CA 1
ATOM 3105 C C . MET A 1 380 ? 20.562 2.268 26.172 1 91.38 380 MET A C 1
ATOM 3107 O O . MET A 1 380 ? 20.844 2.398 27.359 1 91.38 380 MET A O 1
ATOM 3111 N N . MET A 1 381 ? 20.547 3.314 25.297 1 90.88 381 MET A N 1
ATOM 3112 C CA . MET A 1 381 ? 20.797 4.699 25.688 1 90.88 381 MET A CA 1
ATOM 3113 C C . MET A 1 381 ? 19.594 5.578 25.359 1 90.88 381 MET A C 1
ATOM 3115 O O . MET A 1 381 ? 18.734 5.195 24.547 1 90.88 381 MET A O 1
ATOM 3119 N N . LYS A 1 382 ? 19.5 6.652 26.078 1 89.12 382 LYS A N 1
ATOM 3120 C CA . LYS A 1 382 ? 18.438 7.621 25.812 1 89.12 382 LYS A CA 1
ATOM 3121 C C . LYS A 1 382 ? 19 8.891 25.172 1 89.12 382 LYS A C 1
ATOM 3123 O O . LYS A 1 382 ? 20.094 9.328 25.531 1 89.12 382 LYS A O 1
ATOM 3128 N N . PHE A 1 383 ? 18.281 9.438 24.219 1 87.06 383 PHE A N 1
ATOM 3129 C CA . PHE A 1 383 ? 18.656 10.742 23.672 1 87.06 383 PHE A CA 1
ATOM 3130 C C . PHE A 1 383 ? 18.5 11.836 24.719 1 87.06 383 PHE A C 1
ATOM 3132 O O . PHE A 1 383 ? 17.625 11.742 25.594 1 87.06 383 PHE A O 1
ATOM 3139 N N . PRO A 1 384 ? 19.453 12.789 24.656 1 74 384 PRO A N 1
ATOM 3140 C CA . PRO A 1 384 ? 19.281 13.898 25.609 1 74 384 PRO A CA 1
ATOM 3141 C C . PRO A 1 384 ? 17.938 14.617 25.438 1 74 384 PRO A C 1
ATOM 3143 O O . PRO A 1 384 ? 17.469 14.773 24.312 1 74 384 PRO A O 1
ATOM 3146 N N . GLN A 1 385 ? 17.047 14.5 26.344 1 65.31 385 GLN A N 1
ATOM 3147 C CA . GLN A 1 385 ? 15.734 15.125 26.281 1 65.31 385 GLN A CA 1
ATOM 3148 C C . GLN A 1 385 ? 15.844 16.641 26.344 1 65.31 385 GLN A C 1
ATOM 3150 O O . GLN A 1 385 ? 16.531 17.188 27.219 1 65.31 385 GLN A O 1
ATOM 3155 N N . ASN A 1 386 ? 16.078 17.359 25.312 1 49.28 386 ASN A N 1
ATOM 3156 C CA . ASN A 1 386 ? 16.078 18.812 25.516 1 49.28 386 ASN A CA 1
ATOM 3157 C C . ASN A 1 386 ? 14.805 19.266 26.234 1 49.28 386 ASN A C 1
ATOM 3159 O O . ASN A 1 386 ? 13.695 18.906 25.812 1 49.28 386 ASN A O 1
ATOM 3163 N N . GLN A 1 387 ? 14.781 19.609 27.484 1 38.31 387 GLN A N 1
ATOM 3164 C CA . GLN A 1 387 ? 13.75 20.375 28.172 1 38.31 387 GLN A CA 1
ATOM 3165 C C . GLN A 1 387 ? 13.266 21.547 27.328 1 38.31 387 GLN A C 1
ATOM 3167 O O . GLN A 1 387 ? 14.07 22.219 26.672 1 38.31 387 GLN A O 1
ATOM 3172 N N . MET B 1 1 ? 11.305 -34.031 -18.688 1 69.19 1 MET B N 1
ATOM 3173 C CA . MET B 1 1 ? 12.117 -33.688 -17.531 1 69.19 1 MET B CA 1
ATOM 3174 C C . MET B 1 1 ? 11.266 -33.625 -16.266 1 69.19 1 MET B C 1
ATOM 3176 O O . MET B 1 1 ? 10.125 -33.156 -16.297 1 69.19 1 MET B O 1
ATOM 3180 N N . LEU B 1 2 ? 11.859 -34.219 -15.18 1 64.25 2 LEU B N 1
ATOM 3181 C CA . LEU B 1 2 ? 11.195 -34.125 -13.883 1 64.25 2 LEU B CA 1
ATOM 3182 C C . LEU B 1 2 ? 11.133 -32.688 -13.398 1 64.25 2 LEU B C 1
ATOM 3184 O O . LEU B 1 2 ? 12 -31.891 -13.734 1 64.25 2 LEU B O 1
ATOM 3188 N N . PRO B 1 3 ? 10.102 -32.5 -12.758 1 60 3 PRO B N 1
ATOM 3189 C CA . PRO B 1 3 ? 9.961 -31.125 -12.242 1 60 3 PRO B CA 1
ATOM 3190 C C . PRO B 1 3 ? 11.195 -30.641 -11.484 1 60 3 PRO B C 1
ATOM 3192 O O . PRO B 1 3 ? 11.609 -29.5 -11.633 1 60 3 PRO B O 1
ATOM 3195 N N . GLU B 1 4 ? 11.719 -31.547 -10.812 1 63.31 4 GLU B N 1
ATOM 3196 C CA . GLU B 1 4 ? 12.922 -31.234 -10.055 1 63.31 4 GLU B CA 1
ATOM 3197 C C . GLU B 1 4 ? 14.086 -30.875 -10.984 1 63.31 4 GLU B C 1
ATOM 3199 O O . GLU B 1 4 ? 14.898 -30.016 -10.672 1 63.31 4 GLU B O 1
ATOM 3204 N N . GLN B 1 5 ? 14.117 -31.547 -12.07 1 70.06 5 GLN B N 1
ATOM 3205 C CA . GLN B 1 5 ? 15.164 -31.312 -13.062 1 70.06 5 GLN B CA 1
ATOM 3206 C C . GLN B 1 5 ? 14.992 -29.953 -13.719 1 70.06 5 GLN B C 1
ATOM 3208 O O . GLN B 1 5 ? 15.969 -29.219 -13.898 1 70.06 5 GLN B O 1
ATOM 3213 N N . LYS B 1 6 ? 13.852 -29.734 -14.031 1 69.06 6 LYS B N 1
ATOM 3214 C CA . LYS B 1 6 ? 13.562 -28.438 -14.641 1 69.06 6 LYS B CA 1
ATOM 3215 C C . LYS B 1 6 ? 13.898 -27.297 -13.695 1 69.06 6 LYS B C 1
ATOM 3217 O O . LYS B 1 6 ? 14.5 -26.297 -14.102 1 69.06 6 LYS B O 1
ATOM 3222 N N . ASP B 1 7 ? 13.594 -27.625 -12.469 1 62.16 7 ASP B N 1
ATOM 3223 C CA . ASP B 1 7 ? 13.898 -26.656 -11.422 1 62.16 7 ASP B CA 1
ATOM 3224 C C . ASP B 1 7 ? 15.398 -26.375 -11.344 1 62.16 7 ASP B C 1
ATOM 3226 O O . ASP B 1 7 ? 15.82 -25.234 -11.172 1 62.16 7 ASP B O 1
ATOM 3230 N N . LEU B 1 8 ? 16.141 -27.438 -11.398 1 68.38 8 LEU B N 1
ATOM 3231 C CA . LEU B 1 8 ? 17.594 -27.344 -11.336 1 68.38 8 LEU B CA 1
ATOM 3232 C C . LEU B 1 8 ? 18.141 -26.531 -12.516 1 68.38 8 LEU B C 1
ATOM 3234 O O . LEU B 1 8 ? 19.062 -25.734 -12.359 1 68.38 8 LEU B O 1
ATOM 3238 N N . ILE B 1 9 ? 17.547 -26.766 -13.648 1 75.19 9 ILE B N 1
ATOM 3239 C CA . ILE B 1 9 ? 17.984 -26.078 -14.852 1 75.19 9 ILE B CA 1
ATOM 3240 C C . ILE B 1 9 ? 17.656 -24.594 -14.734 1 75.19 9 ILE B C 1
ATOM 3242 O O . ILE B 1 9 ? 18.5 -23.734 -15.055 1 75.19 9 ILE B O 1
ATOM 3246 N N . TYR B 1 10 ? 16.547 -24.391 -14.18 1 64.38 10 TYR B N 1
ATOM 3247 C CA . TYR B 1 10 ? 16.141 -23 -13.984 1 64.38 10 TYR B CA 1
ATOM 3248 C C . TYR B 1 10 ? 17.062 -22.297 -13 1 64.38 10 TYR B C 1
ATOM 3250 O O . TYR B 1 10 ? 17.469 -21.156 -13.227 1 64.38 10 TYR B O 1
ATOM 3258 N N . LYS B 1 11 ? 17.359 -22.969 -11.953 1 64 11 LYS B N 1
ATOM 3259 C CA . LYS B 1 11 ? 18.234 -22.453 -10.906 1 64 11 LYS B CA 1
ATOM 3260 C C . LYS B 1 11 ? 19.609 -22.078 -11.477 1 64 11 LYS B C 1
ATOM 3262 O O . LYS B 1 11 ? 20.234 -21.125 -11.031 1 64 11 LYS B O 1
ATOM 3267 N N . HIS B 1 12 ? 20.078 -22.891 -12.383 1 69.25 12 HIS B N 1
ATOM 3268 C CA . HIS B 1 12 ? 21.406 -22.688 -12.945 1 69.25 12 HIS B CA 1
ATOM 3269 C C . HIS B 1 12 ? 21.328 -22.141 -14.359 1 69.25 12 HIS B C 1
ATOM 3271 O O . HIS B 1 12 ? 22.25 -22.344 -15.156 1 69.25 12 HIS B O 1
ATOM 3277 N N . PHE B 1 13 ? 20.141 -21.469 -14.633 1 72 13 PHE B N 1
ATOM 3278 C CA . PHE B 1 13 ? 19.844 -20.984 -15.977 1 72 13 PHE B CA 1
ATOM 3279 C C . PHE B 1 13 ? 20.859 -19.953 -16.422 1 72 13 PHE B C 1
ATOM 3281 O O . PHE B 1 13 ? 21.453 -20.078 -17.5 1 72 13 PHE B O 1
ATOM 3288 N N . PRO B 1 14 ? 21.172 -19 -15.555 1 68.31 14 PRO B N 1
ATOM 3289 C CA . PRO B 1 14 ? 22.156 -18.016 -16.016 1 68.31 14 PRO B CA 1
ATOM 3290 C C . PRO B 1 14 ? 23.516 -18.625 -16.328 1 68.31 14 PRO B C 1
ATOM 3292 O O . PRO B 1 14 ? 24.156 -18.25 -17.297 1 68.31 14 PRO B O 1
ATOM 3295 N N . GLN B 1 15 ? 23.938 -19.547 -15.531 1 77 15 GLN B N 1
ATOM 3296 C CA . GLN B 1 15 ? 25.203 -20.219 -15.781 1 77 15 GLN B CA 1
ATOM 3297 C C . GLN B 1 15 ? 25.172 -21.016 -17.078 1 77 15 GLN B C 1
ATOM 3299 O O . GLN B 1 15 ? 26.125 -21 -17.859 1 77 15 GLN B O 1
ATOM 3304 N N . LEU B 1 16 ? 24.062 -21.562 -17.297 1 82.44 16 LEU B N 1
ATOM 3305 C CA . LEU B 1 16 ? 23.906 -22.375 -18.5 1 82.44 16 LEU B CA 1
ATOM 3306 C C . LEU B 1 16 ? 23.938 -21.484 -19.75 1 82.44 16 LEU B C 1
ATOM 3308 O O . LEU B 1 16 ? 24.562 -21.844 -20.75 1 82.44 16 LEU B O 1
ATOM 3312 N N . VAL B 1 17 ? 23.359 -20.344 -19.609 1 77.06 17 VAL B N 1
ATOM 3313 C CA . VAL B 1 17 ? 23.25 -19.422 -20.734 1 77.06 17 VAL B CA 1
ATOM 3314 C C . VAL B 1 17 ? 24.594 -18.766 -21 1 77.06 17 VAL B C 1
ATOM 3316 O O . VAL B 1 17 ? 25.031 -18.656 -22.156 1 77.06 17 VAL B O 1
ATOM 3319 N N . GLN B 1 18 ? 25.234 -18.484 -19.953 1 76.12 18 GLN B N 1
ATOM 3320 C CA . GLN B 1 18 ? 26.453 -17.672 -20.078 1 76.12 18 GLN B CA 1
ATOM 3321 C C . GLN B 1 18 ? 27.672 -18.547 -20.312 1 76.12 18 GLN B C 1
ATOM 3323 O O . GLN B 1 18 ? 28.594 -18.156 -21.031 1 76.12 18 GLN B O 1
ATOM 3328 N N . GLN B 1 19 ? 27.609 -19.625 -19.719 1 80.94 19 GLN B N 1
ATOM 3329 C CA . GLN B 1 19 ? 28.859 -20.391 -19.672 1 80.94 19 GLN B CA 1
ATOM 3330 C C . GLN B 1 19 ? 28.844 -21.547 -20.688 1 80.94 19 GLN B C 1
ATOM 3332 O O . GLN B 1 19 ? 29.891 -22.078 -21.031 1 80.94 19 GLN B O 1
ATOM 3337 N N . CYS B 1 20 ? 27.688 -21.797 -21.188 1 86.81 20 CYS B N 1
ATOM 3338 C CA . CYS B 1 20 ? 27.609 -23.031 -21.969 1 86.81 20 CYS B CA 1
ATOM 3339 C C . CYS B 1 20 ? 27.25 -22.734 -23.422 1 86.81 20 CYS B C 1
ATOM 3341 O O . CYS B 1 20 ? 26.625 -21.719 -23.719 1 86.81 20 CYS B O 1
ATOM 3343 N N . ASP B 1 21 ? 27.797 -23.516 -24.266 1 87.25 21 ASP B N 1
ATOM 3344 C CA . ASP B 1 21 ? 27.391 -23.516 -25.672 1 87.25 21 ASP B CA 1
ATOM 3345 C C . ASP B 1 21 ? 26.25 -24.5 -25.922 1 87.25 21 ASP B C 1
ATOM 3347 O O . ASP B 1 21 ? 26.484 -25.656 -26.266 1 87.25 21 ASP B O 1
ATOM 3351 N N . LEU B 1 22 ? 25.016 -23.969 -25.828 1 88.62 22 LEU B N 1
ATOM 3352 C CA . LEU B 1 22 ? 23.859 -24.844 -25.859 1 88.62 22 LEU B CA 1
ATOM 3353 C C . LEU B 1 22 ? 23.578 -25.344 -27.266 1 88.62 22 LEU B C 1
ATOM 3355 O O . LEU B 1 22 ? 23 -26.406 -27.469 1 88.62 22 LEU B O 1
ATOM 3359 N N . GLU B 1 23 ? 24.062 -24.547 -28.219 1 87.88 23 GLU B N 1
ATOM 3360 C CA . GLU B 1 23 ? 23.906 -25.031 -29.594 1 87.88 23 GLU B CA 1
ATOM 3361 C C . GLU B 1 23 ? 24.688 -26.328 -29.797 1 87.88 23 GLU B C 1
ATOM 3363 O O . GLU B 1 23 ? 24.156 -27.297 -30.375 1 87.88 23 GLU B O 1
ATOM 3368 N N . GLN B 1 24 ? 25.891 -26.281 -29.297 1 90.5 24 GLN B N 1
ATOM 3369 C CA . GLN B 1 24 ? 26.734 -27.469 -29.391 1 90.5 24 GLN B CA 1
ATOM 3370 C C . GLN B 1 24 ? 26.156 -28.609 -28.562 1 90.5 24 GLN B C 1
ATOM 3372 O O . GLN B 1 24 ? 26.172 -29.766 -28.984 1 90.5 24 GLN B O 1
ATOM 3377 N N . ILE B 1 25 ? 25.594 -28.25 -27.406 1 91.62 25 ILE B N 1
ATOM 3378 C CA . ILE B 1 25 ? 25.031 -29.25 -26.5 1 91.62 25 ILE B CA 1
ATOM 3379 C C . ILE B 1 25 ? 23.812 -29.906 -27.156 1 91.62 25 ILE B C 1
ATOM 3381 O O . ILE B 1 25 ? 23.672 -31.141 -27.125 1 91.62 25 ILE B O 1
ATOM 3385 N N . VAL B 1 26 ? 23.047 -29.156 -27.828 1 90.06 26 VAL B N 1
ATOM 3386 C CA . VAL B 1 26 ? 21.859 -29.656 -28.484 1 90.06 26 VAL B CA 1
ATOM 3387 C C . VAL B 1 26 ? 22.25 -30.578 -29.641 1 90.06 26 VAL B C 1
ATOM 3389 O O . VAL B 1 26 ? 21.609 -31.609 -29.859 1 90.06 26 VAL B O 1
ATOM 3392 N N . GLU B 1 27 ? 23.312 -30.203 -30.328 1 89.12 27 GLU B N 1
ATOM 3393 C CA . GLU B 1 27 ? 23.812 -31.062 -31.391 1 89.12 27 GLU B CA 1
ATOM 3394 C C . GLU B 1 27 ? 24.203 -32.438 -30.859 1 89.12 27 GLU B C 1
ATOM 3396 O O . GLU B 1 27 ? 23.922 -33.469 -31.469 1 89.12 27 GLU B O 1
ATOM 3401 N N . ILE B 1 28 ? 24.828 -32.375 -29.656 1 90.69 28 ILE B N 1
ATOM 3402 C CA . ILE B 1 28 ? 25.234 -33.625 -29.016 1 90.69 28 ILE B CA 1
ATOM 3403 C C . ILE B 1 28 ? 24 -34.438 -28.594 1 90.69 28 ILE B C 1
ATOM 3405 O O . ILE B 1 28 ? 23.953 -35.625 -28.781 1 90.69 28 ILE B O 1
ATOM 3409 N N . MET B 1 29 ? 23 -33.75 -28.141 1 90.38 29 MET B N 1
ATOM 3410 C CA . MET B 1 29 ? 21.766 -34.375 -27.688 1 90.38 29 MET B CA 1
ATOM 3411 C C . MET B 1 29 ? 21.016 -35 -28.875 1 90.38 29 MET B C 1
ATOM 3413 O O . MET B 1 29 ? 20.422 -36.094 -28.734 1 90.38 29 MET B O 1
ATOM 3417 N N . ILE B 1 30 ? 21.141 -34.406 -30 1 88.62 30 ILE B N 1
ATOM 3418 C CA . ILE B 1 30 ? 20.5 -34.906 -31.203 1 88.62 30 ILE B CA 1
ATOM 3419 C C . ILE B 1 30 ? 21.219 -36.156 -31.672 1 88.62 30 ILE B C 1
ATOM 3421 O O . ILE B 1 30 ? 20.578 -37.188 -32 1 88.62 30 ILE B O 1
ATOM 3425 N N . LYS B 1 31 ? 22.484 -36.094 -31.672 1 89.38 31 LYS B N 1
ATOM 3426 C CA . LYS B 1 31 ? 23.297 -37.219 -32.094 1 89.38 31 LYS B CA 1
ATOM 3427 C C . LYS B 1 31 ? 23.078 -38.438 -31.203 1 89.38 31 LYS B C 1
ATOM 3429 O O . LYS B 1 31 ? 23.094 -39.562 -31.672 1 89.38 31 LYS B O 1
ATOM 3434 N N . LYS B 1 32 ? 22.781 -38.125 -29.922 1 87.12 32 LYS B N 1
ATOM 3435 C CA . LYS B 1 32 ? 22.609 -39.219 -28.953 1 87.12 32 LYS B CA 1
ATOM 3436 C C . LYS B 1 32 ? 21.156 -39.688 -28.906 1 87.12 32 LYS B C 1
ATOM 3438 O O . LYS B 1 32 ? 20.828 -40.625 -28.188 1 87.12 32 LYS B O 1
ATOM 3443 N N . GLY B 1 33 ? 20.297 -38.906 -29.594 1 84.44 33 GLY B N 1
ATOM 3444 C CA . GLY B 1 33 ? 18.906 -39.344 -29.688 1 84.44 33 GLY B CA 1
ATOM 3445 C C . GLY B 1 33 ? 18.031 -38.781 -28.594 1 84.44 33 GLY B C 1
ATOM 3446 O O . GLY B 1 33 ? 16.891 -39.188 -28.422 1 84.44 33 GLY B O 1
ATOM 3447 N N . ASN B 1 34 ? 18.609 -37.844 -27.797 1 85 34 ASN B N 1
ATOM 3448 C CA . ASN B 1 34 ? 17.812 -37.219 -26.75 1 85 34 ASN B CA 1
ATOM 3449 C C . ASN B 1 34 ? 16.828 -36.219 -27.312 1 85 34 ASN B C 1
ATOM 3451 O O . ASN B 1 34 ? 15.789 -35.938 -26.703 1 85 34 ASN B O 1
ATOM 3455 N N . LEU B 1 35 ? 17.266 -35.656 -28.516 1 86.06 35 LEU B N 1
ATOM 3456 C CA . LEU B 1 35 ? 16.422 -34.688 -29.188 1 86.06 35 LEU B CA 1
ATOM 3457 C C . LEU B 1 35 ? 16.25 -35.031 -30.656 1 86.06 35 LEU B C 1
ATOM 3459 O O . LEU B 1 35 ? 17.109 -35.719 -31.25 1 86.06 35 LEU B O 1
ATOM 3463 N N . ASN B 1 36 ? 15.117 -34.594 -31.156 1 82.81 36 ASN B N 1
ATOM 3464 C CA . ASN B 1 36 ? 14.867 -34.781 -32.562 1 82.81 36 ASN B CA 1
ATOM 3465 C C . ASN B 1 36 ? 15.711 -33.875 -33.438 1 82.81 36 ASN B C 1
ATOM 3467 O O . ASN B 1 36 ? 16.094 -32.781 -33 1 82.81 36 ASN B O 1
ATOM 3471 N N . GLN B 1 37 ? 15.945 -34.312 -34.688 1 81.38 37 GLN B N 1
ATOM 3472 C CA . GLN B 1 37 ? 16.781 -33.594 -35.625 1 81.38 37 GLN B CA 1
ATOM 3473 C C . GLN B 1 37 ? 16.156 -32.219 -35.938 1 81.38 37 GLN B C 1
ATOM 3475 O O . GLN B 1 37 ? 16.875 -31.266 -36.219 1 81.38 37 GLN B O 1
ATOM 3480 N N . ASP B 1 38 ? 14.914 -32.094 -35.719 1 80.44 38 ASP B N 1
ATOM 3481 C CA . ASP B 1 38 ? 14.242 -30.859 -36.094 1 80.44 38 ASP B CA 1
ATOM 3482 C C . ASP B 1 38 ? 14.172 -29.875 -34.938 1 80.44 38 ASP B C 1
ATOM 3484 O O . ASP B 1 38 ? 13.539 -28.828 -35.031 1 80.44 38 ASP B O 1
ATOM 3488 N N . PHE B 1 39 ? 14.883 -30.188 -33.875 1 83.88 39 PHE B N 1
ATOM 3489 C CA . PHE B 1 39 ? 14.797 -29.344 -32.688 1 83.88 39 PHE B CA 1
ATOM 3490 C C . PHE B 1 39 ? 15.289 -27.938 -32.969 1 83.88 39 PHE B C 1
ATOM 3492 O O . PHE B 1 39 ? 14.695 -26.953 -32.531 1 83.88 39 PHE B O 1
ATOM 3499 N N . LEU B 1 40 ? 16.359 -27.859 -33.719 1 78.31 40 LEU B N 1
ATOM 3500 C CA . LEU B 1 40 ? 16.984 -26.562 -33.938 1 78.31 40 LEU B CA 1
ATOM 3501 C C . LEU B 1 40 ? 16.312 -25.844 -35.125 1 78.31 40 LEU B C 1
ATOM 3503 O O . LEU B 1 40 ? 16.469 -24.625 -35.281 1 78.31 40 LEU B O 1
ATOM 3507 N N . ASP B 1 41 ? 15.562 -26.516 -35.875 1 75.69 41 ASP B N 1
ATOM 3508 C CA . ASP B 1 41 ? 14.992 -25.938 -37.094 1 75.69 41 ASP B CA 1
ATOM 3509 C C . ASP B 1 41 ? 14.031 -24.797 -36.75 1 75.69 41 ASP B C 1
ATOM 3511 O O . ASP B 1 41 ? 13.961 -23.797 -37.5 1 75.69 41 ASP B O 1
ATOM 3515 N N . LYS B 1 42 ? 13.383 -24.859 -35.719 1 66.31 42 LYS B N 1
ATOM 3516 C CA . LYS B 1 42 ? 12.336 -23.891 -35.438 1 66.31 42 LYS B CA 1
ATOM 3517 C C . LYS B 1 42 ? 12.852 -22.797 -34.5 1 66.31 42 LYS B C 1
ATOM 3519 O O . LYS B 1 42 ? 12.07 -22 -33.969 1 66.31 42 LYS B O 1
ATOM 3524 N N . LEU B 1 43 ? 14.148 -22.719 -34.344 1 71.12 43 LEU B N 1
ATOM 3525 C CA . LEU B 1 43 ? 14.695 -21.672 -33.469 1 71.12 43 LEU B CA 1
ATOM 3526 C C . LEU B 1 43 ? 15.492 -20.656 -34.281 1 71.12 43 LEU B C 1
ATOM 3528 O O . LEU B 1 43 ? 16.438 -21.016 -34.969 1 71.12 43 LEU B O 1
ATOM 3532 N N . PRO B 1 44 ? 14.953 -19.438 -34.469 1 66.56 44 PRO B N 1
ATOM 3533 C CA . PRO B 1 44 ? 15.734 -18.422 -35.156 1 66.56 44 PRO B CA 1
ATOM 3534 C C . PRO B 1 44 ? 17.031 -18.078 -34.438 1 66.56 44 PRO B C 1
ATOM 3536 O O . PRO B 1 44 ? 17.031 -17.266 -33.5 1 66.56 44 PRO B O 1
ATOM 3539 N N . LEU B 1 45 ? 18.156 -18.734 -34.75 1 73.06 45 LEU B N 1
ATOM 3540 C CA . LEU B 1 45 ? 19.453 -18.516 -34.125 1 73.06 45 LEU B CA 1
ATOM 3541 C C . LEU B 1 45 ? 20.125 -17.266 -34.688 1 73.06 45 LEU B C 1
ATOM 3543 O O . LEU B 1 45 ? 20.094 -17.047 -35.906 1 73.06 45 LEU B O 1
ATOM 3547 N N . GLU B 1 46 ? 20.422 -16.375 -33.781 1 71.5 46 GLU B N 1
ATOM 3548 C CA . GLU B 1 46 ? 21.062 -15.109 -34.125 1 71.5 46 GLU B CA 1
ATOM 3549 C C . GLU B 1 46 ? 22.547 -15.117 -33.75 1 71.5 46 GLU B C 1
ATOM 3551 O O . GLU B 1 46 ? 23.078 -16.141 -33.312 1 71.5 46 GLU B O 1
ATOM 3556 N N . SER B 1 47 ? 23.281 -14.062 -34.094 1 76.62 47 SER B N 1
ATOM 3557 C CA . SER B 1 47 ? 24.703 -13.93 -33.781 1 76.62 47 SER B CA 1
ATOM 3558 C C . SER B 1 47 ? 24.938 -13.852 -32.281 1 76.62 47 SER B C 1
ATOM 3560 O O . SER B 1 47 ? 26.031 -14.18 -31.797 1 76.62 47 SER B O 1
ATOM 3562 N N . ASP B 1 48 ? 24 -13.719 -31.516 1 72.38 48 ASP B N 1
ATOM 3563 C CA . ASP B 1 48 ? 24.094 -13.617 -30.078 1 72.38 48 ASP B CA 1
ATOM 3564 C C . ASP B 1 48 ? 23.969 -14.984 -29.406 1 72.38 48 ASP B C 1
ATOM 3566 O O . ASP B 1 48 ? 22.875 -15.531 -29.281 1 72.38 48 ASP B O 1
ATOM 3570 N N . LYS B 1 49 ? 24.984 -15.422 -28.984 1 80.19 49 LYS B N 1
ATOM 3571 C CA . LYS B 1 49 ? 25.062 -16.766 -28.406 1 80.19 49 LYS B CA 1
ATOM 3572 C C . LYS B 1 49 ? 24.203 -16.875 -27.156 1 80.19 49 LYS B C 1
ATOM 3574 O O . LYS B 1 49 ? 23.547 -17.906 -26.938 1 80.19 49 LYS B O 1
ATOM 3579 N N . ALA B 1 50 ? 24.312 -15.883 -26.391 1 74.5 50 ALA B N 1
ATOM 3580 C CA . ALA B 1 50 ? 23.531 -15.922 -25.141 1 74.5 50 ALA B CA 1
ATOM 3581 C C . ALA B 1 50 ? 22.031 -15.984 -25.438 1 74.5 50 ALA B C 1
ATOM 3583 O O . ALA B 1 50 ? 21.312 -16.734 -24.797 1 74.5 50 ALA B O 1
ATOM 3584 N N . HIS B 1 51 ? 21.703 -15.242 -26.406 1 72.06 51 HIS B N 1
ATOM 3585 C CA . HIS B 1 51 ? 20.312 -15.281 -26.859 1 72.06 51 HIS B CA 1
ATOM 3586 C C . HIS B 1 51 ? 19.922 -16.656 -27.359 1 72.06 51 HIS B C 1
ATOM 3588 O O . HIS B 1 51 ? 18.859 -17.188 -27 1 72.06 51 HIS B O 1
ATOM 3594 N N . ASN B 1 52 ? 20.703 -17.156 -28.172 1 78.75 52 ASN B N 1
ATOM 3595 C CA . ASN B 1 52 ? 20.453 -18.5 -28.688 1 78.75 52 ASN B CA 1
ATOM 3596 C C . ASN B 1 52 ? 20.344 -19.531 -27.562 1 78.75 52 ASN B C 1
ATOM 3598 O O . ASN B 1 52 ? 19.453 -20.391 -27.578 1 78.75 52 ASN B O 1
ATOM 3602 N N . ASN B 1 53 ? 21.234 -19.391 -26.625 1 82 53 ASN B N 1
ATOM 3603 C CA . ASN B 1 53 ? 21.219 -20.281 -25.484 1 82 53 ASN B CA 1
ATOM 3604 C C . ASN B 1 53 ? 19.906 -20.188 -24.703 1 82 53 ASN B C 1
ATOM 3606 O O . ASN B 1 53 ? 19.359 -21.219 -24.281 1 82 53 ASN B O 1
ATOM 3610 N N . ARG B 1 54 ? 19.453 -19.078 -24.562 1 75.94 54 ARG B N 1
ATOM 3611 C CA . ARG B 1 54 ? 18.188 -18.891 -23.844 1 75.94 54 ARG B CA 1
ATOM 3612 C C . ARG B 1 54 ? 17.047 -19.578 -24.578 1 75.94 54 ARG B C 1
ATOM 3614 O O . ARG B 1 54 ? 16.266 -20.297 -23.969 1 75.94 54 ARG B O 1
ATOM 3621 N N . GLN B 1 55 ? 16.984 -19.375 -25.844 1 73.19 55 GLN B N 1
ATOM 3622 C CA . GLN B 1 55 ? 15.938 -19.984 -26.656 1 73.19 55 GLN B CA 1
ATOM 3623 C C . GLN B 1 55 ? 15.992 -21.5 -26.578 1 73.19 55 GLN B C 1
ATOM 3625 O O . GLN B 1 55 ? 14.953 -22.156 -26.453 1 73.19 55 GLN B O 1
ATOM 3630 N N . ILE B 1 56 ? 17.125 -21.922 -26.672 1 83.12 56 ILE B N 1
ATOM 3631 C CA . ILE B 1 56 ? 17.328 -23.359 -26.641 1 83.12 56 ILE B CA 1
ATOM 3632 C C . ILE B 1 56 ? 16.875 -23.922 -25.297 1 83.12 56 ILE B C 1
ATOM 3634 O O . ILE B 1 56 ? 16.172 -24.938 -25.25 1 83.12 56 ILE B O 1
ATOM 3638 N N . LEU B 1 57 ? 17.312 -23.25 -24.281 1 80.94 57 LEU B N 1
ATOM 3639 C CA . LEU B 1 57 ? 16.984 -23.75 -22.953 1 80.94 57 LEU B CA 1
ATOM 3640 C C . LEU B 1 57 ? 15.477 -23.734 -22.734 1 80.94 57 LEU B C 1
ATOM 3642 O O . LEU B 1 57 ? 14.914 -24.688 -22.203 1 80.94 57 LEU B O 1
ATOM 3646 N N . PHE B 1 58 ? 14.898 -22.734 -23.234 1 73.19 58 PHE B N 1
ATOM 3647 C CA . PHE B 1 58 ? 13.445 -22.672 -23.109 1 73.19 58 PHE B CA 1
ATOM 3648 C C . PHE B 1 58 ? 12.773 -23.781 -23.891 1 73.19 58 PHE B C 1
ATOM 3650 O O . PHE B 1 58 ? 11.805 -24.391 -23.422 1 73.19 58 PHE B O 1
ATOM 3657 N N . LYS B 1 59 ? 13.219 -23.984 -25.016 1 76.81 59 LYS B N 1
ATOM 3658 C CA . LYS B 1 59 ? 12.68 -25.062 -25.828 1 76.81 59 LYS B CA 1
ATOM 3659 C C . LYS B 1 59 ? 12.906 -26.406 -25.172 1 76.81 59 LYS B C 1
ATOM 3661 O O . LYS B 1 59 ? 12.016 -27.266 -25.188 1 76.81 59 LYS B O 1
ATOM 3666 N N . LEU B 1 60 ? 14.094 -26.578 -24.594 1 81.31 60 LEU B N 1
ATOM 3667 C CA . LEU B 1 60 ? 14.406 -27.828 -23.891 1 81.31 60 LEU B CA 1
ATOM 3668 C C . LEU B 1 60 ? 13.461 -28.031 -22.719 1 81.31 60 LEU B C 1
ATOM 3670 O O . LEU B 1 60 ? 12.977 -29.156 -22.516 1 81.31 60 LEU B O 1
ATOM 3674 N N . LEU B 1 61 ? 13.312 -26.953 -22.062 1 77.12 61 LEU B N 1
ATOM 3675 C CA . LEU B 1 61 ? 12.5 -27.016 -20.844 1 77.12 61 LEU B CA 1
ATOM 3676 C C . LEU B 1 61 ? 11.039 -27.297 -21.188 1 77.12 61 LEU B C 1
ATOM 3678 O O . LEU B 1 61 ? 10.312 -27.859 -20.359 1 77.12 61 LEU B O 1
ATOM 3682 N N . GLY B 1 62 ? 10.688 -27.016 -22.359 1 67.75 62 GLY B N 1
ATOM 3683 C CA . GLY B 1 62 ? 9.328 -27.25 -22.812 1 67.75 62 GLY B CA 1
ATOM 3684 C C . GLY B 1 62 ? 9.109 -28.672 -23.328 1 67.75 62 GLY B C 1
ATOM 3685 O O . GLY B 1 62 ? 7.98 -29.078 -23.609 1 67.75 62 GLY B O 1
ATOM 3686 N N . LEU B 1 63 ? 10.109 -29.312 -23.406 1 70.94 63 LEU B N 1
ATOM 3687 C CA . LEU B 1 63 ? 10.008 -30.656 -23.922 1 70.94 63 LEU B CA 1
ATOM 3688 C C . LEU B 1 63 ? 9.508 -31.625 -22.859 1 70.94 63 LEU B C 1
ATOM 3690 O O . LEU B 1 63 ? 9.852 -31.484 -21.688 1 70.94 63 LEU B O 1
ATOM 3694 N N . GLU B 1 64 ? 8.547 -32.375 -23.156 1 58.84 64 GLU B N 1
ATOM 3695 C CA . GLU B 1 64 ? 7.965 -33.375 -22.266 1 58.84 64 GLU B CA 1
ATOM 3696 C C . GLU B 1 64 ? 8.828 -34.625 -22.203 1 58.84 64 GLU B C 1
ATOM 3698 O O . GLU B 1 64 ? 8.617 -35.5 -21.359 1 58.84 64 GLU B O 1
ATOM 3703 N N . GLU B 1 65 ? 9.781 -34.719 -22.906 1 59.84 65 GLU B N 1
ATOM 3704 C CA . GLU B 1 65 ? 10.539 -35.938 -22.984 1 59.84 65 GLU B CA 1
ATOM 3705 C C . GLU B 1 65 ? 11.406 -36.156 -21.75 1 59.84 65 GLU B C 1
ATOM 3707 O O . GLU B 1 65 ? 12.07 -35.219 -21.297 1 59.84 65 GLU B O 1
ATOM 3712 N N . VAL B 1 66 ? 11.383 -37.312 -21.172 1 57.06 66 VAL B N 1
ATOM 3713 C CA . VAL B 1 66 ? 11.969 -37.75 -19.906 1 57.06 66 VAL B CA 1
ATOM 3714 C C . VAL B 1 66 ? 13.492 -37.688 -19.984 1 57.06 66 VAL B C 1
ATOM 3716 O O . VAL B 1 66 ? 14.156 -37.281 -19.031 1 57.06 66 VAL B O 1
ATOM 3719 N N . ASN B 1 67 ? 14.086 -37.875 -21.156 1 71.88 67 ASN B N 1
ATOM 3720 C CA . ASN B 1 67 ? 15.539 -38.031 -21.188 1 71.88 67 ASN B CA 1
ATOM 3721 C C . ASN B 1 67 ? 16.25 -36.75 -21.547 1 71.88 67 ASN B C 1
ATOM 3723 O O . ASN B 1 67 ? 17.469 -36.719 -21.75 1 71.88 67 ASN B O 1
ATOM 3727 N N . THR B 1 68 ? 15.594 -35.688 -21.5 1 81.38 68 THR B N 1
ATOM 3728 C CA . THR B 1 68 ? 16.156 -34.406 -21.891 1 81.38 68 THR B CA 1
ATOM 3729 C C . THR B 1 68 ? 17.141 -33.906 -20.859 1 81.38 68 THR B C 1
ATOM 3731 O O . THR B 1 68 ? 18.219 -33.375 -21.203 1 81.38 68 THR B O 1
ATOM 3734 N N . PHE B 1 69 ? 16.828 -34.125 -19.656 1 86.19 69 PHE B N 1
ATOM 3735 C CA . PHE B 1 69 ? 17.703 -33.656 -18.594 1 86.19 69 PHE B CA 1
ATOM 3736 C C . PHE B 1 69 ? 19.031 -34.406 -18.609 1 86.19 69 PHE B C 1
ATOM 3738 O O . PHE B 1 69 ? 20.109 -33.812 -18.531 1 86.19 69 PHE B O 1
ATOM 3745 N N . SER B 1 70 ? 18.875 -35.688 -18.703 1 82.94 70 SER B N 1
ATOM 3746 C CA . SER B 1 70 ? 20.094 -36.5 -18.75 1 82.94 70 SER B CA 1
ATOM 3747 C C . SER B 1 70 ? 20.938 -36.156 -19.969 1 82.94 70 SER B C 1
ATOM 3749 O O . SER B 1 70 ? 22.172 -36.125 -19.891 1 82.94 70 SER B O 1
ATOM 3751 N N . GLY B 1 71 ? 20.297 -35.906 -21.062 1 87.12 71 GLY B N 1
ATOM 3752 C CA . GLY B 1 71 ? 21 -35.469 -22.266 1 87.12 71 GLY B CA 1
ATOM 3753 C C . GLY B 1 71 ? 21.703 -34.125 -22.078 1 87.12 71 GLY B C 1
ATOM 3754 O O . GLY B 1 71 ? 22.844 -33.969 -22.516 1 87.12 71 GLY B O 1
ATOM 3755 N N . LEU B 1 72 ? 21.047 -33.25 -21.406 1 90.12 72 LEU B N 1
ATOM 3756 C CA . LEU B 1 72 ? 21.609 -31.938 -21.141 1 90.12 72 LEU B CA 1
ATOM 3757 C C . LEU B 1 72 ? 22.844 -32.031 -20.25 1 90.12 72 LEU B C 1
ATOM 3759 O O . LEU B 1 72 ? 23.891 -31.453 -20.547 1 90.12 72 LEU B O 1
ATOM 3763 N N . VAL B 1 73 ? 22.719 -32.812 -19.234 1 89 73 VAL B N 1
ATOM 3764 C CA . VAL B 1 73 ? 23.812 -32.969 -18.281 1 89 73 VAL B CA 1
ATOM 3765 C C . VAL B 1 73 ? 25 -33.625 -18.969 1 89 73 VAL B C 1
ATOM 3767 O O . VAL B 1 73 ? 26.156 -33.219 -18.781 1 89 73 VAL B O 1
ATOM 3770 N N . ASP B 1 74 ? 24.703 -34.594 -19.766 1 88.88 74 ASP B N 1
ATOM 3771 C CA . ASP B 1 74 ? 25.75 -35.25 -20.531 1 88.88 74 ASP B CA 1
ATOM 3772 C C . ASP B 1 74 ? 26.406 -34.25 -21.516 1 88.88 74 ASP B C 1
ATOM 3774 O O . ASP B 1 74 ? 27.625 -34.25 -21.672 1 88.88 74 ASP B O 1
ATOM 3778 N N . GLY B 1 75 ? 25.578 -33.469 -22.188 1 90.38 75 GLY B N 1
ATOM 3779 C CA . GLY B 1 75 ? 26.094 -32.469 -23.094 1 90.38 75 GLY B CA 1
ATOM 3780 C C . GLY B 1 75 ? 26.984 -31.453 -22.406 1 90.38 75 GLY B C 1
ATOM 3781 O O . GLY B 1 75 ? 28.016 -31.062 -22.938 1 90.38 75 GLY B O 1
ATOM 3782 N N . LEU B 1 76 ? 26.609 -31.109 -21.234 1 90.94 76 LEU B N 1
ATOM 3783 C CA . LEU B 1 76 ? 27.391 -30.172 -20.438 1 90.94 76 LEU B CA 1
ATOM 3784 C C . LEU B 1 76 ? 28.766 -30.75 -20.094 1 90.94 76 LEU B C 1
ATOM 3786 O O . LEU B 1 76 ? 29.781 -30.047 -20.188 1 90.94 76 LEU B O 1
ATOM 3790 N N . ARG B 1 77 ? 28.797 -31.938 -19.75 1 87.12 77 ARG B N 1
ATOM 3791 C CA . ARG B 1 77 ? 30.047 -32.594 -19.406 1 87.12 77 ARG B CA 1
ATOM 3792 C C . ARG B 1 77 ? 30.984 -32.656 -20.609 1 87.12 77 ARG B C 1
ATOM 3794 O O . ARG B 1 77 ? 32.188 -32.5 -20.469 1 87.12 77 ARG B O 1
ATOM 3801 N N . LYS B 1 78 ? 30.406 -32.75 -21.75 1 89 78 LYS B N 1
ATOM 3802 C CA . LYS B 1 78 ? 31.203 -32.969 -22.969 1 89 78 LYS B CA 1
ATOM 3803 C C . LYS B 1 78 ? 31.656 -31.625 -23.547 1 89 78 LYS B C 1
ATOM 3805 O O . LYS B 1 78 ? 32.531 -31.594 -24.422 1 89 78 LYS B O 1
ATOM 3810 N N . THR B 1 79 ? 31 -30.547 -23.203 1 88.31 79 THR B N 1
ATOM 3811 C CA . THR B 1 79 ? 31.328 -29.266 -23.781 1 88.31 79 THR B CA 1
ATOM 3812 C C . THR B 1 79 ? 32.062 -28.375 -22.766 1 88.31 79 THR B C 1
ATOM 3814 O O . THR B 1 79 ? 31.969 -27.156 -22.812 1 88.31 79 THR B O 1
ATOM 3817 N N . GLY B 1 80 ? 32.719 -28.938 -21.766 1 83 80 GLY B N 1
ATOM 3818 C CA . GLY B 1 80 ? 33.562 -28.203 -20.844 1 83 80 GLY B CA 1
ATOM 3819 C C . GLY B 1 80 ? 32.812 -27.609 -19.672 1 83 80 GLY B C 1
ATOM 3820 O O . GLY B 1 80 ? 33.344 -26.75 -18.953 1 83 80 GLY B O 1
ATOM 3821 N N . CYS B 1 81 ? 31.578 -27.859 -19.578 1 86.88 81 CYS B N 1
ATOM 3822 C CA . CYS B 1 81 ? 30.797 -27.359 -18.469 1 86.88 81 CYS B CA 1
ATOM 3823 C C . CYS B 1 81 ? 30.578 -28.453 -17.422 1 86.88 81 CYS B C 1
ATOM 3825 O O . CYS B 1 81 ? 29.469 -28.594 -16.891 1 86.88 81 CYS B O 1
ATOM 3827 N N . ALA B 1 82 ? 31.625 -29.141 -17.172 1 86.94 82 ALA B N 1
ATOM 3828 C CA . ALA B 1 82 ? 31.547 -30.281 -16.266 1 86.94 82 ALA B CA 1
ATOM 3829 C C . ALA B 1 82 ? 31.156 -29.844 -14.859 1 86.94 82 ALA B C 1
ATOM 3831 O O . ALA B 1 82 ? 30.406 -30.547 -14.172 1 86.94 82 ALA B O 1
ATOM 3832 N N . ARG B 1 83 ? 31.625 -28.781 -14.461 1 81.94 83 ARG B N 1
ATOM 3833 C CA . ARG B 1 83 ? 31.297 -28.281 -13.133 1 81.94 83 ARG B CA 1
ATOM 3834 C C . ARG B 1 83 ? 29.797 -28.047 -12.992 1 81.94 83 ARG B C 1
ATOM 3836 O O . ARG B 1 83 ? 29.188 -28.469 -12.016 1 81.94 83 ARG B O 1
ATOM 3843 N N . LEU B 1 84 ? 29.281 -27.453 -13.969 1 84.38 84 LEU B N 1
ATOM 3844 C CA . LEU B 1 84 ? 27.844 -27.172 -13.945 1 84.38 84 LEU B CA 1
ATOM 3845 C C . LEU B 1 84 ? 27.047 -28.469 -14.039 1 84.38 84 LEU B C 1
ATOM 3847 O O . LEU B 1 84 ? 26.016 -28.609 -13.383 1 84.38 84 LEU B O 1
ATOM 3851 N N . ALA B 1 85 ? 27.5 -29.375 -14.781 1 87.81 85 ALA B N 1
ATOM 3852 C CA . ALA B 1 85 ? 26.859 -30.688 -14.891 1 87.81 85 ALA B CA 1
ATOM 3853 C C . ALA B 1 85 ? 26.828 -31.391 -13.531 1 87.81 85 ALA B C 1
ATOM 3855 O O . ALA B 1 85 ? 25.797 -31.938 -13.141 1 87.81 85 ALA B O 1
ATOM 3856 N N . ASN B 1 86 ? 27.891 -31.234 -12.805 1 82.31 86 ASN B N 1
ATOM 3857 C CA . ASN B 1 86 ? 27.984 -31.859 -11.492 1 82.31 86 ASN B CA 1
ATOM 3858 C C . ASN B 1 86 ? 27.047 -31.188 -10.492 1 82.31 86 ASN B C 1
ATOM 3860 O O . ASN B 1 86 ? 26.406 -31.875 -9.68 1 82.31 86 ASN B O 1
ATOM 3864 N N . ILE B 1 87 ? 26.969 -30 -10.625 1 78.69 87 ILE B N 1
ATOM 3865 C CA . ILE B 1 87 ? 26.078 -29.25 -9.742 1 78.69 87 ILE B CA 1
ATOM 3866 C C . ILE B 1 87 ? 24.641 -29.672 -9.977 1 78.69 87 ILE B C 1
ATOM 3868 O O . ILE B 1 87 ? 23.906 -29.953 -9.031 1 78.69 87 ILE B O 1
ATOM 3872 N N . LEU B 1 88 ? 24.281 -29.75 -11.211 1 78.75 88 LEU B N 1
ATOM 3873 C CA . LEU B 1 88 ? 22.906 -30.109 -11.555 1 78.75 88 LEU B CA 1
ATOM 3874 C C . LEU B 1 88 ? 22.594 -31.547 -11.109 1 78.75 88 LEU B C 1
ATOM 3876 O O . LEU B 1 88 ? 21.531 -31.797 -10.539 1 78.75 88 LEU B O 1
ATOM 3880 N N . GLU B 1 89 ? 23.484 -32.344 -11.305 1 76.69 89 GLU B N 1
ATOM 3881 C CA . GLU B 1 89 ? 23.297 -33.75 -10.961 1 76.69 89 GLU B CA 1
ATOM 3882 C C . GLU B 1 89 ? 23.281 -33.969 -9.453 1 76.69 89 GLU B C 1
ATOM 3884 O O . GLU B 1 89 ? 22.422 -34.688 -8.93 1 76.69 89 GLU B O 1
ATOM 3889 N N . ASN B 1 90 ? 24.141 -33.312 -8.766 1 68.62 90 ASN B N 1
ATOM 3890 C CA . ASN B 1 90 ? 24.203 -33.469 -7.316 1 68.62 90 ASN B CA 1
ATOM 3891 C C . ASN B 1 90 ? 23 -32.875 -6.625 1 68.62 90 ASN B C 1
ATOM 3893 O O . ASN B 1 90 ? 22.453 -33.469 -5.691 1 68.62 90 ASN B O 1
ATOM 3897 N N . LYS B 1 91 ? 22.688 -31.719 -7.121 1 61.31 91 LYS B N 1
ATOM 3898 C CA . LYS B 1 91 ? 21.531 -31.062 -6.52 1 61.31 91 LYS B CA 1
ATOM 3899 C C . LYS B 1 91 ? 20.25 -31.844 -6.801 1 61.31 91 LYS B C 1
ATOM 3901 O O . LYS B 1 91 ? 19.375 -31.953 -5.938 1 61.31 91 LYS B O 1
ATOM 3906 N N . LEU B 1 92 ? 20.188 -32.344 -7.98 1 61.56 92 LEU B N 1
ATOM 3907 C CA . LEU B 1 92 ? 19.047 -33.188 -8.297 1 61.56 92 LEU B CA 1
ATOM 3908 C C . LEU B 1 92 ? 19 -34.406 -7.379 1 61.56 92 LEU B C 1
ATOM 3910 O O . LEU B 1 92 ? 17.938 -34.781 -6.883 1 61.56 92 LEU B O 1
ATOM 3914 N N . GLU B 1 93 ? 20.094 -35 -7.215 1 60.75 93 GLU B N 1
ATOM 3915 C CA . GLU B 1 93 ? 20.156 -36.156 -6.324 1 60.75 93 GLU B CA 1
ATOM 3916 C C . GLU B 1 93 ? 19.781 -35.781 -4.898 1 60.75 93 GLU B C 1
ATOM 3918 O O . GLU B 1 93 ? 19.062 -36.531 -4.223 1 60.75 93 GLU B O 1
ATOM 3923 N N . THR B 1 94 ? 20.266 -34.656 -4.465 1 57.81 94 THR B N 1
ATOM 3924 C CA . THR B 1 94 ? 19.922 -34.188 -3.125 1 57.81 94 THR B CA 1
ATOM 3925 C C . THR B 1 94 ? 18.438 -33.875 -3.033 1 57.81 94 THR B C 1
ATOM 3927 O O . THR B 1 94 ? 17.781 -34.188 -2.035 1 57.81 94 THR B O 1
ATOM 3930 N N . ILE B 1 95 ? 17.953 -33.156 -4.027 1 51.41 95 ILE B N 1
ATOM 3931 C CA . ILE B 1 95 ? 16.531 -32.844 -4.074 1 51.41 95 ILE B CA 1
ATOM 3932 C C . ILE B 1 95 ? 15.719 -34.125 -4.121 1 51.41 95 ILE B C 1
ATOM 3934 O O . ILE B 1 95 ? 14.703 -34.25 -3.426 1 51.41 95 ILE B O 1
ATOM 3938 N N . ILE B 1 96 ? 16.062 -34.969 -5.02 1 49.03 96 ILE B N 1
ATOM 3939 C CA . ILE B 1 96 ? 15.391 -36.281 -5.129 1 49.03 96 ILE B CA 1
ATOM 3940 C C . ILE B 1 96 ? 15.523 -37.031 -3.812 1 49.03 96 ILE B C 1
ATOM 3942 O O . ILE B 1 96 ? 14.555 -37.625 -3.338 1 49.03 96 ILE B O 1
ATOM 3946 N N . GLU B 1 97 ? 16.734 -37.188 -3.48 1 48.62 97 GLU B N 1
ATOM 3947 C CA . GLU B 1 97 ? 16.953 -37.875 -2.223 1 48.62 97 GLU B CA 1
ATOM 3948 C C . GLU B 1 97 ? 16.266 -37.156 -1.061 1 48.62 97 GLU B C 1
ATOM 3950 O O . GLU B 1 97 ? 15.75 -37.812 -0.146 1 48.62 97 GLU B O 1
ATOM 3955 N N . SER B 1 98 ? 16.703 -35.875 -1.062 1 44.16 98 SER B N 1
ATOM 3956 C CA . SER B 1 98 ? 16.062 -35.188 0.044 1 44.16 98 SER B CA 1
ATOM 3957 C C . SER B 1 98 ? 14.578 -34.938 -0.221 1 44.16 98 SER B C 1
ATOM 3959 O O . SER B 1 98 ? 13.836 -34.531 0.67 1 44.16 98 SER B O 1
ATOM 3961 N N . ASN B 1 99 ? 13.82 -35.75 -0.872 1 38.88 99 ASN B N 1
ATOM 3962 C CA . ASN B 1 99 ? 12.398 -35.531 -1.126 1 38.88 99 ASN B CA 1
ATOM 3963 C C . ASN B 1 99 ? 12.062 -34.031 -1.152 1 38.88 99 ASN B C 1
ATOM 3965 O O . ASN B 1 99 ? 10.977 -33.625 -0.728 1 38.88 99 ASN B O 1
ATOM 3969 N N . ILE B 1 100 ? 12.992 -33.281 -1.157 1 36.06 100 ILE B N 1
ATOM 3970 C CA . ILE B 1 100 ? 12.727 -31.844 -1.089 1 36.06 100 ILE B CA 1
ATOM 3971 C C . ILE B 1 100 ? 11.914 -31.422 -2.303 1 36.06 100 ILE B C 1
ATOM 3973 O O . ILE B 1 100 ? 12.383 -31.5 -3.439 1 36.06 100 ILE B O 1
ATOM 3977 N N . LEU B 1 101 ? 10.75 -31.703 -2.439 1 34.34 101 LEU B N 1
ATOM 3978 C CA . LEU B 1 101 ? 9.68 -31.156 -3.256 1 34.34 101 LEU B CA 1
ATOM 3979 C C . LEU B 1 101 ? 10.055 -29.766 -3.781 1 34.34 101 LEU B C 1
ATOM 3981 O O . LEU B 1 101 ? 10.758 -29.016 -3.111 1 34.34 101 LEU B O 1
ATOM 3985 N N . HIS B 1 102 ? 10.391 -29.562 -5.031 1 40.59 102 HIS B N 1
ATOM 3986 C CA . HIS B 1 102 ? 10.375 -28.219 -5.598 1 40.59 102 HIS B CA 1
ATOM 3987 C C . HIS B 1 102 ? 9.648 -27.234 -4.684 1 40.59 102 HIS B C 1
ATOM 3989 O O . HIS B 1 102 ? 8.617 -27.578 -4.094 1 40.59 102 HIS B O 1
ATOM 3995 N N . PRO B 1 103 ? 10.305 -26.469 -4.246 1 38.84 103 PRO B N 1
ATOM 3996 C CA . PRO B 1 103 ? 9.672 -25.562 -3.283 1 38.84 103 PRO B CA 1
ATOM 3997 C C . PRO B 1 103 ? 8.195 -25.312 -3.59 1 38.84 103 PRO B C 1
ATOM 3999 O O . PRO B 1 103 ? 7.441 -24.906 -2.705 1 38.84 103 PRO B O 1
ATOM 4002 N N . LEU B 1 104 ? 7.809 -25.422 -4.984 1 46.22 104 LEU B N 1
ATOM 4003 C CA . LEU B 1 104 ? 6.508 -24.844 -5.328 1 46.22 104 LEU B CA 1
ATOM 4004 C C . LEU B 1 104 ? 5.484 -25.953 -5.586 1 46.22 104 LEU B C 1
ATOM 4006 O O . LEU B 1 104 ? 4.418 -25.688 -6.145 1 46.22 104 LEU B O 1
ATOM 4010 N N . ASP B 1 105 ? 5.797 -27.172 -5.734 1 51.47 105 ASP B N 1
ATOM 4011 C CA . ASP B 1 105 ? 4.629 -28.062 -5.766 1 51.47 105 ASP B CA 1
ATOM 4012 C C . ASP B 1 105 ? 3.736 -27.828 -4.547 1 51.47 105 ASP B C 1
ATOM 4014 O O . ASP B 1 105 ? 4.078 -28.234 -3.434 1 51.47 105 ASP B O 1
ATOM 4018 N N . VAL B 1 106 ? 2.945 -26.844 -4.816 1 61.06 106 VAL B N 1
ATOM 4019 C CA . VAL B 1 106 ? 2.088 -26.438 -3.705 1 61.06 106 VAL B CA 1
ATOM 4020 C C . VAL B 1 106 ? 0.976 -27.469 -3.518 1 61.06 106 VAL B C 1
ATOM 4022 O O . VAL B 1 106 ? 0.169 -27.703 -4.422 1 61.06 106 VAL B O 1
ATOM 4025 N N . ASN B 1 107 ? 1.263 -28.609 -2.777 1 75.25 107 ASN B N 1
ATOM 4026 C CA . ASN B 1 107 ? 0.109 -29.328 -2.252 1 75.25 107 ASN B CA 1
ATOM 4027 C C . ASN B 1 107 ? -0.646 -28.5 -1.215 1 75.25 107 ASN B C 1
ATOM 4029 O O . ASN B 1 107 ? -0.107 -28.203 -0.151 1 75.25 107 ASN B O 1
ATOM 4033 N N . ILE B 1 108 ? -1.859 -28.188 -1.666 1 87.19 108 ILE B N 1
ATOM 4034 C CA . ILE B 1 108 ? -2.611 -27.281 -0.817 1 87.19 108 ILE B CA 1
ATOM 4035 C C . ILE B 1 108 ? -3.092 -28 0.435 1 87.19 108 ILE B C 1
ATOM 4037 O O . ILE B 1 108 ? -3.967 -28.875 0.358 1 87.19 108 ILE B O 1
ATOM 4041 N N . ASP B 1 109 ? -2.416 -27.844 1.452 1 89.19 109 ASP B N 1
ATOM 4042 C CA . ASP B 1 109 ? -2.779 -28.312 2.785 1 89.19 109 ASP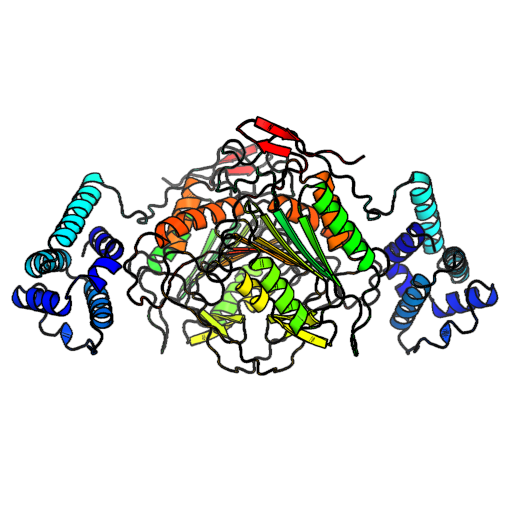 B CA 1
ATOM 4043 C C . ASP B 1 109 ? -2.891 -27.141 3.766 1 89.19 109 ASP B C 1
ATOM 4045 O O . ASP B 1 109 ? -1.9 -26.75 4.383 1 89.19 109 ASP B O 1
ATOM 4049 N N . VAL B 1 110 ? -4.133 -26.734 3.998 1 94.5 110 VAL B N 1
ATOM 4050 C CA . VAL B 1 110 ? -4.379 -25.5 4.738 1 94.5 110 VAL B CA 1
ATOM 4051 C C . VAL B 1 110 ? -4.375 -25.797 6.238 1 94.5 110 VAL B C 1
ATOM 4053 O O . VAL B 1 110 ? -5.078 -26.688 6.707 1 94.5 110 VAL B O 1
ATOM 4056 N N . LYS B 1 111 ? -3.527 -25.109 6.984 1 92.88 111 LYS B N 1
ATOM 4057 C CA . LYS B 1 111 ? -3.596 -25.141 8.445 1 92.88 111 LYS B CA 1
ATOM 4058 C C . LYS B 1 111 ? -4.805 -24.359 8.945 1 92.88 111 LYS B C 1
ATOM 4060 O O . LYS B 1 111 ? -5.035 -23.219 8.531 1 92.88 111 LYS B O 1
ATOM 4065 N N . PHE B 1 112 ? -5.562 -24.953 9.828 1 95.25 112 PHE B N 1
ATOM 4066 C CA . PHE B 1 112 ? -6.812 -24.344 10.273 1 95.25 112 PHE B CA 1
ATOM 4067 C C . PHE B 1 112 ? -6.598 -23.531 11.547 1 95.25 112 PHE B C 1
ATOM 4069 O O . PHE B 1 112 ? -5.715 -23.859 12.344 1 95.25 112 PHE B O 1
ATOM 4076 N N . SER B 1 113 ? -7.426 -22.516 11.641 1 95.69 113 SER B N 1
ATOM 4077 C CA . SER B 1 113 ? -7.379 -21.672 12.82 1 95.69 113 SER B CA 1
ATOM 4078 C C . SER B 1 113 ? -7.984 -22.375 14.031 1 95.69 113 SER B C 1
ATOM 4080 O O . SER B 1 113 ? -8.883 -23.203 13.891 1 95.69 113 SER B O 1
ATOM 4082 N N . THR B 1 114 ? -7.488 -21.984 15.242 1 93.62 114 THR B N 1
ATOM 4083 C CA . THR B 1 114 ? -8.016 -22.562 16.484 1 93.62 114 THR B CA 1
ATOM 4084 C C . THR B 1 114 ? -8.703 -21.484 17.312 1 93.62 114 THR B C 1
ATOM 4086 O O . THR B 1 114 ? -9.391 -21.797 18.297 1 93.62 114 THR B O 1
ATOM 4089 N N . GLN B 1 115 ? -8.492 -20.266 16.938 1 94.31 115 GLN B N 1
ATOM 4090 C CA . GLN B 1 115 ? -9.133 -19.125 17.594 1 94.31 115 GLN B CA 1
ATOM 4091 C C . GLN B 1 115 ? -9.289 -17.953 16.641 1 94.31 115 GLN B C 1
ATOM 4093 O O . GLN B 1 115 ? -8.711 -17.938 15.555 1 94.31 115 GLN B O 1
ATOM 4098 N N . PHE B 1 116 ? -10.109 -17.047 17.109 1 95.06 116 PHE B N 1
ATOM 4099 C CA . PHE B 1 116 ? -10.266 -15.812 16.344 1 95.06 116 PHE B CA 1
ATOM 4100 C C . PHE B 1 116 ? -9.234 -14.773 16.766 1 95.06 116 PHE B C 1
ATOM 4102 O O . PHE B 1 116 ? -8.938 -14.641 17.953 1 95.06 116 PHE B O 1
ATOM 4109 N N . TYR B 1 117 ? -8.719 -14.062 15.789 1 95.5 117 TYR B N 1
ATOM 4110 C CA . TYR B 1 117 ? -7.68 -13.078 16.062 1 95.5 117 TYR B CA 1
ATOM 4111 C C . TYR B 1 117 ? -8.188 -11.664 15.828 1 95.5 117 TYR B C 1
ATOM 4113 O O . TYR B 1 117 ? -7.488 -10.688 16.094 1 95.5 117 TYR B O 1
ATOM 4121 N N . ASP B 1 118 ? -9.422 -11.547 15.336 1 94.81 118 ASP B N 1
ATOM 4122 C CA . ASP B 1 118 ? -10.031 -10.242 15.109 1 94.81 118 ASP B CA 1
ATOM 4123 C C . ASP B 1 118 ? -10.625 -9.68 16.391 1 94.81 118 ASP B C 1
ATOM 4125 O O . ASP B 1 118 ? -11.828 -9.422 16.469 1 94.81 118 ASP B O 1
ATOM 4129 N N . THR B 1 119 ? -9.773 -9.469 17.344 1 91.19 119 THR B N 1
ATOM 4130 C CA . THR B 1 119 ? -10.125 -8.906 18.656 1 91.19 119 THR B CA 1
ATOM 4131 C C . THR B 1 119 ? -9.148 -7.793 19.031 1 91.19 119 THR B C 1
ATOM 4133 O O . THR B 1 119 ? -8.086 -7.656 18.438 1 91.19 119 THR B O 1
ATOM 4136 N N . GLU B 1 120 ? -9.5 -7.066 20.016 1 87.44 120 GLU B N 1
ATOM 4137 C CA . GLU B 1 120 ? -8.656 -5.977 20.5 1 87.44 120 GLU B CA 1
ATOM 4138 C C . GLU B 1 120 ? -7.395 -6.504 21.172 1 87.44 120 GLU B C 1
ATOM 4140 O O . GLU B 1 120 ? -6.414 -5.773 21.312 1 87.44 120 GLU B O 1
ATOM 4145 N N . ARG B 1 121 ? -7.516 -7.715 21.531 1 87.62 121 ARG B N 1
ATOM 4146 C CA . ARG B 1 121 ? -6.355 -8.336 22.156 1 87.62 121 ARG B CA 1
ATOM 4147 C C . ARG B 1 121 ? -5.18 -8.406 21.203 1 87.62 121 ARG B C 1
ATOM 4149 O O . ARG B 1 121 ? -4.027 -8.219 21.594 1 87.62 121 ARG B O 1
ATOM 4156 N N . TYR B 1 122 ? -5.508 -8.672 19.938 1 91.25 122 TYR B N 1
ATOM 4157 C CA . TYR B 1 122 ? -4.438 -8.945 18.984 1 91.25 122 TYR B CA 1
ATOM 4158 C C . TYR B 1 122 ? -4.242 -7.777 18.031 1 91.25 122 TYR B C 1
ATOM 4160 O O . TYR B 1 122 ? -3.33 -7.793 17.203 1 91.25 122 TYR B O 1
ATOM 4168 N N . ASN B 1 123 ? -5.094 -6.781 18.125 1 91.5 123 ASN B N 1
ATOM 4169 C CA . ASN B 1 123 ? -5.047 -5.672 17.188 1 91.5 123 ASN B CA 1
ATOM 4170 C C . ASN B 1 123 ? -5.117 -4.324 17.891 1 91.5 123 ASN B C 1
ATOM 4172 O O . ASN B 1 123 ? -6.027 -4.082 18.688 1 91.5 123 ASN B O 1
ATOM 4176 N N . ARG B 1 124 ? -4.188 -3.5 17.609 1 88.94 124 ARG B N 1
ATOM 4177 C CA . ARG B 1 124 ? -4.156 -2.162 18.188 1 88.94 124 ARG B CA 1
ATOM 4178 C C . ARG B 1 124 ? -4.73 -1.131 17.219 1 88.94 124 ARG B C 1
ATOM 4180 O O . ARG B 1 124 ? -4.758 0.064 17.531 1 88.94 124 ARG B O 1
ATOM 4187 N N . THR B 1 125 ? -5.039 -1.492 16.031 1 92.94 125 THR B N 1
ATOM 4188 C CA . THR B 1 125 ? -5.746 -0.695 15.031 1 92.94 125 THR B CA 1
ATOM 4189 C C . THR B 1 125 ? -7.039 -1.382 14.602 1 92.94 125 THR B C 1
ATOM 4191 O O . THR B 1 125 ? -7.363 -2.465 15.094 1 92.94 125 THR B O 1
ATOM 4194 N N . GLY B 1 126 ? -7.789 -0.711 13.75 1 91.94 126 GLY B N 1
ATOM 4195 C CA . GLY B 1 126 ? -9.047 -1.278 13.281 1 91.94 126 GLY B CA 1
ATOM 4196 C C . GLY B 1 126 ? -8.875 -2.637 12.633 1 91.94 126 GLY B C 1
ATOM 4197 O O . GLY B 1 126 ? -7.852 -2.904 12 1 91.94 126 GLY B O 1
ATOM 4198 N N . PHE B 1 127 ? -9.891 -3.502 12.828 1 95.44 127 PHE B N 1
ATOM 4199 C CA . PHE B 1 127 ? -9.914 -4.828 12.219 1 95.44 127 PHE B CA 1
ATOM 4200 C C . PHE B 1 127 ? -11.32 -5.188 11.758 1 95.44 127 PHE B C 1
ATOM 4202 O O . PHE B 1 127 ? -12.297 -4.625 12.25 1 95.44 127 PHE B O 1
ATOM 4209 N N . TYR B 1 128 ? -11.422 -6.074 10.812 1 95.94 128 TYR B N 1
ATOM 4210 C CA . TYR B 1 128 ? -12.711 -6.57 10.336 1 95.94 128 TYR B CA 1
ATOM 4211 C C . TYR B 1 128 ? -13.164 -7.777 11.148 1 95.94 128 TYR B C 1
ATOM 4213 O O . TYR B 1 128 ? -12.336 -8.562 11.625 1 95.94 128 TYR B O 1
ATOM 4221 N N . SER B 1 129 ? -14.461 -7.895 11.242 1 93.5 129 SER B N 1
ATOM 4222 C CA . SER B 1 129 ? -15.016 -9.141 11.75 1 93.5 129 SER B CA 1
ATOM 4223 C C . SER B 1 129 ? -15.203 -10.156 10.633 1 93.5 129 SER B C 1
ATOM 4225 O O . SER B 1 129 ? -15.977 -9.93 9.703 1 93.5 129 SER B O 1
ATOM 4227 N N . THR B 1 130 ? -14.508 -11.219 10.703 1 95.06 130 THR B N 1
ATOM 4228 C CA . THR B 1 130 ? -14.57 -12.258 9.68 1 95.06 130 THR B CA 1
ATOM 4229 C C . THR B 1 130 ? -14.898 -13.609 10.32 1 95.06 130 THR B C 1
ATOM 4231 O O . THR B 1 130 ? -14.062 -14.523 10.305 1 95.06 130 THR B O 1
ATOM 4234 N N . ARG B 1 131 ? -16.125 -13.781 10.758 1 93.75 131 ARG B N 1
ATOM 4235 C CA . ARG B 1 131 ? -16.469 -14.945 11.57 1 93.75 131 ARG B CA 1
ATOM 4236 C C . ARG B 1 131 ? -17.672 -15.688 10.984 1 93.75 131 ARG B C 1
ATOM 4238 O O . ARG B 1 131 ? -18.062 -16.734 11.5 1 93.75 131 ARG B O 1
ATOM 4245 N N . SER B 1 132 ? -18.203 -15.219 9.961 1 93.06 132 SER B N 1
ATOM 4246 C CA . SER B 1 132 ? -19.438 -15.797 9.438 1 93.06 132 SER B CA 1
ATOM 4247 C C . SER B 1 132 ? -19.172 -17.125 8.727 1 93.06 132 SER B C 1
ATOM 4249 O O . SER B 1 132 ? -18.047 -17.375 8.273 1 93.06 132 SER B O 1
ATOM 4251 N N . LYS B 1 133 ? -20.25 -17.906 8.648 1 92.69 133 LYS B N 1
ATOM 4252 C CA . LYS B 1 133 ? -20.188 -19.141 7.867 1 92.69 133 LYS B CA 1
ATOM 4253 C C . LYS B 1 133 ? -20 -18.844 6.383 1 92.69 133 LYS B C 1
ATOM 4255 O O . LYS B 1 133 ? -19.312 -19.594 5.672 1 92.69 133 LYS B O 1
ATOM 4260 N N . ASN B 1 134 ? -20.703 -17.875 5.988 1 94.5 134 ASN B N 1
ATOM 4261 C CA . ASN B 1 134 ? -20.422 -17.344 4.652 1 94.5 134 ASN B CA 1
ATOM 4262 C C . ASN B 1 134 ? -19.203 -16.438 4.648 1 94.5 134 ASN B C 1
ATOM 4264 O O . ASN B 1 134 ? -19.344 -15.219 4.492 1 94.5 134 ASN B O 1
ATOM 4268 N N . ARG B 1 135 ? -18.062 -17 4.699 1 95.25 135 ARG B N 1
ATOM 4269 C CA . ARG B 1 135 ? -16.812 -16.297 4.984 1 95.25 135 ARG B CA 1
ATOM 4270 C C . ARG B 1 135 ? -16.484 -15.289 3.891 1 95.25 135 ARG B C 1
ATOM 4272 O O . ARG B 1 135 ? -16.047 -14.172 4.176 1 95.25 135 ARG B O 1
ATOM 4279 N N . GLY B 1 136 ? -16.578 -15.719 2.705 1 96.94 136 GLY B N 1
ATOM 4280 C CA . GLY B 1 136 ? -16.203 -14.781 1.658 1 96.94 136 GLY B CA 1
ATOM 4281 C C . GLY B 1 136 ? -16.344 -15.359 0.262 1 96.94 136 GLY B C 1
ATOM 4282 O O . GLY B 1 136 ? -16.594 -16.562 0.101 1 96.94 136 GLY B O 1
ATOM 4283 N N . TYR B 1 137 ? -16.281 -14.492 -0.682 1 98 137 TYR B N 1
ATOM 4284 C CA . TYR B 1 137 ? -16.344 -14.836 -2.1 1 98 137 TYR B CA 1
ATOM 4285 C C . TYR B 1 137 ? -15.023 -14.508 -2.797 1 98 137 TYR B C 1
ATOM 4287 O O . TYR B 1 137 ? -14.398 -13.484 -2.508 1 98 137 TYR B O 1
ATOM 4295 N N . VAL B 1 138 ? -14.617 -15.414 -3.664 1 98.5 138 VAL B N 1
ATOM 4296 C CA . VAL B 1 138 ? -13.406 -15.219 -4.457 1 98.5 138 VAL B CA 1
ATOM 4297 C C . VAL B 1 138 ? -13.75 -15.297 -5.945 1 98.5 138 VAL B C 1
ATOM 4299 O O . VAL B 1 138 ? -14.352 -16.266 -6.402 1 98.5 138 VAL B O 1
ATOM 4302 N N . LEU B 1 139 ? -13.43 -14.234 -6.652 1 98.69 139 LEU B N 1
ATOM 4303 C CA . LEU B 1 139 ? -13.516 -14.25 -8.109 1 98.69 139 LEU B CA 1
ATOM 4304 C C . LEU B 1 139 ? -12.141 -14.453 -8.734 1 98.69 139 LEU B C 1
ATOM 4306 O O . LEU B 1 139 ? -11.203 -13.703 -8.453 1 98.69 139 LEU B O 1
ATOM 4310 N N . ILE B 1 140 ? -12.016 -15.5 -9.531 1 98.44 140 ILE B N 1
ATOM 4311 C CA . ILE B 1 140 ? -10.773 -15.75 -10.258 1 98.44 140 ILE B CA 1
ATOM 4312 C C . ILE B 1 140 ? -11.023 -15.664 -11.766 1 98.44 140 ILE B C 1
ATOM 4314 O O . ILE B 1 140 ? -11.859 -16.391 -12.305 1 98.44 140 ILE B O 1
ATOM 4318 N N . ILE B 1 141 ? -10.406 -14.75 -12.391 1 98.06 141 ILE B N 1
ATOM 4319 C CA . ILE B 1 141 ? -10.375 -14.672 -13.844 1 98.06 141 ILE B CA 1
ATOM 4320 C C . ILE B 1 141 ? -8.984 -15.039 -14.352 1 98.06 141 ILE B C 1
ATOM 4322 O O . ILE B 1 141 ? -8.008 -14.359 -14.039 1 98.06 141 ILE B O 1
ATOM 4326 N N . ASN B 1 142 ? -8.898 -16.109 -15.094 1 96.81 142 ASN B N 1
ATOM 4327 C CA . ASN B 1 142 ? -7.621 -16.625 -15.586 1 96.81 142 ASN B CA 1
ATOM 4328 C C . ASN B 1 142 ? -7.598 -16.672 -17.109 1 96.81 142 ASN B C 1
ATOM 4330 O O . ASN B 1 142 ? -8.125 -17.609 -17.719 1 96.81 142 ASN B O 1
ATOM 4334 N N . ASN B 1 143 ? -6.961 -15.688 -17.719 1 94.31 143 ASN B N 1
ATOM 4335 C CA . ASN B 1 143 ? -6.785 -15.727 -19.156 1 94.31 143 ASN B CA 1
ATOM 4336 C C . ASN B 1 143 ? -5.508 -16.453 -19.547 1 94.31 143 ASN B C 1
ATOM 4338 O O . ASN B 1 143 ? -4.406 -16.016 -19.234 1 94.31 143 ASN B O 1
ATOM 4342 N N . ILE B 1 144 ? -5.656 -17.531 -20.25 1 90.06 144 ILE B N 1
ATOM 4343 C CA . ILE B 1 144 ? -4.531 -18.391 -20.609 1 90.06 144 ILE B CA 1
ATOM 4344 C C . ILE B 1 144 ? -4.258 -18.297 -22.109 1 90.06 144 ILE B C 1
ATOM 4346 O O . ILE B 1 144 ? -3.104 -18.219 -22.531 1 90.06 144 ILE B O 1
ATOM 4350 N N . ASN B 1 145 ? -5.328 -18.344 -22.797 1 89.75 145 ASN B N 1
ATOM 4351 C CA . ASN B 1 145 ? -5.227 -18.281 -24.25 1 89.75 145 ASN B CA 1
ATOM 4352 C C . ASN B 1 145 ? -5.621 -16.906 -24.797 1 89.75 145 ASN B C 1
ATOM 4354 O O . ASN B 1 145 ? -6.559 -16.281 -24.281 1 89.75 145 ASN B O 1
ATOM 4358 N N . PHE B 1 146 ? -4.91 -16.531 -25.812 1 89.62 146 PHE B N 1
ATOM 4359 C CA . PHE B 1 146 ? -5.152 -15.219 -26.422 1 89.62 146 PHE B CA 1
ATOM 4360 C C . PHE B 1 146 ? -5.277 -15.336 -27.922 1 89.62 146 PHE B C 1
ATOM 4362 O O . PHE B 1 146 ? -4.691 -16.234 -28.547 1 89.62 146 PHE B O 1
ATOM 4369 N N . ALA B 1 147 ? -6.215 -14.641 -28.547 1 82.25 147 ALA B N 1
ATOM 4370 C CA . ALA B 1 147 ? -6.504 -14.742 -29.969 1 82.25 147 ALA B CA 1
ATOM 4371 C C . ALA B 1 147 ? -5.242 -14.523 -30.797 1 82.25 147 ALA B C 1
ATOM 4373 O O . ALA B 1 147 ? -4.984 -15.258 -31.75 1 82.25 147 ALA B O 1
ATOM 4374 N N . GLN B 1 148 ? -4.496 -13.32 -30.75 1 75.44 148 GLN B N 1
ATOM 4375 C CA . GLN B 1 148 ? -3.293 -13.031 -31.516 1 75.44 148 GLN B CA 1
ATOM 4376 C C . GLN B 1 148 ? -2.307 -12.195 -30.703 1 75.44 148 GLN B C 1
ATOM 4378 O O . GLN B 1 148 ? -2.676 -11.609 -29.688 1 75.44 148 GLN B O 1
ATOM 4383 N N . SER B 1 149 ? -0.993 -12.234 -31.031 1 69.12 149 SER B N 1
ATOM 4384 C CA . SER B 1 149 ? 0.051 -11.305 -30.609 1 69.12 149 SER B CA 1
ATOM 4385 C C . SER B 1 149 ? 0.585 -11.656 -29.234 1 69.12 149 SER B C 1
ATOM 4387 O O . SER B 1 149 ? 1.709 -11.289 -28.875 1 69.12 149 SER B O 1
ATOM 4389 N N . TYR B 1 150 ? -0.356 -12.273 -28.344 1 77.62 150 TYR B N 1
ATOM 4390 C CA . TYR B 1 150 ? 0.123 -12.625 -27.016 1 77.62 150 TYR B CA 1
ATOM 4391 C C . TYR B 1 150 ? 0.29 -14.133 -26.875 1 77.62 150 TYR B C 1
ATOM 4393 O O . TYR B 1 150 ? -0.527 -14.898 -27.375 1 77.62 150 TYR B O 1
ATOM 4401 N N . ASP B 1 151 ? 1.3 -14.484 -26.141 1 74.69 151 ASP B N 1
ATOM 4402 C CA . ASP B 1 151 ? 1.617 -15.898 -25.938 1 74.69 151 ASP B CA 1
ATOM 4403 C C . ASP B 1 151 ? 0.67 -16.531 -24.922 1 74.69 151 ASP B C 1
ATOM 4405 O O . ASP B 1 151 ? 0.146 -15.852 -24.031 1 74.69 151 ASP B O 1
ATOM 4409 N N . GLU B 1 152 ? 0.533 -17.766 -25.156 1 81.62 152 GLU B N 1
ATOM 4410 C CA . GLU B 1 152 ? -0.194 -18.547 -24.156 1 81.62 152 GLU B CA 1
ATOM 4411 C C . GLU B 1 152 ? 0.533 -18.547 -22.828 1 81.62 152 GLU B C 1
ATOM 4413 O O . GLU B 1 152 ? 1.764 -18.609 -22.781 1 81.62 152 GLU B O 1
ATOM 4418 N N . ARG B 1 153 ? -0.255 -18.438 -21.734 1 83.31 153 ARG B N 1
ATOM 4419 C CA . ARG B 1 153 ? 0.326 -18.422 -20.406 1 83.31 153 ARG B CA 1
ATOM 4420 C C . ARG B 1 153 ? 0.4 -19.844 -19.828 1 83.31 153 ARG B C 1
ATOM 4422 O O . ARG B 1 153 ? -0.409 -20.219 -18.984 1 83.31 153 ARG B O 1
ATOM 4429 N N . HIS B 1 154 ? 1.376 -20.516 -20.188 1 69.5 154 HIS B N 1
ATOM 4430 C CA . HIS B 1 154 ? 1.579 -21.875 -19.734 1 69.5 154 HIS B CA 1
ATOM 4431 C C . HIS B 1 154 ? 1.748 -21.938 -18.219 1 69.5 154 HIS B C 1
ATOM 4433 O O . HIS B 1 154 ? 2.41 -21.078 -17.625 1 69.5 154 HIS B O 1
ATOM 4439 N N . GLY B 1 155 ? 1.224 -22.906 -17.562 1 73.19 155 GLY B N 1
ATOM 4440 C CA . GLY B 1 155 ? 1.342 -23.062 -16.125 1 73.19 155 GLY B CA 1
ATOM 4441 C C . GLY B 1 155 ? 0.262 -22.312 -15.359 1 73.19 155 GLY B C 1
ATOM 4442 O O . GLY B 1 155 ? 0.07 -22.547 -14.164 1 73.19 155 GLY B O 1
ATOM 4443 N N . ALA B 1 156 ? -0.466 -21.5 -16.078 1 83.88 156 ALA B N 1
ATOM 4444 C CA . ALA B 1 156 ? -1.496 -20.688 -15.43 1 83.88 156 ALA B CA 1
ATOM 4445 C C . ALA B 1 156 ? -2.639 -21.562 -14.922 1 83.88 156 ALA B C 1
ATOM 4447 O O . ALA B 1 156 ? -3.336 -21.188 -13.977 1 83.88 156 ALA B O 1
ATOM 4448 N N . GLU B 1 157 ? -2.748 -22.734 -15.523 1 85.19 157 GLU B N 1
ATOM 4449 C CA . GLU B 1 157 ? -3.768 -23.656 -15.055 1 85.19 157 GLU B CA 1
ATOM 4450 C C . GLU B 1 157 ? -3.451 -24.172 -13.648 1 85.19 157 GLU B C 1
ATOM 4452 O O . GLU B 1 157 ? -4.355 -24.375 -12.844 1 85.19 157 GLU B O 1
ATOM 4457 N N . ALA B 1 158 ? -2.227 -24.438 -13.461 1 82.25 158 ALA B N 1
ATOM 4458 C CA . ALA B 1 158 ? -1.808 -24.875 -12.133 1 82.25 158 ALA B CA 1
ATOM 4459 C C . ALA B 1 158 ? -2.076 -23.797 -11.086 1 82.25 158 ALA B C 1
ATOM 4461 O O . ALA B 1 158 ? -2.523 -24.094 -9.977 1 82.25 158 ALA B O 1
ATOM 4462 N N . ASP B 1 159 ? -1.793 -22.547 -11.43 1 88.06 159 ASP B N 1
ATOM 4463 C CA . ASP B 1 159 ? -2.076 -21.438 -10.531 1 88.06 159 ASP B CA 1
ATOM 4464 C C . ASP B 1 159 ? -3.562 -21.375 -10.18 1 88.06 159 ASP B C 1
ATOM 4466 O O . ASP B 1 159 ? -3.922 -21.203 -9.008 1 88.06 159 ASP B O 1
ATOM 4470 N N . GLU B 1 160 ? -4.316 -21.531 -11.203 1 92.25 160 GLU B N 1
ATOM 4471 C CA . GLU B 1 160 ? -5.766 -21.516 -11.016 1 92.25 160 GLU B CA 1
ATOM 4472 C C . GLU B 1 160 ? -6.223 -22.625 -10.07 1 92.25 160 GLU B C 1
ATOM 4474 O O . GLU B 1 160 ? -7.004 -22.375 -9.148 1 92.25 160 GLU B O 1
ATOM 4479 N N . ARG B 1 161 ? -5.801 -23.797 -10.312 1 90.31 161 ARG B N 1
ATOM 4480 C CA . ARG B 1 161 ? -6.168 -24.953 -9.492 1 90.31 161 ARG B CA 1
ATOM 4481 C C . ARG B 1 161 ? -5.746 -24.75 -8.039 1 90.31 161 ARG B C 1
ATOM 4483 O O . ARG B 1 161 ? -6.516 -25.016 -7.121 1 90.31 161 ARG B O 1
ATOM 4490 N N . ASN B 1 162 ? -4.547 -24.312 -7.906 1 89.56 162 ASN B N 1
ATOM 4491 C CA . ASN B 1 162 ? -4.02 -24.094 -6.562 1 89.56 162 ASN B CA 1
ATOM 4492 C C . ASN B 1 162 ? -4.824 -23.047 -5.805 1 89.56 162 ASN B C 1
ATOM 4494 O O . ASN B 1 162 ? -5.168 -23.234 -4.637 1 89.56 162 ASN B O 1
ATOM 4498 N N . LEU B 1 163 ? -5.121 -21.969 -6.445 1 96 163 LEU B N 1
ATOM 4499 C CA . LEU B 1 163 ? -5.879 -20.891 -5.816 1 96 163 LEU B CA 1
ATOM 4500 C C . LEU B 1 163 ? -7.281 -21.359 -5.445 1 96 163 LEU B C 1
ATOM 4502 O O . LEU B 1 163 ? -7.773 -21.047 -4.355 1 96 163 LEU B O 1
ATOM 4506 N N . ARG B 1 164 ? -7.898 -22.062 -6.363 1 95.5 164 ARG B N 1
ATOM 4507 C CA . ARG B 1 164 ? -9.242 -22.578 -6.105 1 95.5 164 ARG B CA 1
ATOM 4508 C C . ARG B 1 164 ? -9.258 -23.484 -4.883 1 95.5 164 ARG B C 1
ATOM 4510 O O . ARG B 1 164 ? -10.07 -23.312 -3.979 1 95.5 164 ARG B O 1
ATOM 4517 N N . GLN B 1 165 ? -8.344 -24.406 -4.875 1 93.56 165 GLN B N 1
ATOM 4518 C CA . GLN B 1 165 ? -8.273 -25.344 -3.762 1 93.56 165 GLN B CA 1
ATOM 4519 C C . GLN B 1 165 ? -7.977 -24.625 -2.449 1 93.56 165 GLN B C 1
ATOM 4521 O O . GLN B 1 165 ? -8.578 -24.922 -1.419 1 93.56 165 GLN B O 1
ATOM 4526 N N . LEU B 1 166 ? -7.07 -23.703 -2.486 1 96.19 166 LEU B N 1
ATOM 4527 C CA . LEU B 1 166 ? -6.648 -22.953 -1.303 1 96.19 166 LEU B CA 1
ATOM 4528 C C . LEU B 1 166 ? -7.84 -22.266 -0.646 1 96.19 166 LEU B C 1
ATOM 4530 O O . LEU B 1 166 ? -8.133 -22.5 0.528 1 96.19 166 LEU B O 1
ATOM 4534 N N . PHE B 1 167 ? -8.547 -21.453 -1.417 1 97.5 167 PHE B N 1
ATOM 4535 C CA . PHE B 1 167 ? -9.594 -20.609 -0.839 1 97.5 167 PHE B CA 1
ATOM 4536 C C . PHE B 1 167 ? -10.82 -21.453 -0.49 1 97.5 167 PHE B C 1
ATOM 4538 O O . PHE B 1 167 ? -11.516 -21.156 0.483 1 97.5 167 PHE B O 1
ATOM 4545 N N . GLU B 1 168 ? -11.086 -22.469 -1.276 1 95.38 168 GLU B N 1
ATOM 4546 C CA . GLU B 1 168 ? -12.188 -23.359 -0.922 1 95.38 168 GLU B CA 1
ATOM 4547 C C . GLU B 1 168 ? -11.914 -24.078 0.4 1 95.38 168 GLU B C 1
ATOM 4549 O O . GLU B 1 168 ? -12.805 -24.172 1.25 1 95.38 168 GLU B O 1
ATOM 4554 N N . LYS B 1 169 ? -10.711 -24.547 0.538 1 93.69 169 LYS B N 1
ATOM 4555 C CA . LYS B 1 169 ? -10.344 -25.219 1.782 1 93.69 169 LYS B CA 1
ATOM 4556 C C . LYS B 1 169 ? -10.398 -24.25 2.963 1 93.69 169 LYS B C 1
ATOM 4558 O O . LYS B 1 169 ? -10.586 -24.672 4.105 1 93.69 169 LYS B O 1
ATOM 4563 N N . MET B 1 170 ? -10.273 -22.984 2.721 1 95.38 170 MET B N 1
ATOM 4564 C CA . MET B 1 170 ? -10.312 -21.969 3.771 1 95.38 170 MET B CA 1
ATOM 4565 C C . MET B 1 170 ? -11.75 -21.594 4.098 1 95.38 170 MET B C 1
ATOM 4567 O O . MET B 1 170 ? -11.992 -20.781 5 1 95.38 170 MET B O 1
ATOM 4571 N N . GLY B 1 171 ? -12.695 -22.078 3.354 1 92.94 171 GLY B N 1
ATOM 4572 C CA . GLY B 1 171 ? -14.094 -21.844 3.658 1 92.94 171 GLY B CA 1
ATOM 4573 C C . GLY B 1 171 ? -14.727 -20.781 2.791 1 92.94 171 GLY B C 1
ATOM 4574 O O . GLY B 1 171 ? -15.828 -20.312 3.076 1 92.94 171 GLY B O 1
ATOM 4575 N N . LEU B 1 172 ? -14.039 -20.328 1.768 1 96.31 172 LEU B N 1
ATOM 4576 C CA . LEU B 1 172 ? -14.594 -19.312 0.879 1 96.31 172 LEU B CA 1
ATOM 4577 C C . LEU B 1 172 ? -15.234 -19.953 -0.344 1 96.31 172 LEU B C 1
ATOM 4579 O O . LEU B 1 172 ? -14.945 -21.109 -0.671 1 96.31 172 LEU B O 1
ATOM 4583 N N . THR B 1 173 ? -16.172 -19.266 -0.93 1 96.81 173 THR B N 1
ATOM 4584 C CA . THR B 1 173 ? -16.797 -19.688 -2.182 1 96.81 173 THR B CA 1
ATOM 4585 C C . THR B 1 173 ? -16.047 -19.094 -3.379 1 96.81 173 THR B C 1
ATOM 4587 O O . THR B 1 173 ? -15.867 -17.875 -3.465 1 96.81 173 THR B O 1
ATOM 4590 N N . VAL B 1 174 ? -15.664 -20 -4.332 1 97.88 174 VAL B N 1
ATOM 4591 C CA . VAL B 1 174 ? -14.812 -19.547 -5.426 1 97.88 174 VAL B CA 1
ATOM 4592 C C . VAL B 1 174 ? -15.594 -19.578 -6.738 1 97.88 174 VAL B C 1
ATOM 4594 O O . VAL B 1 174 ? -16.25 -20.578 -7.051 1 97.88 174 VAL B O 1
ATOM 4597 N N . PHE B 1 175 ? -15.594 -18.469 -7.434 1 97.25 175 PHE B N 1
ATOM 4598 C CA . PHE B 1 175 ? -16.109 -18.328 -8.797 1 97.25 175 PHE B CA 1
ATOM 4599 C C . PHE B 1 175 ? -14.961 -18.172 -9.789 1 97.25 175 PHE B C 1
ATOM 4601 O O . PHE B 1 175 ? -14.219 -17.188 -9.742 1 97.25 175 PHE B O 1
ATOM 4608 N N . CYS B 1 176 ? -14.797 -19.141 -10.672 1 97.31 176 CYS B N 1
ATOM 4609 C CA . CYS B 1 176 ? -13.633 -19.172 -11.547 1 97.31 176 CYS B CA 1
ATOM 4610 C C . CYS B 1 176 ? -14.055 -19.109 -13.016 1 97.31 176 CYS B C 1
ATOM 4612 O O . CYS B 1 176 ? -14.969 -19.828 -13.43 1 97.31 176 CYS B O 1
ATOM 4614 N N . TYR B 1 177 ? -13.445 -18.25 -13.812 1 96.81 177 TYR B N 1
ATOM 4615 C CA . TYR B 1 177 ? -13.688 -18.109 -15.25 1 96.81 177 TYR B CA 1
ATOM 4616 C C . TYR B 1 177 ? -12.375 -18.109 -16.031 1 96.81 177 TYR B C 1
ATOM 4618 O O . TYR B 1 177 ? -11.391 -17.516 -15.578 1 96.81 177 TYR B O 1
ATOM 4626 N N . ARG B 1 178 ? -12.375 -18.734 -17.203 1 96.19 178 ARG B N 1
ATOM 4627 C CA . ARG B 1 178 ? -11.18 -18.812 -18.031 1 96.19 178 ARG B CA 1
ATOM 4628 C C . ARG B 1 178 ? -11.398 -18.109 -19.375 1 96.19 178 ARG B C 1
ATOM 4630 O O . ARG B 1 178 ? -12.484 -18.203 -19.953 1 96.19 178 ARG B O 1
ATOM 4637 N N . ASP B 1 179 ? -10.359 -17.484 -19.812 1 95.81 179 ASP B N 1
ATOM 4638 C CA . ASP B 1 179 ? -10.25 -16.953 -21.172 1 95.81 179 ASP B CA 1
ATOM 4639 C C . ASP B 1 179 ? -11.469 -16.094 -21.516 1 95.81 179 ASP B C 1
ATOM 4641 O O . ASP B 1 179 ? -12.125 -16.344 -22.531 1 95.81 179 ASP B O 1
ATOM 4645 N N . LEU B 1 180 ? -11.688 -15.062 -20.688 1 94.31 180 LEU B N 1
ATOM 4646 C CA . LEU B 1 180 ? -12.781 -14.125 -20.906 1 94.31 180 LEU B CA 1
ATOM 4647 C C . LEU B 1 180 ? -12.352 -13.008 -21.844 1 94.31 180 LEU B C 1
ATOM 4649 O O . LEU B 1 180 ? -11.227 -12.516 -21.766 1 94.31 180 LEU B O 1
ATOM 4653 N N . ASN B 1 181 ? -13.219 -12.695 -22.797 1 87.25 181 ASN B N 1
ATOM 4654 C CA . ASN B 1 181 ? -12.992 -11.477 -23.578 1 87.25 181 ASN B CA 1
ATOM 4655 C C . ASN B 1 181 ? -13.227 -10.227 -22.734 1 87.25 181 ASN B C 1
ATOM 4657 O O . ASN B 1 181 ? -13.617 -10.32 -21.562 1 87.25 181 ASN B O 1
ATOM 4661 N N . ALA B 1 182 ? -12.969 -9.047 -23.219 1 88.56 182 ALA B N 1
ATOM 4662 C CA . ALA B 1 182 ? -13.016 -7.801 -22.453 1 88.56 182 ALA B CA 1
ATOM 4663 C C . ALA B 1 182 ? -14.406 -7.574 -21.875 1 88.56 182 ALA B C 1
ATOM 4665 O O . ALA B 1 182 ? -14.547 -7.262 -20.688 1 88.56 182 ALA B O 1
ATOM 4666 N N . TYR B 1 183 ? -15.391 -7.707 -22.703 1 86.31 183 TYR B N 1
ATOM 4667 C CA . TYR B 1 183 ? -16.766 -7.512 -22.266 1 86.31 183 TYR B CA 1
ATOM 4668 C C . TYR B 1 183 ? -17.125 -8.469 -21.141 1 86.31 183 TYR B C 1
ATOM 4670 O O . TYR B 1 183 ? -17.688 -8.062 -20.109 1 86.31 183 TYR B O 1
ATOM 4678 N N . ASP B 1 184 ? -16.812 -9.703 -21.297 1 91.56 184 ASP B N 1
ATOM 4679 C CA . ASP B 1 184 ? -17.156 -10.719 -20.312 1 91.56 184 ASP B CA 1
ATOM 4680 C C . ASP B 1 184 ? -16.391 -10.516 -19.016 1 91.56 184 ASP B C 1
ATOM 4682 O O . ASP B 1 184 ? -16.906 -10.789 -17.922 1 91.56 184 ASP B O 1
ATOM 4686 N N . MET B 1 185 ? -15.133 -10.148 -19.078 1 94.06 185 MET B N 1
ATOM 4687 C CA . MET B 1 185 ? -14.359 -9.859 -17.875 1 94.06 185 MET B CA 1
ATOM 4688 C C . MET B 1 185 ? -15.062 -8.797 -17.016 1 94.06 185 MET B C 1
ATOM 4690 O O . MET B 1 185 ? -15.234 -8.977 -15.812 1 94.06 185 MET B O 1
ATOM 4694 N N . TYR B 1 186 ? -15.43 -7.754 -17.719 1 88.44 186 TYR B N 1
ATOM 4695 C CA . TYR B 1 186 ? -16.109 -6.66 -17.031 1 88.44 186 TYR B CA 1
ATOM 4696 C C . TYR B 1 186 ? -17.469 -7.109 -16.5 1 88.44 186 TYR B C 1
ATOM 4698 O O . TYR B 1 186 ? -17.797 -6.871 -15.336 1 88.44 186 TYR B O 1
ATOM 4706 N N . PHE B 1 187 ? -18.188 -7.805 -17.297 1 87 187 PHE B N 1
ATOM 4707 C CA . PHE B 1 187 ? -19.562 -8.203 -16.969 1 87 187 PHE B CA 1
ATOM 4708 C C . PHE B 1 187 ? -19.562 -9.211 -15.828 1 87 187 PHE B C 1
ATOM 4710 O O . PHE B 1 187 ? -20.359 -9.094 -14.891 1 87 187 PHE B O 1
ATOM 4717 N N . LYS B 1 188 ? -18.719 -10.188 -15.891 1 92.81 188 LYS B N 1
ATOM 4718 C CA . LYS B 1 188 ? -18.672 -11.211 -14.852 1 92.81 188 LYS B CA 1
ATOM 4719 C C . LYS B 1 188 ? -18.219 -10.617 -13.523 1 92.81 188 LYS B C 1
ATOM 4721 O O . LYS B 1 188 ? -18.656 -11.055 -12.453 1 92.81 188 LYS B O 1
ATOM 4726 N N . THR B 1 189 ? -17.312 -9.656 -13.594 1 95.75 189 THR B N 1
ATOM 4727 C CA . THR B 1 189 ? -16.875 -8.977 -12.383 1 95.75 189 THR B CA 1
ATOM 4728 C C . THR B 1 189 ? -18.031 -8.172 -11.773 1 95.75 189 THR B C 1
ATOM 4730 O O . THR B 1 189 ? -18.234 -8.188 -10.555 1 95.75 189 THR B O 1
ATOM 4733 N N . ARG B 1 190 ? -18.766 -7.5 -12.617 1 88.62 190 ARG B N 1
ATOM 4734 C CA . ARG B 1 190 ? -19.922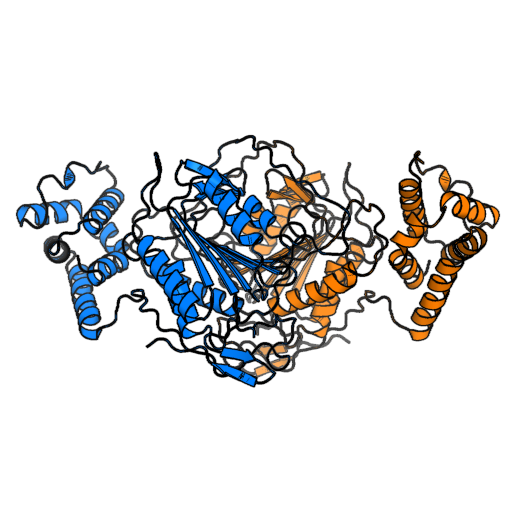 -6.738 -12.141 1 88.62 190 ARG B CA 1
ATOM 4735 C C . ARG B 1 190 ? -20.969 -7.664 -11.531 1 88.62 190 ARG B C 1
ATOM 4737 O O . ARG B 1 190 ? -21.531 -7.367 -10.477 1 88.62 190 ARG B O 1
ATOM 4744 N N . GLU B 1 191 ? -21.203 -8.719 -12.227 1 89.31 191 GLU B N 1
ATOM 4745 C CA . GLU B 1 191 ? -22.156 -9.711 -11.727 1 89.31 191 GLU B CA 1
ATOM 4746 C C . GLU B 1 191 ? -21.734 -10.219 -10.352 1 89.31 191 GLU B C 1
ATOM 4748 O O . GLU B 1 191 ? -22.578 -10.375 -9.461 1 89.31 191 GLU B O 1
ATOM 4753 N N . PHE B 1 192 ? -20.531 -10.492 -10.234 1 96.38 192 PHE B N 1
ATOM 4754 C CA . PHE B 1 192 ? -19.969 -10.945 -8.969 1 96.38 192 PHE B CA 1
ATOM 4755 C C . PHE B 1 192 ? -20.219 -9.922 -7.867 1 96.38 192 PHE B C 1
ATOM 4757 O O . PHE B 1 192 ? -20.609 -10.281 -6.754 1 96.38 192 PHE B O 1
ATOM 4764 N N . SER B 1 193 ? -19.984 -8.609 -8.125 1 94.25 193 SER B N 1
ATOM 4765 C CA . SER B 1 193 ? -20.094 -7.527 -7.148 1 94.25 193 SER B CA 1
ATOM 4766 C C . SER B 1 193 ? -21.547 -7.281 -6.77 1 94.25 193 SER B C 1
ATOM 4768 O O . SER B 1 193 ? -21.828 -6.625 -5.762 1 94.25 193 SER B O 1
ATOM 4770 N N . GLU B 1 194 ? -22.5 -7.828 -7.57 1 87 194 GLU B N 1
ATOM 4771 C CA . GLU B 1 194 ? -23.906 -7.512 -7.383 1 87 194 GLU B CA 1
ATOM 4772 C C . GLU B 1 194 ? -24.688 -8.727 -6.863 1 87 194 GLU B C 1
ATOM 4774 O O . GLU B 1 194 ? -25.922 -8.711 -6.82 1 87 194 GLU B O 1
ATOM 4779 N N . LYS B 1 195 ? -23.969 -9.75 -6.535 1 87.06 195 LYS B N 1
ATOM 4780 C CA . LYS B 1 195 ? -24.625 -10.93 -5.984 1 87.06 195 LYS B CA 1
ATOM 4781 C C . LYS B 1 195 ? -25.453 -10.578 -4.746 1 87.06 195 LYS B C 1
ATOM 4783 O O . LYS B 1 195 ? -25.078 -9.68 -3.986 1 87.06 195 LYS B O 1
ATOM 4788 N N . LEU B 1 196 ? -26.609 -11.344 -4.574 1 79.31 196 LEU B N 1
ATOM 4789 C CA . LEU B 1 196 ? -27.5 -11.109 -3.443 1 79.31 196 LEU B CA 1
ATOM 4790 C C . LEU B 1 196 ? -27.703 -12.391 -2.641 1 79.31 196 LEU B C 1
ATOM 4792 O O . LEU B 1 196 ? -28.766 -13 -2.699 1 79.31 196 LEU B O 1
ATOM 4796 N N . PRO B 1 197 ? -26.719 -12.711 -1.874 1 87.5 197 PRO B N 1
ATOM 4797 C CA . PRO B 1 197 ? -26.859 -13.906 -1.044 1 87.5 197 PRO B CA 1
ATOM 4798 C C . PRO B 1 197 ? -27.75 -13.68 0.172 1 87.5 197 PRO B C 1
ATOM 4800 O O . PRO B 1 197 ? -28.047 -12.531 0.524 1 87.5 197 PRO B O 1
ATOM 4803 N N . VAL B 1 198 ? -28.156 -14.695 0.745 1 84.31 198 VAL B N 1
ATOM 4804 C CA . VAL B 1 198 ? -28.969 -14.625 1.956 1 84.31 198 VAL B CA 1
ATOM 4805 C C . VAL B 1 198 ? -28.156 -13.984 3.082 1 84.31 198 VAL B C 1
ATOM 4807 O O . VAL B 1 198 ? -28.656 -13.109 3.797 1 84.31 198 VAL B O 1
ATOM 4810 N N . THR B 1 199 ? -26.953 -14.5 3.205 1 87.38 199 THR B N 1
ATOM 4811 C CA . THR B 1 199 ? -26.016 -13.93 4.168 1 87.38 199 THR B CA 1
ATOM 4812 C C . THR B 1 199 ? -24.844 -13.266 3.453 1 87.38 199 THR B C 1
ATOM 4814 O O . THR B 1 199 ? -24.203 -13.883 2.605 1 87.38 199 THR B O 1
ATOM 4817 N N . GLN B 1 200 ? -24.625 -12.062 3.85 1 90.44 200 GLN B N 1
ATOM 4818 C CA . GLN B 1 200 ? -23.547 -11.32 3.225 1 90.44 200 GLN B CA 1
ATOM 4819 C C . GLN B 1 200 ? -22.188 -11.945 3.547 1 90.44 200 GLN B C 1
ATOM 4821 O O . GLN B 1 200 ? -21.953 -12.359 4.684 1 90.44 200 GLN B O 1
ATOM 4826 N N . PRO B 1 201 ? -21.375 -12.078 2.549 1 96 201 PRO B N 1
ATOM 4827 C CA . PRO B 1 201 ? -20.031 -12.562 2.83 1 96 201 PRO B CA 1
ATOM 4828 C C . PRO B 1 201 ? -19.188 -11.539 3.598 1 96 201 PRO B C 1
ATOM 4830 O O . PRO B 1 201 ? -19.375 -10.336 3.439 1 96 201 PRO B O 1
ATOM 4833 N N . ASP B 1 202 ? -18.219 -12.023 4.34 1 96.88 202 ASP B N 1
ATOM 4834 C CA . ASP B 1 202 ? -17.375 -11.141 5.141 1 96.88 202 ASP B CA 1
ATOM 4835 C C . ASP B 1 202 ? -16.25 -10.547 4.301 1 96.88 202 ASP B C 1
ATOM 4837 O O . ASP B 1 202 ? -15.766 -9.453 4.586 1 96.88 202 ASP B O 1
ATOM 4841 N N . ILE B 1 203 ? -15.789 -11.297 3.328 1 98.06 203 ILE B N 1
ATOM 4842 C CA . ILE B 1 203 ? -14.586 -10.93 2.594 1 98.06 203 ILE B CA 1
ATOM 4843 C C . ILE B 1 203 ? -14.836 -11.07 1.094 1 98.06 203 ILE B C 1
ATOM 4845 O O . ILE B 1 203 ? -15.484 -12.016 0.649 1 98.06 203 ILE B O 1
ATOM 4849 N N . GLY B 1 204 ? -14.406 -10.102 0.335 1 98.38 204 GLY B N 1
ATOM 4850 C CA . GLY B 1 204 ? -14.344 -10.211 -1.114 1 98.38 204 GLY B CA 1
ATOM 4851 C C . GLY B 1 204 ? -12.93 -10.234 -1.656 1 98.38 204 GLY B C 1
ATOM 4852 O O . GLY B 1 204 ? -12.109 -9.391 -1.292 1 98.38 204 GLY B O 1
ATOM 4853 N N . ILE B 1 205 ? -12.578 -11.219 -2.514 1 98.62 205 ILE B N 1
ATOM 4854 C CA . ILE B 1 205 ? -11.266 -11.32 -3.146 1 98.62 205 ILE B CA 1
ATOM 4855 C C . ILE B 1 205 ? -11.43 -11.43 -4.66 1 98.62 205 ILE B C 1
ATOM 4857 O O . ILE B 1 205 ? -12.234 -12.227 -5.148 1 98.62 205 ILE B O 1
ATOM 4861 N N . VAL B 1 206 ? -10.75 -10.57 -5.363 1 98.62 206 VAL B N 1
ATOM 4862 C CA . VAL B 1 206 ? -10.734 -10.617 -6.82 1 98.62 206 VAL B CA 1
ATOM 4863 C C . VAL B 1 206 ? -9.312 -10.883 -7.316 1 98.62 206 VAL B C 1
ATOM 4865 O O . VAL B 1 206 ? -8.391 -10.109 -7.031 1 98.62 206 VAL B O 1
ATOM 4868 N N . ILE B 1 207 ? -9.141 -11.969 -8.07 1 98.38 207 ILE B N 1
ATOM 4869 C CA . ILE B 1 207 ? -7.848 -12.344 -8.617 1 98.38 207 ILE B CA 1
ATOM 4870 C C . ILE B 1 207 ? -7.926 -12.375 -10.148 1 98.38 207 ILE B C 1
ATOM 4872 O O . ILE B 1 207 ? -8.727 -13.133 -10.711 1 98.38 207 ILE B O 1
ATOM 4876 N N . ILE B 1 208 ? -7.16 -11.555 -10.758 1 97.56 208 ILE B N 1
ATOM 4877 C CA . ILE B 1 208 ? -7.102 -11.539 -12.219 1 97.56 208 ILE B CA 1
ATOM 4878 C C . ILE B 1 208 ? -5.695 -11.922 -12.68 1 97.56 208 ILE B C 1
ATOM 4880 O O . ILE B 1 208 ? -4.715 -11.266 -12.328 1 97.56 208 ILE B O 1
ATOM 4884 N N . MET B 1 209 ? -5.633 -12.969 -13.391 1 94.88 209 MET B N 1
ATOM 4885 C CA . MET B 1 209 ? -4.375 -13.453 -13.953 1 94.88 209 MET B CA 1
ATOM 4886 C C . MET B 1 209 ? -4.398 -13.375 -15.477 1 94.88 209 MET B C 1
ATOM 4888 O O . MET B 1 209 ? -5.238 -14.008 -16.125 1 94.88 209 MET B O 1
ATOM 4892 N N . SER B 1 210 ? -3.602 -12.562 -16.047 1 93 210 SER B N 1
ATOM 4893 C CA . SER B 1 210 ? -3.537 -12.32 -17.484 1 93 210 SER B CA 1
ATOM 4894 C C . SER B 1 210 ? -2.219 -11.664 -17.875 1 93 210 SER B C 1
ATOM 4896 O O . SER B 1 210 ? -1.302 -11.562 -17.062 1 93 210 SER B O 1
ATOM 4898 N N . HIS B 1 211 ? -2.043 -11.422 -19.156 1 86.12 211 HIS B N 1
ATOM 4899 C CA . HIS B 1 211 ? -1.009 -10.484 -19.562 1 86.12 211 HIS B CA 1
ATOM 4900 C C . HIS B 1 211 ? -1.398 -9.047 -19.234 1 86.12 211 HIS B C 1
ATOM 4902 O O . HIS B 1 211 ? -2.58 -8.75 -19.047 1 86.12 211 HIS B O 1
ATOM 4908 N N . GLY B 1 212 ? -0.394 -8.25 -19.094 1 85.56 212 GLY B N 1
ATOM 4909 C CA . GLY B 1 212 ? -0.629 -6.844 -18.781 1 85.56 212 GLY B CA 1
ATOM 4910 C C . GLY B 1 212 ? 0.443 -5.926 -19.344 1 85.56 212 GLY B C 1
ATOM 4911 O O . GLY B 1 212 ? 1.506 -6.387 -19.766 1 85.56 212 GLY B O 1
ATOM 4912 N N . LEU B 1 213 ? 0.137 -4.719 -19.422 1 78.94 213 LEU B N 1
ATOM 4913 C CA . LEU B 1 213 ? 1.077 -3.686 -19.828 1 78.94 213 LEU B CA 1
ATOM 4914 C C . LEU B 1 213 ? 0.704 -2.336 -19.234 1 78.94 213 LEU B C 1
ATOM 4916 O O . LEU B 1 213 ? -0.373 -2.189 -18.641 1 78.94 213 LEU B O 1
ATOM 4920 N N . VAL B 1 214 ? 1.609 -1.448 -19.219 1 78.94 214 VAL B N 1
ATOM 4921 C CA . VAL B 1 214 ? 1.352 -0.103 -18.719 1 78.94 214 VAL B CA 1
ATOM 4922 C C . VAL B 1 214 ? 1.23 0.872 -19.891 1 78.94 214 VAL B C 1
ATOM 4924 O O . VAL B 1 214 ? 2.141 0.977 -20.719 1 78.94 214 VAL B O 1
ATOM 4927 N N . ILE B 1 215 ? 0.065 1.479 -20.016 1 71.81 215 ILE B N 1
ATOM 4928 C CA . ILE B 1 215 ? -0.2 2.518 -21 1 71.81 215 ILE B CA 1
ATOM 4929 C C . ILE B 1 215 ? -0.559 3.824 -20.297 1 71.81 215 ILE B C 1
ATOM 4931 O O . ILE B 1 215 ? -1.445 3.85 -19.438 1 71.81 215 ILE B O 1
ATOM 4935 N N . ASN B 1 216 ? 0.07 4.957 -20.625 1 71.31 216 ASN B N 1
ATOM 4936 C CA . ASN B 1 216 ? -0.174 6.246 -19.984 1 71.31 216 ASN B CA 1
ATOM 4937 C C . ASN B 1 216 ? -0.151 6.129 -18.469 1 71.31 216 ASN B C 1
ATOM 4939 O O . ASN B 1 216 ? -1.082 6.57 -17.797 1 71.31 216 ASN B O 1
ATOM 4943 N N . ASN B 1 217 ? 0.778 5.328 -17.969 1 75.69 217 ASN B N 1
ATOM 4944 C CA . ASN B 1 217 ? 1.042 5.137 -16.547 1 75.69 217 ASN B CA 1
ATOM 4945 C C . ASN B 1 217 ? -0.107 4.41 -15.859 1 75.69 217 ASN B C 1
ATOM 4947 O O . ASN B 1 217 ? -0.284 4.531 -14.641 1 75.69 217 ASN B O 1
ATOM 4951 N N . GLU B 1 218 ? -0.891 3.789 -16.656 1 80.12 218 GLU B N 1
ATOM 4952 C CA . GLU B 1 218 ? -1.974 2.971 -16.109 1 80.12 218 GLU B CA 1
ATOM 4953 C C . GLU B 1 218 ? -1.76 1.494 -16.438 1 80.12 218 GLU B C 1
ATOM 4955 O O . GLU B 1 218 ? -1.369 1.146 -17.547 1 80.12 218 GLU B O 1
ATOM 4960 N N . THR B 1 219 ? -1.974 0.717 -15.484 1 85.69 219 THR B N 1
ATOM 4961 C CA . THR B 1 219 ? -1.875 -0.723 -15.703 1 85.69 219 THR B CA 1
ATOM 4962 C C . THR B 1 219 ? -3.088 -1.238 -16.469 1 85.69 219 THR B C 1
ATOM 4964 O O . THR B 1 219 ? -4.23 -1.029 -16.062 1 85.69 219 THR B O 1
ATOM 4967 N N . MET B 1 220 ? -2.791 -1.846 -17.578 1 85.88 220 MET B N 1
ATOM 4968 C CA . MET B 1 220 ? -3.832 -2.41 -18.438 1 85.88 220 MET B CA 1
ATOM 4969 C C . MET B 1 220 ? -3.795 -3.934 -18.406 1 85.88 220 MET B C 1
ATOM 4971 O O . MET B 1 220 ? -2.719 -4.535 -18.469 1 85.88 220 MET B O 1
ATOM 4975 N N . ILE B 1 221 ? -4.945 -4.5 -18.297 1 92.5 221 ILE B N 1
ATOM 4976 C CA . ILE B 1 221 ? -5.098 -5.949 -18.359 1 92.5 221 ILE B CA 1
ATOM 4977 C C . ILE B 1 221 ? -5.461 -6.379 -19.781 1 92.5 221 ILE B C 1
ATOM 4979 O O . ILE B 1 221 ? -6.359 -5.801 -20.391 1 92.5 221 ILE B O 1
ATOM 4983 N N . VAL B 1 222 ? -4.758 -7.355 -20.297 1 89.56 222 VAL B N 1
ATOM 4984 C CA . VAL B 1 222 ? -5.043 -7.859 -21.625 1 89.56 222 VAL B CA 1
ATOM 4985 C C . VAL B 1 222 ? -6.102 -8.961 -21.547 1 89.56 222 VAL B C 1
ATOM 4987 O O . VAL B 1 222 ? -5.941 -9.93 -20.812 1 89.56 222 VAL B O 1
ATOM 4990 N N . SER B 1 223 ? -7.141 -8.766 -22.266 1 92.62 223 SER B N 1
ATOM 4991 C CA . SER B 1 223 ? -8.188 -9.781 -22.328 1 92.62 223 SER B CA 1
ATOM 4992 C C . SER B 1 223 ? -7.844 -10.867 -23.344 1 92.62 223 SER B C 1
ATOM 4994 O O . SER B 1 223 ? -6.871 -10.734 -24.078 1 92.62 223 SER B O 1
ATOM 4996 N N . SER B 1 224 ? -8.609 -11.93 -23.297 1 92.94 224 SER B N 1
ATOM 4997 C CA . SER B 1 224 ? -8.344 -13.047 -24.203 1 92.94 224 SER B CA 1
ATOM 4998 C C . SER B 1 224 ? -8.484 -12.625 -25.656 1 92.94 224 SER B C 1
ATOM 5000 O O . SER B 1 224 ? -7.863 -13.227 -26.547 1 92.94 224 SER B O 1
ATOM 5002 N N . ASP B 1 225 ? -9.297 -11.57 -25.984 1 87.81 225 ASP B N 1
ATOM 5003 C CA . ASP B 1 225 ? -9.477 -11.062 -27.328 1 87.81 225 ASP B CA 1
ATOM 5004 C C . ASP B 1 225 ? -8.539 -9.891 -27.609 1 87.81 225 ASP B C 1
ATOM 5006 O O . ASP B 1 225 ? -8.797 -9.078 -28.5 1 87.81 225 ASP B O 1
ATOM 5010 N N . ASN B 1 226 ? -7.605 -9.664 -26.828 1 86.94 226 ASN B N 1
ATOM 5011 C CA . ASN B 1 226 ? -6.488 -8.742 -27.031 1 86.94 226 ASN B CA 1
ATOM 5012 C C . ASN B 1 226 ? -6.938 -7.289 -26.906 1 86.94 226 ASN B C 1
ATOM 5014 O O . ASN B 1 226 ? -6.488 -6.43 -27.672 1 86.94 226 ASN B O 1
ATOM 5018 N N . LYS B 1 227 ? -7.855 -7.16 -26.078 1 84.44 227 LYS B N 1
ATOM 5019 C CA . LYS B 1 227 ? -8.25 -5.801 -25.703 1 84.44 227 LYS B CA 1
ATOM 5020 C C . LYS B 1 227 ? -7.676 -5.414 -24.344 1 84.44 227 LYS B C 1
ATOM 5022 O O . LYS B 1 227 ? -7.211 -6.27 -23.594 1 84.44 227 LYS B O 1
ATOM 5027 N N . TYR B 1 228 ? -7.695 -4.172 -24.125 1 85.62 228 TYR B N 1
ATOM 5028 C CA . TYR B 1 228 ? -7.086 -3.645 -22.906 1 85.62 228 TYR B CA 1
ATOM 5029 C C . TYR B 1 228 ? -8.148 -3.127 -21.953 1 85.62 228 TYR B C 1
ATOM 5031 O O . TYR B 1 228 ? -9.031 -2.365 -22.344 1 85.62 228 TYR B O 1
ATOM 5039 N N . LEU B 1 229 ? -8.094 -3.596 -20.703 1 89.56 229 LEU B N 1
ATOM 5040 C CA . LEU B 1 229 ? -8.953 -3.102 -19.641 1 89.56 229 LEU B CA 1
ATOM 5041 C C . LEU B 1 229 ? -8.125 -2.455 -18.531 1 89.56 229 LEU B C 1
ATOM 5043 O O . LEU B 1 229 ? -7.156 -3.045 -18.047 1 89.56 229 LEU B O 1
ATOM 5047 N N . ALA B 1 230 ? -8.555 -1.268 -18.141 1 87.75 230 ALA B N 1
ATOM 5048 C CA . ALA B 1 230 ? -7.844 -0.571 -17.062 1 87.75 230 ALA B CA 1
ATOM 5049 C C . ALA B 1 230 ? -8.117 -1.218 -15.711 1 87.75 230 ALA B C 1
ATOM 5051 O O . ALA B 1 230 ? -9.266 -1.556 -15.398 1 87.75 230 ALA B O 1
ATOM 5052 N N . GLU B 1 231 ? -7.086 -1.421 -14.93 1 91.88 231 GLU B N 1
ATOM 5053 C CA . GLU B 1 231 ? -7.25 -1.908 -13.562 1 91.88 231 GLU B CA 1
ATOM 5054 C C . GLU B 1 231 ? -8.242 -1.049 -12.789 1 91.88 231 GLU B C 1
ATOM 5056 O O . GLU B 1 231 ? -9.008 -1.562 -11.969 1 91.88 231 GLU B O 1
ATOM 5061 N N . GLU B 1 232 ? -8.211 0.232 -13.039 1 88.25 232 GLU B N 1
ATOM 5062 C CA . GLU B 1 232 ? -9.07 1.199 -12.359 1 88.25 232 GLU B CA 1
ATOM 5063 C C . GLU B 1 232 ? -10.539 0.879 -12.578 1 88.25 232 GLU B C 1
ATOM 5065 O O . GLU B 1 232 ? -11.375 1.126 -11.703 1 88.25 232 GLU B O 1
ATOM 5070 N N . SER B 1 233 ? -10.852 0.324 -13.742 1 86.75 233 SER B N 1
ATOM 5071 C CA . SER B 1 233 ? -12.242 -0.016 -14.031 1 86.75 233 SER B CA 1
ATOM 5072 C C . SER B 1 233 ? -12.758 -1.088 -13.086 1 86.75 233 SER B C 1
ATOM 5074 O O . SER B 1 233 ? -13.93 -1.062 -12.688 1 86.75 233 SER B O 1
ATOM 5076 N N . PHE B 1 234 ? -11.938 -1.981 -12.711 1 92.81 234 PHE B N 1
ATOM 5077 C CA . PHE B 1 234 ? -12.336 -3.043 -11.797 1 92.81 234 PHE B CA 1
ATOM 5078 C C . PHE B 1 234 ? -12.469 -2.51 -10.375 1 92.81 234 PHE B C 1
ATOM 5080 O O . PHE B 1 234 ? -13.391 -2.887 -9.648 1 92.81 234 PHE B O 1
ATOM 5087 N N . LYS B 1 235 ? -11.539 -1.686 -10.016 1 92.31 235 LYS B N 1
ATOM 5088 C CA . LYS B 1 235 ? -11.625 -1.037 -8.711 1 92.31 235 LYS B CA 1
ATOM 5089 C C . LYS B 1 235 ? -12.945 -0.28 -8.562 1 92.31 235 LYS B C 1
ATOM 5091 O O . LYS B 1 235 ? -13.586 -0.336 -7.508 1 92.31 235 LYS B O 1
ATOM 5096 N N . LYS B 1 236 ? -13.336 0.368 -9.625 1 88.25 236 LYS B N 1
ATOM 5097 C CA . LYS B 1 236 ? -14.547 1.183 -9.617 1 88.25 236 LYS B CA 1
ATOM 5098 C C . LYS B 1 236 ? -15.789 0.32 -9.414 1 88.25 236 LYS B C 1
ATOM 5100 O O . LYS B 1 236 ? -16.75 0.75 -8.773 1 88.25 236 LYS B O 1
ATOM 5105 N N . ILE B 1 237 ? -15.805 -0.828 -9.906 1 91.94 237 ILE B N 1
ATOM 5106 C CA . ILE B 1 237 ? -16.922 -1.753 -9.75 1 91.94 237 ILE B CA 1
ATOM 5107 C C . ILE B 1 237 ? -17.188 -1.987 -8.266 1 91.94 237 ILE B C 1
ATOM 5109 O O . ILE B 1 237 ? -18.344 -2.145 -7.848 1 91.94 237 ILE B O 1
ATOM 5113 N N . PHE B 1 238 ? -16.141 -1.926 -7.426 1 95.94 238 PHE B N 1
ATOM 5114 C CA . PHE B 1 238 ? -16.25 -2.381 -6.047 1 95.94 238 PHE B CA 1
ATOM 5115 C C . PHE B 1 238 ? -16.219 -1.201 -5.082 1 95.94 238 PHE B C 1
ATOM 5117 O O . PHE B 1 238 ? -16.094 -1.388 -3.869 1 95.94 238 PHE B O 1
ATOM 5124 N N . ASN B 1 239 ? -16.188 0.029 -5.617 1 89.56 239 ASN B N 1
ATOM 5125 C CA . ASN B 1 239 ? -16.219 1.145 -4.68 1 89.56 239 ASN B CA 1
ATOM 5126 C C . ASN B 1 239 ? -17.516 1.188 -3.889 1 89.56 239 ASN B C 1
ATOM 5128 O O . ASN B 1 239 ? -18.406 0.371 -4.117 1 89.56 239 ASN B O 1
ATOM 5132 N N . ASN B 1 240 ? -17.656 2.021 -2.941 1 86.75 240 ASN B N 1
ATOM 5133 C CA . ASN B 1 240 ? -18.766 1.991 -1.99 1 86.75 240 ASN B CA 1
ATOM 5134 C C . ASN B 1 240 ? -20.078 2.43 -2.639 1 86.75 240 ASN B C 1
ATOM 5136 O O . ASN B 1 240 ? -21.156 2.148 -2.117 1 86.75 240 ASN B O 1
ATOM 5140 N N . GLU B 1 241 ? -20.047 3.014 -3.783 1 80.25 241 GLU B N 1
ATOM 5141 C CA . GLU B 1 241 ? -21.234 3.436 -4.516 1 80.25 241 GLU B CA 1
ATOM 5142 C C . GLU B 1 241 ? -21.781 2.305 -5.383 1 80.25 241 GLU B C 1
ATOM 5144 O O . GLU B 1 241 ? -23 2.121 -5.48 1 80.25 241 GLU B O 1
ATOM 5149 N N . ASN B 1 242 ? -20.906 1.606 -5.957 1 84.56 242 ASN B N 1
ATOM 5150 C CA . ASN B 1 242 ? -21.297 0.645 -6.98 1 84.56 242 ASN B CA 1
ATOM 5151 C C . ASN B 1 242 ? -21.5 -0.749 -6.395 1 84.56 242 ASN B C 1
ATOM 5153 O O . ASN B 1 242 ? -22.156 -1.593 -7.004 1 84.56 242 ASN B O 1
ATOM 5157 N N . CYS B 1 243 ? -20.891 -1.003 -5.25 1 91.75 243 CYS B N 1
ATOM 5158 C CA . CYS B 1 243 ? -20.906 -2.359 -4.711 1 91.75 243 CYS B CA 1
ATOM 5159 C C . CYS B 1 243 ? -21.406 -2.369 -3.271 1 91.75 243 CYS B C 1
ATOM 5161 O O . CYS B 1 243 ? -20.609 -2.279 -2.334 1 91.75 243 CYS B O 1
ATOM 5163 N N . ALA B 1 244 ? -22.625 -2.613 -3.107 1 89.44 244 ALA B N 1
ATOM 5164 C CA . ALA B 1 244 ? -23.25 -2.688 -1.785 1 89.44 244 ALA B CA 1
ATOM 5165 C C . ALA B 1 244 ? -22.844 -3.971 -1.065 1 89.44 244 ALA B C 1
ATOM 5167 O O . ALA B 1 244 ? -22.719 -3.988 0.161 1 89.44 244 ALA B O 1
ATOM 5168 N N . LEU B 1 245 ? -22.578 -4.988 -1.811 1 91.62 245 LEU B N 1
ATOM 5169 C CA . LEU B 1 245 ? -22.281 -6.312 -1.28 1 91.62 245 LEU B CA 1
ATOM 5170 C C . LEU B 1 245 ? -21.078 -6.27 -0.331 1 91.62 245 LEU B C 1
ATOM 5172 O O . LEU B 1 245 ? -21.094 -6.902 0.725 1 91.62 245 LEU B O 1
ATOM 5176 N N . PHE B 1 246 ? -20.094 -5.473 -0.627 1 95.06 246 PHE B N 1
ATOM 5177 C CA . PHE B 1 246 ? -18.844 -5.496 0.141 1 95.06 246 PHE B CA 1
ATOM 5178 C C . PHE B 1 246 ? -18.578 -4.137 0.777 1 95.06 246 PHE B C 1
ATOM 5180 O O . PHE B 1 246 ? -17.438 -3.803 1.089 1 95.06 246 PHE B O 1
ATOM 5187 N N . ARG B 1 247 ? -19.594 -3.354 1.017 1 90.75 247 ARG B N 1
ATOM 5188 C CA . ARG B 1 247 ? -19.438 -2.098 1.742 1 90.75 247 ARG B CA 1
ATOM 5189 C C . ARG B 1 247 ? -18.953 -2.348 3.17 1 90.75 247 ARG B C 1
ATOM 5191 O O . ARG B 1 247 ? -19.516 -3.186 3.879 1 90.75 247 ARG B O 1
ATOM 5198 N N . ARG B 1 248 ? -17.891 -1.655 3.539 1 90.62 248 ARG B N 1
ATOM 5199 C CA . ARG B 1 248 ? -17.297 -1.742 4.871 1 90.62 248 ARG B CA 1
ATOM 5200 C C . ARG B 1 248 ? -16.734 -3.135 5.129 1 90.62 248 ARG B C 1
ATOM 5202 O O . ARG B 1 248 ? -16.531 -3.523 6.281 1 90.62 248 ARG B O 1
ATOM 5209 N N . LYS B 1 249 ? -16.594 -3.922 4.02 1 95.81 249 LYS B N 1
ATOM 5210 C CA . LYS B 1 249 ? -15.961 -5.238 4.066 1 95.81 249 LYS B CA 1
ATOM 5211 C C . LYS B 1 249 ? -14.633 -5.242 3.322 1 95.81 249 LYS B C 1
ATOM 5213 O O . LYS B 1 249 ? -14.438 -4.465 2.387 1 95.81 249 LYS B O 1
ATOM 5218 N N . PRO B 1 250 ? -13.719 -6.055 3.846 1 98.12 250 PRO B N 1
ATOM 5219 C CA . PRO B 1 250 ? -12.422 -6.086 3.158 1 98.12 250 PRO B CA 1
ATOM 5220 C C . PRO B 1 250 ? -12.531 -6.594 1.722 1 98.12 250 PRO B C 1
ATOM 5222 O O . PRO B 1 250 ? -13.141 -7.641 1.478 1 98.12 250 PRO B O 1
ATOM 5225 N N . LYS B 1 251 ? -12 -5.816 0.806 1 98.25 251 LYS B N 1
ATOM 5226 C CA . LYS B 1 251 ? -11.891 -6.156 -0.609 1 98.25 251 LYS B CA 1
ATOM 5227 C C . LYS B 1 251 ? -10.43 -6.273 -1.03 1 98.25 251 LYS B C 1
ATOM 5229 O O . LYS B 1 251 ? -9.688 -5.285 -1.007 1 98.25 251 LYS B O 1
ATOM 5234 N N . ILE B 1 252 ? -10.016 -7.438 -1.423 1 98.56 252 ILE B N 1
ATOM 5235 C CA . ILE B 1 252 ? -8.617 -7.68 -1.785 1 98.56 252 ILE B CA 1
ATOM 5236 C C . ILE B 1 252 ? -8.516 -7.965 -3.283 1 98.56 252 ILE B C 1
ATOM 5238 O O . ILE B 1 252 ? -9.203 -8.844 -3.801 1 98.56 252 ILE B O 1
ATOM 5242 N N . PHE B 1 253 ? -7.668 -7.168 -3.963 1 98.38 253 PHE B N 1
ATOM 5243 C CA . PHE B 1 253 ? -7.422 -7.348 -5.391 1 98.38 253 PHE B CA 1
ATOM 5244 C C . PHE B 1 253 ? -6.008 -7.852 -5.637 1 98.38 253 PHE B C 1
ATOM 5246 O O . PHE B 1 253 ? -5.035 -7.238 -5.191 1 98.38 253 PHE B O 1
ATOM 5253 N N . ILE B 1 254 ? -5.91 -8.953 -6.316 1 97.5 254 ILE B N 1
ATOM 5254 C CA . ILE B 1 254 ? -4.613 -9.484 -6.719 1 97.5 254 ILE B CA 1
ATOM 5255 C C . ILE B 1 254 ? -4.516 -9.508 -8.242 1 97.5 254 ILE B C 1
ATOM 5257 O O . ILE B 1 254 ? -5.191 -10.305 -8.898 1 97.5 254 ILE B O 1
ATOM 5261 N N . TYR B 1 255 ? -3.75 -8.617 -8.727 1 94.56 255 TYR B N 1
ATOM 5262 C CA . TYR B 1 255 ? -3.51 -8.57 -10.164 1 94.56 255 TYR B CA 1
ATOM 5263 C C . TYR B 1 255 ? -2.193 -9.25 -10.523 1 94.56 255 TYR B C 1
ATOM 5265 O O . TYR B 1 255 ? -1.124 -8.648 -10.414 1 94.56 255 TYR B O 1
ATOM 5273 N N . HIS B 1 256 ? -2.316 -10.43 -10.953 1 91.94 256 HIS B N 1
ATOM 5274 C CA . HIS B 1 256 ? -1.118 -11.109 -11.43 1 91.94 256 HIS B CA 1
ATOM 5275 C C . HIS B 1 256 ? -0.897 -10.852 -12.922 1 91.94 256 HIS B C 1
ATOM 5277 O O . HIS B 1 256 ? -1.194 -11.711 -13.75 1 91.94 256 HIS B O 1
ATOM 5283 N N . ILE B 1 257 ? -0.396 -9.719 -13.234 1 85.56 257 ILE B N 1
ATOM 5284 C CA . ILE B 1 257 ? -0.164 -9.266 -14.602 1 85.56 257 ILE B CA 1
ATOM 5285 C C . ILE B 1 257 ? 1.221 -8.633 -14.703 1 85.56 257 ILE B C 1
ATOM 5287 O O . ILE B 1 257 ? 1.745 -8.109 -13.719 1 85.56 257 ILE B O 1
ATOM 5291 N N . CYS B 1 258 ? 1.825 -8.727 -15.852 1 72 258 CYS B N 1
ATOM 5292 C CA . CYS B 1 258 ? 3.082 -8.023 -16.078 1 72 258 CYS B CA 1
ATOM 5293 C C . CYS B 1 258 ? 2.84 -6.527 -16.266 1 72 258 CYS B C 1
ATOM 5295 O O . CYS B 1 258 ? 1.798 -6.129 -16.797 1 72 258 CYS B O 1
ATOM 5297 N N . ARG B 1 259 ? 3.666 -5.684 -15.812 1 64.44 259 ARG B N 1
ATOM 5298 C CA . ARG B 1 259 ? 3.465 -4.242 -15.898 1 64.44 259 ARG B CA 1
ATOM 5299 C C . ARG B 1 259 ? 4.594 -3.582 -16.688 1 64.44 259 ARG B C 1
ATOM 5301 O O . ARG B 1 259 ? 5.094 -2.523 -16.297 1 64.44 259 ARG B O 1
ATOM 5308 N N . ASN B 1 260 ? 4.855 -4.18 -17.781 1 59.91 260 ASN B N 1
ATOM 5309 C CA . ASN B 1 260 ? 5.852 -3.578 -18.656 1 59.91 260 ASN B CA 1
ATOM 5310 C C . ASN B 1 260 ? 5.328 -2.305 -19.312 1 59.91 260 ASN B C 1
ATOM 5312 O O . ASN B 1 260 ? 4.156 -2.234 -19.703 1 59.91 260 ASN B O 1
ATOM 5316 N N . VAL B 1 261 ? 6.035 -1.15 -19.328 1 47.12 261 VAL B N 1
ATOM 5317 C CA . VAL B 1 261 ? 5.617 0.153 -19.828 1 47.12 261 VAL B CA 1
ATOM 5318 C C . VAL B 1 261 ? 5.699 0.163 -21.359 1 47.12 261 VAL B C 1
ATOM 5320 O O . VAL B 1 261 ? 6.723 -0.218 -21.938 1 47.12 261 VAL B O 1
ATOM 5323 N N . LEU B 1 262 ? 4.535 0.26 -22.047 1 41.25 262 LEU B N 1
ATOM 5324 C CA . LEU B 1 262 ? 4.547 0.575 -23.469 1 41.25 262 LEU B CA 1
ATOM 5325 C C . LEU B 1 262 ? 4.426 2.078 -23.703 1 41.25 262 LEU B C 1
ATOM 5327 O O . LEU B 1 262 ? 3.639 2.748 -23.016 1 41.25 262 LEU B O 1
ATOM 5331 N N . ARG B 1 263 ? 5.328 2.889 -24.281 1 35.12 263 ARG B N 1
ATOM 5332 C CA . ARG B 1 263 ? 5.352 4.312 -24.609 1 35.12 263 ARG B CA 1
ATOM 5333 C C . ARG B 1 263 ? 4.301 4.656 -25.656 1 35.12 263 ARG B C 1
ATOM 5335 O O . ARG B 1 263 ? 4.633 5.18 -26.719 1 35.12 263 ARG B O 1
ATOM 5342 N N . GLU B 1 264 ? 3.217 3.986 -25.797 1 33.84 264 GLU B N 1
ATOM 5343 C CA . GLU B 1 264 ? 2.367 4.48 -26.875 1 33.84 264 GLU B CA 1
ATOM 5344 C C . GLU B 1 264 ? 1.313 5.449 -26.359 1 33.84 264 GLU B C 1
ATOM 5346 O O . GLU B 1 264 ? 0.896 5.352 -25.203 1 33.84 264 GLU B O 1
ATOM 5351 N N . SER B 1 265 ? 1.056 6.578 -27.047 1 31.2 265 SER B N 1
ATOM 5352 C CA . SER B 1 265 ? 0.107 7.672 -26.891 1 31.2 265 SER B CA 1
ATOM 5353 C C . SER B 1 265 ? -1.332 7.18 -27 1 31.2 265 SER B C 1
ATOM 5355 O O . SER B 1 265 ? -1.773 6.754 -28.062 1 31.2 265 SER B O 1
ATOM 5357 N N . VAL B 1 266 ? -1.782 6.367 -26.266 1 31.45 266 VAL B N 1
ATOM 5358 C CA . VAL B 1 266 ? -3.18 6.09 -26.578 1 31.45 266 VAL B CA 1
ATOM 5359 C C . VAL B 1 266 ? -4.078 7.105 -25.875 1 31.45 266 VAL B C 1
ATOM 5361 O O . VAL B 1 266 ? -3.789 7.531 -24.766 1 31.45 266 VAL B O 1
ATOM 5364 N N . THR B 1 267 ? -4.996 7.77 -26.641 1 27.66 267 THR B N 1
ATOM 5365 C CA . THR B 1 267 ? -6.055 8.727 -26.328 1 27.66 267 THR B CA 1
ATOM 5366 C C . THR B 1 267 ? -7.098 8.102 -25.406 1 27.66 267 THR B C 1
ATOM 5368 O O . THR B 1 267 ? -7.871 7.238 -25.828 1 27.66 267 THR B O 1
ATOM 5371 N N . LYS B 1 268 ? -6.902 7.625 -24.359 1 33.47 268 LYS B N 1
ATOM 5372 C CA . LYS B 1 268 ? -8.039 6.965 -23.734 1 33.47 268 LYS B CA 1
ATOM 5373 C C . LYS B 1 268 ? -8.898 7.965 -22.953 1 33.47 268 LYS B C 1
ATOM 5375 O O . LYS B 1 268 ? -8.375 8.906 -22.359 1 33.47 268 LYS B O 1
ATOM 5380 N N . GLN B 1 269 ? -10.203 7.875 -23.188 1 26.2 269 GLN B N 1
ATOM 5381 C CA . GLN B 1 269 ? -11.336 8.586 -22.609 1 26.2 269 GLN B CA 1
ATOM 5382 C C . GLN B 1 269 ? -11.648 8.078 -21.203 1 26.2 269 GLN B C 1
ATOM 5384 O O . GLN B 1 269 ? -11.977 6.906 -21.016 1 26.2 269 GLN B O 1
ATOM 5389 N N . THR B 1 270 ? -10.922 8.234 -20.344 1 30.78 270 THR B N 1
ATOM 5390 C CA . THR B 1 270 ? -11.375 7.742 -19.047 1 30.78 270 THR B CA 1
ATOM 5391 C C . THR B 1 270 ? -12.406 8.688 -18.438 1 30.78 270 THR B C 1
ATOM 5393 O O . THR B 1 270 ? -12.219 9.906 -18.438 1 30.78 270 THR B O 1
ATOM 5396 N N . PHE B 1 271 ? -13.617 8.234 -18.234 1 24.19 271 PHE B N 1
ATOM 5397 C CA . PHE B 1 271 ? -14.773 8.922 -17.672 1 24.19 271 PHE B CA 1
ATOM 5398 C C . PHE B 1 271 ? -14.656 9.023 -16.156 1 24.19 271 PHE B C 1
ATOM 5400 O O . PHE B 1 271 ? -14.375 8.023 -15.477 1 24.19 271 PHE B O 1
ATOM 5407 N N . THR B 1 272 ? -14.156 9.984 -15.625 1 29.06 272 THR B N 1
ATOM 5408 C CA . THR B 1 272 ? -14.078 10.133 -14.172 1 29.06 272 THR B CA 1
ATOM 5409 C C . THR B 1 272 ? -15.383 10.703 -13.617 1 29.06 272 THR B C 1
ATOM 5411 O O . THR B 1 272 ? -15.828 11.773 -14.039 1 29.06 272 THR B O 1
ATOM 5414 N N . ASP B 1 273 ? -16.406 10.008 -13.453 1 26.53 273 ASP B N 1
ATOM 5415 C CA . ASP B 1 273 ? -17.609 10.562 -12.844 1 26.53 273 ASP B CA 1
ATOM 5416 C C . ASP B 1 273 ? -17.438 10.719 -11.336 1 26.53 273 ASP B C 1
ATOM 5418 O O . ASP B 1 273 ? -17.234 9.734 -10.617 1 26.53 273 ASP B O 1
ATOM 5422 N N . ALA B 1 274 ? -16.859 11.703 -10.859 1 30.25 274 ALA B N 1
ATOM 5423 C CA . ALA B 1 274 ? -16.828 11.992 -9.422 1 30.25 274 ALA B CA 1
ATOM 5424 C C . ALA B 1 274 ? -18.234 12.281 -8.891 1 30.25 274 ALA B C 1
ATOM 5426 O O . ALA B 1 274 ? -18.844 13.273 -9.258 1 30.25 274 ALA B O 1
ATOM 5427 N N . ILE B 1 275 ? -19.094 11.289 -8.688 1 27.83 275 ILE B N 1
ATOM 5428 C CA . ILE B 1 275 ? -20.375 11.594 -8.055 1 27.83 275 ILE B CA 1
ATOM 5429 C C . ILE B 1 275 ? -20.141 12.023 -6.609 1 27.83 275 ILE B C 1
ATOM 5431 O O . ILE B 1 275 ? -19.406 11.375 -5.867 1 27.83 275 ILE B O 1
ATOM 5435 N N . LEU B 1 276 ? -20.562 13.227 -6.23 1 31.81 276 LEU B N 1
ATOM 5436 C CA . LEU B 1 276 ? -20.5 14.172 -5.121 1 31.81 276 LEU B CA 1
ATOM 5437 C C . LEU B 1 276 ? -21.016 13.539 -3.834 1 31.81 276 LEU B C 1
ATOM 5439 O O . LEU B 1 276 ? -20.531 13.859 -2.744 1 31.81 276 LEU B O 1
ATOM 5443 N N . GLY B 1 277 ? -22.25 13.07 -3.607 1 32.41 277 GLY B N 1
ATOM 5444 C CA . GLY B 1 277 ? -23.188 13.414 -2.545 1 32.41 277 GLY B CA 1
ATOM 5445 C C . GLY B 1 277 ? -22.891 12.711 -1.234 1 32.41 277 GLY B C 1
ATOM 5446 O O . GLY B 1 277 ? -23.516 13.008 -0.211 1 32.41 277 GLY B O 1
ATOM 5447 N N . ASN B 1 278 ? -22.578 11.406 -1.196 1 39.31 278 ASN B N 1
ATOM 5448 C CA . ASN B 1 278 ? -22.922 10.609 -0.025 1 39.31 278 ASN B CA 1
ATOM 5449 C C . ASN B 1 278 ? -21.781 10.586 0.99 1 39.31 278 ASN B C 1
ATOM 5451 O O . ASN B 1 278 ? -20.625 10.781 0.628 1 39.31 278 ASN B O 1
ATOM 5455 N N . SER B 1 279 ? -22.031 10.633 2.416 1 52.22 279 SER B N 1
ATOM 5456 C CA . SER B 1 279 ? -21.328 10.516 3.686 1 52.22 279 SER B CA 1
ATOM 5457 C C . SER B 1 279 ? -20.266 9.422 3.617 1 52.22 279 SER B C 1
ATOM 5459 O O . SER B 1 279 ? -19.359 9.375 4.457 1 52.22 279 SER B O 1
ATOM 5461 N N . LEU B 1 280 ? -20.297 8.539 2.721 1 60.31 280 LEU B N 1
ATOM 5462 C CA . LEU B 1 280 ? -19.422 7.379 2.703 1 60.31 280 LEU B CA 1
ATOM 5463 C C . LEU B 1 280 ? -18.25 7.598 1.76 1 60.31 280 LEU B C 1
ATOM 5465 O O . LEU B 1 280 ? -18.422 8.125 0.658 1 60.31 280 LEU B O 1
ATOM 5469 N N . ARG B 1 281 ? -16.984 7.418 2.273 1 79.88 281 ARG B N 1
ATOM 5470 C CA . ARG B 1 281 ? -15.812 7.387 1.404 1 79.88 281 ARG B CA 1
ATOM 5471 C C . ARG B 1 281 ? -16.094 6.594 0.133 1 79.88 281 ARG B C 1
ATOM 5473 O O . ARG B 1 281 ? -16.719 5.535 0.182 1 79.88 281 ARG B O 1
ATOM 5480 N N . THR B 1 282 ? -15.742 7.164 -0.956 1 81.88 282 THR B N 1
ATOM 5481 C CA . THR B 1 282 ? -15.945 6.457 -2.215 1 81.88 282 THR B CA 1
ATOM 5482 C C . THR B 1 282 ? -15.125 5.172 -2.25 1 81.88 282 THR B C 1
ATOM 5484 O O . THR B 1 282 ? -15.625 4.121 -2.654 1 81.88 282 THR B O 1
ATOM 5487 N N . TYR B 1 283 ? -13.852 5.281 -1.855 1 89.69 283 TYR B N 1
ATOM 5488 C CA . TYR B 1 283 ? -12.969 4.121 -1.828 1 89.69 283 TYR B CA 1
ATOM 5489 C C . TYR B 1 283 ? -12.492 3.834 -0.411 1 89.69 283 TYR B C 1
ATOM 5491 O O . TYR B 1 283 ? -12.023 4.738 0.287 1 89.69 283 TYR B O 1
ATOM 5499 N N . SER B 1 284 ? -12.68 2.717 0.023 1 92.5 284 SER B N 1
ATOM 5500 C CA . SER B 1 284 ? -12.156 2.252 1.304 1 92.5 284 SER B CA 1
ATOM 5501 C C . SER B 1 284 ? -12.141 0.729 1.373 1 92.5 284 SER B C 1
ATOM 5503 O O . SER B 1 284 ? -12.703 0.056 0.508 1 92.5 284 SER B O 1
ATOM 5505 N N . ASP B 1 285 ? -11.43 0.211 2.316 1 96 285 ASP B N 1
ATOM 5506 C CA . ASP B 1 285 ? -11.414 -1.214 2.633 1 96 285 ASP B CA 1
ATOM 5507 C C . ASP B 1 285 ? -10.852 -2.027 1.468 1 96 285 ASP B C 1
ATOM 5509 O O . ASP B 1 285 ? -11.352 -3.113 1.166 1 96 285 ASP B O 1
ATOM 5513 N N . MET B 1 286 ? -9.883 -1.411 0.747 1 97.19 286 MET B N 1
ATOM 5514 C CA . MET B 1 286 ? -9.328 -2.105 -0.412 1 97.19 286 MET B CA 1
ATOM 5515 C C . MET B 1 286 ? -7.836 -2.355 -0.233 1 97.19 286 MET B C 1
ATOM 5517 O O . MET B 1 286 ? -7.117 -1.504 0.295 1 97.19 286 MET B O 1
ATOM 5521 N N . LEU B 1 287 ? -7.426 -3.471 -0.512 1 97.88 287 LEU B N 1
ATOM 5522 C CA . LEU B 1 287 ? -6.023 -3.842 -0.647 1 97.88 287 LEU B CA 1
ATOM 5523 C C . LEU B 1 287 ? -5.707 -4.262 -2.08 1 97.88 287 LEU B C 1
ATOM 5525 O O . LEU B 1 287 ? -6.301 -5.207 -2.6 1 97.88 287 LEU B O 1
ATOM 5529 N N . ILE B 1 288 ? -4.812 -3.529 -2.766 1 97.06 288 ILE B N 1
ATOM 5530 C CA . ILE B 1 288 ? -4.473 -3.797 -4.16 1 97.06 288 ILE B CA 1
ATOM 5531 C C . ILE B 1 288 ? -3.068 -4.391 -4.246 1 97.06 288 ILE B C 1
ATOM 5533 O O . ILE B 1 288 ? -2.086 -3.729 -3.908 1 97.06 288 ILE B O 1
ATOM 5537 N N . CYS B 1 289 ? -2.973 -5.594 -4.793 1 96.19 289 CYS B N 1
ATOM 5538 C CA . CYS B 1 289 ? -1.715 -6.332 -4.758 1 96.19 289 CYS B CA 1
ATOM 5539 C C . CYS B 1 289 ? -1.191 -6.582 -6.168 1 96.19 289 CYS B C 1
ATOM 5541 O O . CYS B 1 289 ? -1.965 -6.891 -7.078 1 96.19 289 CYS B O 1
ATOM 5543 N N . HIS B 1 290 ? 0.131 -6.398 -6.316 1 92.75 290 HIS B N 1
ATOM 5544 C CA . HIS B 1 290 ? 0.833 -6.699 -7.559 1 92.75 290 HIS B CA 1
ATOM 5545 C C . HIS B 1 290 ? 2.088 -7.523 -7.301 1 92.75 290 HIS B C 1
ATOM 5547 O O . HIS B 1 290 ? 2.779 -7.312 -6.301 1 92.75 290 HIS B O 1
ATOM 5553 N N . PRO B 1 291 ? 2.396 -8.367 -8.227 1 87.06 291 PRO B N 1
ATOM 5554 C CA . PRO B 1 291 ? 3.605 -9.18 -8.055 1 87.06 291 PRO B CA 1
ATOM 5555 C C . PRO B 1 291 ? 4.887 -8.398 -8.352 1 87.06 291 PRO B C 1
ATOM 5557 O O . PRO B 1 291 ? 5.984 -8.859 -8.023 1 87.06 291 PRO B O 1
ATOM 5560 N N . SER B 1 292 ? 4.738 -7.219 -9.008 1 80 292 SER B N 1
ATOM 5561 C CA . SER B 1 292 ? 5.906 -6.418 -9.359 1 80 292 SER B CA 1
ATOM 5562 C C . SER B 1 292 ? 5.605 -4.93 -9.258 1 80 292 SER B C 1
ATOM 5564 O O . SER B 1 292 ? 4.441 -4.523 -9.258 1 80 292 SER B O 1
ATOM 5566 N N . VAL B 1 293 ? 6.684 -4.223 -9.086 1 72.94 293 VAL B N 1
ATOM 5567 C CA . VAL B 1 293 ? 6.566 -2.77 -9.156 1 72.94 293 VAL B CA 1
ATOM 5568 C C . VAL B 1 293 ? 6.199 -2.35 -10.578 1 72.94 293 VAL B C 1
ATOM 5570 O O . VAL B 1 293 ? 6.566 -3.023 -11.539 1 72.94 293 VAL B O 1
ATOM 5573 N N . LYS B 1 294 ? 5.465 -1.184 -10.633 1 72.81 294 LYS B N 1
ATOM 5574 C CA . LYS B 1 294 ? 5.082 -0.659 -11.945 1 72.81 294 LYS B CA 1
ATOM 5575 C C . LYS B 1 294 ? 6.301 -0.477 -12.844 1 72.81 294 LYS B C 1
ATOM 5577 O O . LYS B 1 294 ? 7.324 0.054 -12.406 1 72.81 294 LYS B O 1
ATOM 5582 N N . GLY B 1 295 ? 6.23 -0.984 -14.047 1 64.19 295 GLY B N 1
ATOM 5583 C CA . GLY B 1 295 ? 7.328 -0.89 -14.992 1 64.19 295 GLY B CA 1
ATOM 5584 C C . GLY B 1 295 ? 8.18 -2.143 -15.047 1 64.19 295 GLY B C 1
ATOM 5585 O O . GLY B 1 295 ? 9.055 -2.271 -15.906 1 64.19 295 GLY B O 1
ATOM 5586 N N . PHE B 1 296 ? 7.883 -3.068 -14.117 1 63.72 296 PHE B N 1
ATOM 5587 C CA . PHE B 1 296 ? 8.641 -4.309 -14.07 1 63.72 296 PHE B CA 1
ATOM 5588 C C . PHE B 1 296 ? 7.734 -5.512 -14.305 1 63.72 296 PHE B C 1
ATOM 5590 O O . PHE B 1 296 ? 6.523 -5.426 -14.094 1 63.72 296 PHE B O 1
ATOM 5597 N N . SER B 1 297 ? 8.312 -6.574 -14.742 1 61.09 297 SER B N 1
ATOM 5598 C CA . SER B 1 297 ? 7.551 -7.773 -15.062 1 61.09 297 SER B CA 1
ATOM 5599 C C . SER B 1 297 ? 7.637 -8.805 -13.945 1 61.09 297 SER B C 1
ATOM 5601 O O . SER B 1 297 ? 8.625 -8.844 -13.203 1 61.09 297 SER B O 1
ATOM 5603 N N . ALA B 1 298 ? 6.477 -9.594 -13.859 1 60.44 298 ALA B N 1
ATOM 5604 C CA . ALA B 1 298 ? 6.441 -10.719 -12.93 1 60.44 298 ALA B CA 1
ATOM 5605 C C . ALA B 1 298 ? 6.961 -11.992 -13.586 1 60.44 298 ALA B C 1
ATOM 5607 O O . ALA B 1 298 ? 6.711 -12.234 -14.773 1 60.44 298 ALA B O 1
ATOM 5608 N N . TYR B 1 299 ? 7.715 -12.766 -12.812 1 55.97 299 TYR B N 1
ATOM 5609 C CA . TYR B 1 299 ? 8.281 -13.992 -13.359 1 55.97 299 TYR B CA 1
ATOM 5610 C C . TYR B 1 299 ? 7.262 -15.125 -13.328 1 55.97 299 TYR B C 1
ATOM 5612 O O . TYR B 1 299 ? 6.492 -15.25 -12.367 1 55.97 299 TYR B O 1
ATOM 5620 N N . ARG B 1 300 ? 7.25 -15.836 -14.43 1 51 300 ARG B N 1
ATOM 5621 C CA . ARG B 1 300 ? 6.371 -17 -14.523 1 51 300 ARG B CA 1
ATOM 5622 C C . ARG B 1 300 ? 7.133 -18.219 -15.023 1 51 300 ARG B C 1
ATOM 5624 O O . ARG B 1 300 ? 7.965 -18.109 -15.922 1 51 300 ARG B O 1
ATOM 5631 N N . ASN B 1 301 ? 6.871 -19.266 -14.211 1 49.91 301 ASN B N 1
ATOM 5632 C CA . ASN B 1 301 ? 7.336 -20.562 -14.664 1 49.91 301 ASN B CA 1
ATOM 5633 C C . ASN B 1 301 ? 6.316 -21.25 -15.578 1 49.91 301 ASN B C 1
ATOM 5635 O O . ASN B 1 301 ? 5.129 -21.312 -15.25 1 49.91 301 ASN B O 1
ATOM 5639 N N . SER B 1 302 ? 6.684 -21.594 -16.703 1 48.03 302 SER B N 1
ATOM 5640 C CA . SER B 1 302 ? 5.766 -22.078 -17.734 1 48.03 302 SER B CA 1
ATOM 5641 C C . SER B 1 302 ? 5.066 -23.359 -17.312 1 48.03 302 SER B C 1
ATOM 5643 O O . SER B 1 302 ? 4.031 -23.719 -17.859 1 48.03 302 SER B O 1
ATOM 5645 N N . ILE B 1 303 ? 5.57 -24.031 -16.328 1 40.53 303 ILE B N 1
ATOM 5646 C CA . ILE B 1 303 ? 4.984 -25.297 -15.906 1 40.53 303 ILE B CA 1
ATOM 5647 C C . ILE B 1 303 ? 4.266 -25.125 -14.57 1 40.53 303 ILE B C 1
ATOM 5649 O O . ILE B 1 303 ? 3.119 -25.547 -14.414 1 40.53 303 ILE B O 1
ATOM 5653 N N . LYS B 1 304 ? 4.949 -24.547 -13.703 1 47.69 304 LYS B N 1
ATOM 5654 C CA . LYS B 1 304 ? 4.469 -24.531 -12.328 1 47.69 304 LYS B CA 1
ATOM 5655 C C . LYS B 1 304 ? 3.725 -23.25 -12.008 1 47.69 304 LYS B C 1
ATOM 5657 O O . LYS B 1 304 ? 3.109 -23.125 -10.945 1 47.69 304 LYS B O 1
ATOM 5662 N N . GLY B 1 305 ? 3.703 -22.469 -12.984 1 57.5 305 GLY B N 1
ATOM 5663 C CA . GLY B 1 305 ? 2.994 -21.219 -12.727 1 57.5 305 GLY B CA 1
ATOM 5664 C C . GLY B 1 305 ? 3.91 -20.094 -12.32 1 57.5 305 GLY B C 1
ATOM 5665 O O . GLY B 1 305 ? 5.09 -20.078 -12.672 1 57.5 305 GLY B O 1
ATOM 5666 N N . SER B 1 306 ? 3.307 -19.188 -11.781 1 78.25 306 SER B N 1
ATOM 5667 C CA . SER B 1 306 ? 4.043 -17.984 -11.422 1 78.25 306 SER B CA 1
ATOM 5668 C C . SER B 1 306 ? 4.578 -18.062 -10 1 78.25 306 SER B C 1
ATOM 5670 O O . SER B 1 306 ? 3.926 -18.625 -9.117 1 78.25 306 SER B O 1
ATOM 5672 N N . TRP B 1 307 ? 5.75 -17.625 -9.758 1 76.06 307 TRP B N 1
ATOM 5673 C CA . TRP B 1 307 ? 6.355 -17.625 -8.43 1 76.06 307 TRP B CA 1
ATOM 5674 C C . TRP B 1 307 ? 5.441 -16.938 -7.422 1 76.06 307 TRP B C 1
ATOM 5676 O O . TRP B 1 307 ? 5.258 -17.422 -6.305 1 76.06 307 TRP B O 1
ATOM 5686 N N . TYR B 1 308 ? 4.902 -15.898 -7.855 1 87.31 308 TYR B N 1
ATOM 5687 C CA . TYR B 1 308 ? 4.105 -15.109 -6.926 1 87.31 308 TYR B CA 1
ATOM 5688 C C . TYR B 1 308 ? 2.898 -15.898 -6.434 1 87.31 308 TYR B C 1
ATOM 5690 O O . TYR B 1 308 ? 2.627 -15.938 -5.23 1 87.31 308 TYR B O 1
ATOM 5698 N N . ILE B 1 309 ? 2.172 -16.516 -7.332 1 89.88 309 ILE B N 1
ATOM 5699 C CA . ILE B 1 309 ? 0.966 -17.25 -6.957 1 89.88 309 ILE B CA 1
ATOM 5700 C C . ILE B 1 309 ? 1.345 -18.484 -6.152 1 89.88 309 ILE B C 1
ATOM 5702 O O . ILE B 1 309 ? 0.663 -18.844 -5.188 1 89.88 309 ILE B O 1
ATOM 5706 N N . GLN B 1 310 ? 2.402 -19.141 -6.543 1 84.31 310 GLN B N 1
ATOM 5707 C CA . GLN B 1 310 ? 2.857 -20.312 -5.797 1 84.31 310 GLN B CA 1
ATOM 5708 C C . GLN B 1 310 ? 3.207 -19.953 -4.359 1 84.31 310 GLN B C 1
ATOM 5710 O O . GLN B 1 310 ? 2.795 -20.641 -3.42 1 84.31 310 GLN B O 1
ATOM 5715 N N . LEU B 1 311 ? 3.959 -18.922 -4.266 1 86.88 311 LEU B N 1
ATOM 5716 C CA . LEU B 1 311 ? 4.371 -18.469 -2.941 1 86.88 311 LEU B CA 1
ATOM 5717 C C . LEU B 1 311 ? 3.17 -17.984 -2.139 1 86.88 311 LEU B C 1
ATOM 5719 O O . LEU B 1 311 ? 3.109 -18.172 -0.923 1 86.88 311 LEU B O 1
ATOM 5723 N N . LEU B 1 312 ? 2.273 -17.297 -2.812 1 94.38 312 LEU B N 1
ATOM 5724 C CA . LEU B 1 312 ? 1.04 -16.875 -2.158 1 94.38 312 LEU B CA 1
ATOM 5725 C C . LEU B 1 312 ? 0.311 -18.078 -1.555 1 94.38 312 LEU B C 1
ATOM 5727 O O . LEU B 1 312 ? -0.059 -18.047 -0.378 1 94.38 312 LEU B O 1
ATOM 5731 N N . CYS B 1 313 ? 0.175 -19.125 -2.33 1 93.19 313 CYS B N 1
ATOM 5732 C CA . CYS B 1 313 ? -0.504 -20.328 -1.863 1 93.19 313 CYS B CA 1
ATOM 5733 C C . CYS B 1 313 ? 0.25 -20.969 -0.703 1 93.19 313 CYS B C 1
ATOM 5735 O O . CYS B 1 313 ? -0.352 -21.328 0.308 1 93.19 313 CYS B O 1
ATOM 5737 N N . LYS B 1 314 ? 1.526 -21.031 -0.87 1 89.69 314 LYS B N 1
ATOM 5738 C CA . LYS B 1 314 ? 2.357 -21.641 0.167 1 89.69 314 LYS B CA 1
ATOM 5739 C C . LYS B 1 314 ? 2.23 -20.875 1.485 1 89.69 314 LYS B C 1
ATOM 5741 O O . LYS B 1 314 ? 1.975 -21.469 2.531 1 89.69 314 LYS B O 1
ATOM 5746 N N . VAL B 1 315 ? 2.402 -19.594 1.449 1 94 315 VAL B N 1
ATOM 5747 C CA . VAL B 1 315 ? 2.393 -18.766 2.648 1 94 315 VAL B CA 1
ATOM 5748 C C . VAL B 1 315 ? 0.998 -18.766 3.268 1 94 315 VAL B C 1
ATOM 5750 O O . VAL B 1 315 ? 0.853 -18.891 4.484 1 94 315 VAL B O 1
ATOM 5753 N N . PHE B 1 316 ? -0.021 -18.672 2.451 1 97.31 316 PHE B N 1
ATOM 5754 C CA . PHE B 1 316 ? -1.384 -18.609 2.963 1 97.31 316 PHE B CA 1
ATOM 5755 C C . PHE B 1 316 ? -1.785 -19.922 3.613 1 97.31 316 PHE B C 1
ATOM 5757 O O . PHE B 1 316 ? -2.381 -19.938 4.691 1 97.31 316 PHE B O 1
ATOM 5764 N N . MET B 1 317 ? -1.447 -21 2.986 1 94.88 317 MET B N 1
ATOM 5765 C CA . MET B 1 317 ? -1.857 -22.281 3.557 1 94.88 317 MET B CA 1
ATOM 5766 C C . MET B 1 317 ? -1.161 -22.531 4.891 1 94.88 317 MET B C 1
ATOM 5768 O O . MET B 1 317 ? -1.726 -23.172 5.777 1 94.88 317 MET B O 1
ATOM 5772 N N . GLU B 1 318 ? -0.007 -21.984 5.02 1 92.38 318 GLU B N 1
ATOM 5773 C CA . GLU B 1 318 ? 0.811 -22.266 6.199 1 92.38 318 GLU B CA 1
ATOM 5774 C C . GLU B 1 318 ? 0.503 -21.297 7.328 1 92.38 318 GLU B C 1
ATOM 5776 O O . GLU B 1 318 ? 0.59 -21.656 8.508 1 92.38 318 GLU B O 1
ATOM 5781 N N . HIS B 1 319 ? 0.101 -20.062 6.957 1 95.06 319 HIS B N 1
ATOM 5782 C CA . HIS B 1 319 ? 0.156 -19.031 7.996 1 95.06 319 HIS B CA 1
ATOM 5783 C C . HIS B 1 319 ? -1.17 -18.297 8.109 1 95.06 319 HIS B C 1
ATOM 5785 O O . HIS B 1 319 ? -1.369 -17.5 9.039 1 95.06 319 HIS B O 1
ATOM 5791 N N . ALA B 1 320 ? -2.145 -18.516 7.27 1 97.62 320 ALA B N 1
ATOM 5792 C CA . ALA B 1 320 ? -3.396 -17.766 7.293 1 97.62 320 ALA B CA 1
ATOM 5793 C C . ALA B 1 320 ? -4.195 -18.078 8.562 1 97.62 320 ALA B C 1
ATOM 5795 O O . ALA B 1 320 ? -5.129 -17.344 8.898 1 97.62 320 ALA B O 1
ATOM 5796 N N . HIS B 1 321 ? -3.879 -19.109 9.266 1 96.5 321 HIS B N 1
ATOM 5797 C CA . HIS B 1 321 ? -4.633 -19.516 10.445 1 96.5 321 HIS B CA 1
ATOM 5798 C C . HIS B 1 321 ? -4.406 -18.547 11.602 1 96.5 321 HIS B C 1
ATOM 5800 O O . HIS B 1 321 ? -5.199 -18.5 12.547 1 96.5 321 HIS B O 1
ATOM 5806 N N . ASP B 1 322 ? -3.314 -17.75 11.539 1 95.69 322 ASP B N 1
ATOM 5807 C CA . ASP B 1 322 ? -3.049 -16.906 12.703 1 95.69 322 ASP B CA 1
ATOM 5808 C C . ASP B 1 322 ? -2.428 -15.57 12.289 1 95.69 322 ASP B C 1
ATOM 5810 O O . ASP B 1 322 ? -1.926 -14.82 13.125 1 95.69 322 ASP B O 1
ATOM 5814 N N . MET B 1 323 ? -2.338 -15.305 11 1 96.75 323 MET B N 1
ATOM 5815 C CA . MET B 1 323 ? -1.751 -14.055 10.523 1 96.75 323 MET B CA 1
ATOM 5816 C C . MET B 1 323 ? -2.762 -13.258 9.711 1 96.75 323 MET B C 1
ATOM 5818 O O . MET B 1 323 ? -3.59 -13.836 9 1 96.75 323 MET B O 1
ATOM 5822 N N . ASP B 1 324 ? -2.678 -11.898 9.875 1 97.56 324 ASP B N 1
ATOM 5823 C CA . ASP B 1 324 ? -3.525 -11.047 9.039 1 97.56 324 ASP B CA 1
ATOM 5824 C C . ASP B 1 324 ? -3.012 -11 7.605 1 97.56 324 ASP B C 1
ATOM 5826 O O . ASP B 1 324 ? -1.839 -11.281 7.348 1 97.56 324 ASP B O 1
ATOM 5830 N N . ILE B 1 325 ? -3.793 -10.578 6.672 1 97.88 325 ILE B N 1
ATOM 5831 C CA . ILE B 1 325 ? -3.545 -10.688 5.238 1 97.88 325 ILE B CA 1
ATOM 5832 C C . ILE B 1 325 ? -2.32 -9.859 4.859 1 97.88 325 ILE B C 1
ATOM 5834 O O . ILE B 1 325 ? -1.505 -10.281 4.035 1 97.88 325 ILE B O 1
ATOM 5838 N N . GLU B 1 326 ? -2.158 -8.648 5.379 1 97.31 326 GLU B N 1
ATOM 5839 C CA . GLU B 1 326 ? -1.008 -7.824 5.023 1 97.31 326 GLU B CA 1
ATOM 5840 C C . GLU B 1 326 ? 0.299 -8.484 5.453 1 97.31 326 GLU B C 1
ATOM 5842 O O . GLU B 1 326 ? 1.301 -8.414 4.738 1 97.31 326 GLU B O 1
ATOM 5847 N N . SER B 1 327 ? 0.291 -9.031 6.629 1 96.81 327 SER B N 1
ATOM 5848 C CA . SER B 1 327 ? 1.462 -9.773 7.082 1 96.81 327 SER B CA 1
ATOM 5849 C C . SER B 1 327 ? 1.757 -10.961 6.168 1 96.81 327 SER B C 1
ATOM 5851 O O . SER B 1 327 ? 2.92 -11.258 5.887 1 96.81 327 SER B O 1
ATOM 5853 N N . LEU B 1 328 ? 0.698 -11.664 5.762 1 97.69 328 LEU B N 1
ATOM 5854 C CA . LEU B 1 328 ? 0.864 -12.758 4.816 1 97.69 328 LEU B CA 1
ATOM 5855 C C . LEU B 1 328 ? 1.529 -12.273 3.531 1 97.69 328 LEU B C 1
ATOM 5857 O O . LEU B 1 328 ? 2.451 -12.922 3.023 1 97.69 328 LEU B O 1
ATOM 5861 N N . LEU B 1 329 ? 1.073 -11.156 3.014 1 97 329 LEU B N 1
ATOM 5862 C CA . LEU B 1 329 ? 1.617 -10.609 1.777 1 97 329 LEU B CA 1
ATOM 5863 C C . LEU B 1 329 ? 3.08 -10.219 1.954 1 97 329 LEU B C 1
ATOM 5865 O O . LEU B 1 329 ? 3.887 -10.375 1.034 1 97 329 LEU B O 1
ATOM 5869 N N . ARG B 1 330 ? 3.402 -9.711 3.111 1 95 330 ARG B N 1
ATOM 5870 C CA . ARG B 1 330 ? 4.797 -9.406 3.412 1 95 330 ARG B CA 1
ATOM 5871 C C . ARG B 1 330 ? 5.652 -10.672 3.363 1 95 330 ARG B C 1
ATOM 5873 O O . ARG B 1 330 ? 6.758 -10.664 2.816 1 95 330 ARG B O 1
ATOM 5880 N N . LYS B 1 331 ? 5.141 -11.672 3.979 1 92.62 331 LYS B N 1
ATOM 5881 C CA . LYS B 1 331 ? 5.863 -12.938 3.979 1 92.62 331 LYS B CA 1
ATOM 5882 C C . LYS B 1 331 ? 6.043 -13.469 2.559 1 92.62 331 LYS B C 1
ATOM 5884 O O . LYS B 1 331 ? 7.086 -14.039 2.232 1 92.62 331 LYS B O 1
ATOM 5889 N N . VAL B 1 332 ? 5.016 -13.344 1.762 1 93.06 332 VAL B N 1
ATOM 5890 C CA . VAL B 1 332 ? 5.113 -13.734 0.359 1 93.06 332 VAL B CA 1
ATOM 5891 C C . VAL B 1 332 ? 6.277 -13 -0.304 1 93.06 332 VAL B C 1
ATOM 5893 O O . VAL B 1 332 ? 7.086 -13.617 -1.005 1 93.06 332 VAL B O 1
ATOM 5896 N N . ASP B 1 333 ? 6.402 -11.711 -0.099 1 91.31 333 ASP B N 1
ATOM 5897 C CA . ASP B 1 333 ? 7.469 -10.93 -0.715 1 91.31 333 ASP B CA 1
ATOM 5898 C C . ASP B 1 333 ? 8.836 -11.352 -0.195 1 91.31 333 ASP B C 1
ATOM 5900 O O . ASP B 1 333 ? 9.82 -11.352 -0.94 1 91.31 333 ASP B O 1
ATOM 5904 N N . GLU B 1 334 ? 8.883 -11.617 1.107 1 86.56 334 GLU B N 1
ATOM 5905 C CA . GLU B 1 334 ? 10.141 -12.094 1.687 1 86.56 334 GLU B CA 1
ATOM 5906 C C . GLU B 1 334 ? 10.617 -13.367 0.991 1 86.56 334 GLU B C 1
ATOM 5908 O O . GLU B 1 334 ? 11.805 -13.492 0.667 1 86.56 334 GLU B O 1
ATOM 5913 N N . GLU B 1 335 ? 9.664 -14.234 0.81 1 82.5 335 GLU B N 1
ATOM 5914 C CA . GLU B 1 335 ? 10 -15.477 0.111 1 82.5 335 GLU B CA 1
ATOM 5915 C C . GLU B 1 335 ? 10.328 -15.203 -1.354 1 82.5 335 GLU B C 1
ATOM 5917 O O . GLU B 1 335 ? 11.188 -15.875 -1.935 1 82.5 335 GLU B O 1
ATOM 5922 N N . LEU B 1 336 ? 9.633 -14.289 -1.965 1 82.81 336 LEU B N 1
ATOM 5923 C CA . LEU B 1 336 ? 9.883 -13.906 -3.35 1 82.81 336 LEU B CA 1
ATOM 5924 C C . LEU B 1 336 ? 11.297 -13.352 -3.518 1 82.81 336 LEU B C 1
ATOM 5926 O O . LEU B 1 336 ? 11.961 -13.625 -4.52 1 82.81 336 LEU B O 1
ATOM 5930 N N . GLU B 1 337 ? 11.727 -12.5 -2.541 1 78.69 337 GLU B N 1
ATOM 5931 C CA . GLU B 1 337 ? 13.078 -11.961 -2.564 1 78.69 337 GLU B CA 1
ATOM 5932 C C . GLU B 1 337 ? 14.117 -13.07 -2.572 1 78.69 337 GLU B C 1
ATOM 5934 O O . GLU B 1 337 ? 15.102 -13.008 -3.311 1 78.69 337 GLU B O 1
ATOM 5939 N N . VAL B 1 338 ? 13.844 -14.031 -1.743 1 72 338 VAL B N 1
ATOM 5940 C CA . VAL B 1 338 ? 14.75 -15.164 -1.639 1 72 338 VAL B CA 1
ATOM 5941 C C . VAL B 1 338 ? 14.789 -15.922 -2.965 1 72 338 VAL B C 1
ATOM 5943 O O . VAL B 1 338 ? 15.867 -16.188 -3.502 1 72 338 VAL B O 1
ATOM 5946 N N . VAL B 1 339 ? 13.57 -16.141 -3.504 1 67 339 VAL B N 1
ATOM 5947 C CA . VAL B 1 339 ? 13.461 -16.922 -4.727 1 67 339 VAL B CA 1
ATOM 5948 C C . VAL B 1 339 ? 14.062 -16.156 -5.895 1 67 339 VAL B C 1
ATOM 5950 O O . VAL B 1 339 ? 14.742 -16.734 -6.75 1 67 339 VAL B O 1
ATOM 5953 N N . SER B 1 340 ? 13.828 -14.797 -5.859 1 65.25 340 SER B N 1
ATOM 5954 C CA . SER B 1 340 ? 14.297 -13.953 -6.953 1 65.25 340 SER B CA 1
ATOM 5955 C C . SER B 1 340 ? 15.812 -13.781 -6.898 1 65.25 340 SER B C 1
ATOM 5957 O O . SER B 1 340 ? 16.438 -13.461 -7.91 1 65.25 340 SER B O 1
ATOM 5959 N N . SER B 1 341 ? 16.328 -13.758 -5.664 1 59 341 SER B N 1
ATOM 5960 C CA . SER B 1 341 ? 17.766 -13.57 -5.484 1 59 341 SER B CA 1
ATOM 5961 C C . SER B 1 341 ? 18.531 -14.844 -5.812 1 59 341 SER B C 1
ATOM 5963 O O . SER B 1 341 ? 19.766 -14.812 -5.938 1 59 341 SER B O 1
ATOM 5965 N N . MET B 1 342 ? 17.688 -15.797 -5.855 1 50.12 342 MET B N 1
ATOM 5966 C CA . MET B 1 342 ? 18.312 -17.062 -6.199 1 50.12 342 MET B CA 1
ATOM 5967 C C . MET B 1 342 ? 18.781 -17.078 -7.652 1 50.12 342 MET B C 1
ATOM 5969 O O . MET B 1 342 ? 18.172 -16.422 -8.5 1 50.12 342 MET B O 1
ATOM 5973 N N . PRO B 1 343 ? 19.953 -17.047 -7.793 1 41.91 343 PRO B N 1
ATOM 5974 C CA . PRO B 1 343 ? 20.484 -17 -9.156 1 41.91 343 PRO B CA 1
ATOM 5975 C C . PRO B 1 343 ? 19.656 -17.812 -10.141 1 41.91 343 PRO B C 1
ATOM 5977 O O . PRO B 1 343 ? 19.609 -19.047 -10.055 1 41.91 343 PRO B O 1
ATOM 5980 N N . TRP B 1 344 ? 18.406 -17.062 -10.391 1 41.81 344 TRP B N 1
ATOM 5981 C CA . TRP B 1 344 ? 17.562 -17.766 -11.359 1 41.81 344 TRP B CA 1
ATOM 5982 C C . TRP B 1 344 ? 18.141 -17.656 -12.758 1 41.81 344 TRP B C 1
ATOM 5984 O O . TRP B 1 344 ? 18.766 -16.656 -13.109 1 41.81 344 TRP B O 1
ATOM 5994 N N . VAL B 1 345 ? 18.609 -18.328 -13.352 1 36.84 345 VAL B N 1
ATOM 5995 C CA . VAL B 1 345 ? 19.125 -18.281 -14.719 1 36.84 345 VAL B CA 1
ATOM 5996 C C . VAL B 1 345 ? 18.094 -17.625 -15.633 1 36.84 345 VAL B C 1
ATOM 5998 O O . VAL B 1 345 ? 17.062 -18.219 -15.945 1 36.84 345 VAL B O 1
ATOM 6001 N N . THR B 1 346 ? 17.656 -16.203 -15.352 1 40.12 346 THR B N 1
ATOM 6002 C CA . THR B 1 346 ? 16.656 -15.57 -16.219 1 40.12 346 THR B CA 1
ATOM 6003 C C . THR B 1 346 ? 17.156 -15.5 -17.656 1 40.12 346 THR B C 1
ATOM 6005 O O . THR B 1 346 ? 18.359 -15.398 -17.891 1 40.12 346 THR B O 1
ATOM 6008 N N . GLU B 1 347 ? 16.547 -15.984 -18.609 1 37.72 347 GLU B N 1
ATOM 6009 C CA . GLU B 1 347 ? 16.844 -15.977 -20.047 1 37.72 347 GLU B CA 1
ATOM 6010 C C . GLU B 1 347 ? 17.219 -14.578 -20.531 1 37.72 347 GLU B C 1
ATOM 6012 O O . GLU B 1 347 ? 18.047 -14.43 -21.438 1 37.72 347 GLU B O 1
ATOM 6017 N N . ASN B 1 348 ? 16.547 -13.492 -20.375 1 33.75 348 ASN B N 1
ATOM 6018 C CA . ASN B 1 348 ? 16.859 -12.117 -20.766 1 33.75 348 ASN B CA 1
ATOM 6019 C C . ASN B 1 348 ? 17.5 -11.352 -19.609 1 33.75 348 ASN B C 1
ATOM 6021 O O . ASN B 1 348 ? 16.812 -11.016 -18.641 1 33.75 348 ASN B O 1
ATOM 6025 N N . PRO B 1 349 ? 18.859 -11.477 -19.656 1 37.81 349 PRO B N 1
ATOM 6026 C CA . PRO B 1 349 ? 19.594 -10.734 -18.625 1 37.81 349 PRO B CA 1
ATOM 6027 C C . PRO B 1 349 ? 19.016 -9.336 -18.391 1 37.81 349 PRO B C 1
ATOM 6029 O O . PRO B 1 349 ? 19.141 -8.789 -17.297 1 37.81 349 PRO B O 1
ATOM 6032 N N . ASN B 1 350 ? 18.688 -8.859 -19.453 1 36.91 350 ASN B N 1
ATOM 6033 C CA . ASN B 1 350 ? 18.281 -7.457 -19.438 1 36.91 350 ASN B CA 1
ATOM 6034 C C . ASN B 1 350 ? 16.891 -7.285 -18.828 1 36.91 350 ASN B C 1
ATOM 6036 O O . ASN B 1 350 ? 16.406 -6.16 -18.672 1 36.91 350 ASN B O 1
ATOM 6040 N N . GLU B 1 351 ? 16.234 -8.461 -18.812 1 39.22 351 GLU B N 1
ATOM 6041 C CA . GLU B 1 351 ? 14.93 -8.273 -18.203 1 39.22 351 GLU B CA 1
ATOM 6042 C C . GLU B 1 351 ? 14.977 -8.516 -16.688 1 39.22 351 GLU B C 1
ATOM 6044 O O . GLU B 1 351 ? 15.117 -9.656 -16.25 1 39.22 351 GLU B O 1
ATOM 6049 N N . GLY B 1 352 ? 15.859 -8.016 -16.078 1 41.91 352 GLY B N 1
ATOM 6050 C CA . GLY B 1 352 ? 15.914 -7.957 -14.633 1 41.91 352 GLY B CA 1
ATOM 6051 C C . GLY B 1 352 ? 14.562 -8.188 -13.977 1 41.91 352 GLY B C 1
ATOM 6052 O O . GLY B 1 352 ? 13.656 -7.363 -14.102 1 41.91 352 GLY B O 1
ATOM 6053 N N . THR B 1 353 ? 14.203 -9.594 -14.047 1 47.72 353 THR B N 1
ATOM 6054 C CA . THR B 1 353 ? 12.883 -9.852 -13.477 1 47.72 353 THR B CA 1
ATOM 6055 C C . THR B 1 353 ? 12.883 -9.586 -11.977 1 47.72 353 THR B C 1
ATOM 6057 O O . THR B 1 353 ? 13.07 -10.508 -11.18 1 47.72 353 THR B O 1
ATOM 6060 N N . GLN B 1 354 ? 13.688 -8.742 -11.438 1 54.12 354 GLN B N 1
ATOM 6061 C CA . GLN B 1 354 ? 13.594 -8.508 -10 1 54.12 354 GLN B CA 1
ATOM 6062 C C . GLN B 1 354 ? 12.18 -8.102 -9.602 1 54.12 354 GLN B C 1
ATOM 6064 O O . GLN B 1 354 ? 11.695 -7.047 -10.016 1 54.12 354 GLN B O 1
ATOM 6069 N N . GLN B 1 355 ? 11.508 -9.227 -9.062 1 66.38 355 GLN B N 1
ATOM 6070 C CA . GLN B 1 355 ? 10.109 -9.016 -8.695 1 66.38 355 GLN B CA 1
ATOM 6071 C C . GLN B 1 355 ? 9.992 -8.477 -7.273 1 66.38 355 GLN B C 1
ATOM 6073 O O . GLN B 1 355 ? 10.562 -9.039 -6.336 1 66.38 355 GLN B O 1
ATOM 6078 N N . THR B 1 356 ? 9.695 -7.34 -7.176 1 76.69 356 THR B N 1
ATOM 6079 C CA . THR B 1 356 ? 9.242 -6.766 -5.918 1 76.69 356 THR B CA 1
ATOM 6080 C C . THR B 1 356 ? 7.719 -6.637 -5.902 1 76.69 356 THR B C 1
ATOM 6082 O O . THR B 1 356 ? 7.145 -5.895 -6.699 1 76.69 356 THR B O 1
ATOM 6085 N N . SER B 1 357 ? 7.211 -7.562 -5.012 1 88.38 357 SER B N 1
ATOM 6086 C CA . SER B 1 357 ? 5.758 -7.438 -4.93 1 88.38 357 SER B CA 1
ATOM 6087 C C . SER B 1 357 ? 5.352 -6.191 -4.152 1 88.38 357 SER B C 1
ATOM 6089 O O . SER B 1 357 ? 6.125 -5.68 -3.34 1 88.38 357 SER B O 1
ATOM 6091 N N . THR B 1 358 ? 4.238 -5.695 -4.5 1 93 358 THR B N 1
ATOM 6092 C CA . THR B 1 358 ? 3.736 -4.492 -3.846 1 93 358 THR B CA 1
ATOM 6093 C C . THR B 1 358 ? 2.268 -4.656 -3.465 1 93 358 THR B C 1
ATOM 6095 O O . THR B 1 358 ? 1.568 -5.504 -4.023 1 93 358 THR B O 1
ATOM 6098 N N . PHE B 1 359 ? 1.858 -3.938 -2.459 1 95.44 359 PHE B N 1
ATOM 6099 C CA . PHE B 1 359 ? 0.43 -3.781 -2.207 1 95.44 359 PHE B CA 1
ATOM 6100 C C . PHE B 1 359 ? 0.116 -2.365 -1.739 1 95.44 359 PHE B C 1
ATOM 6102 O O . PHE B 1 359 ? 0.955 -1.71 -1.117 1 95.44 359 PHE B O 1
ATOM 6109 N N . GLN B 1 360 ? -0.996 -1.942 -2.109 1 96.25 360 GLN B N 1
ATOM 6110 C CA . GLN B 1 360 ? -1.497 -0.628 -1.722 1 96.25 360 GLN B CA 1
ATOM 6111 C C . GLN B 1 360 ? -2.693 -0.75 -0.781 1 96.25 360 GLN B C 1
ATOM 6113 O O . GLN B 1 360 ? -3.656 -1.458 -1.082 1 96.25 360 GLN B O 1
ATOM 6118 N N . ASN B 1 361 ? -2.555 -0.108 0.355 1 97.19 361 ASN B N 1
ATOM 6119 C CA . ASN B 1 361 ? -3.625 -0.055 1.345 1 97.19 361 ASN B CA 1
ATOM 6120 C C . ASN B 1 361 ? -4.488 1.192 1.172 1 97.19 361 ASN B C 1
ATOM 6122 O O . ASN B 1 361 ? -3.99 2.314 1.279 1 97.19 361 ASN B O 1
ATOM 6126 N N . ILE B 1 362 ? -5.719 1.004 0.881 1 95.56 362 ILE B N 1
ATOM 6127 C CA . ILE B 1 362 ? -6.699 2.078 0.812 1 95.56 362 ILE B CA 1
ATOM 6128 C C . ILE B 1 362 ? -7.68 1.955 1.978 1 95.56 362 ILE B C 1
ATOM 6130 O O . ILE B 1 362 ? -8.719 1.301 1.856 1 95.56 362 ILE B O 1
ATOM 6134 N N . ALA B 1 363 ? -7.316 2.484 3.086 1 94.44 363 ALA B N 1
ATOM 6135 C CA . ALA B 1 363 ? -8.102 2.441 4.316 1 94.44 363 ALA B CA 1
ATOM 6136 C C . ALA B 1 363 ? -8.461 1.007 4.688 1 94.44 363 ALA B C 1
ATOM 6138 O O . ALA B 1 363 ? -9.609 0.723 5.047 1 94.44 363 ALA B O 1
ATOM 6139 N N . PHE B 1 364 ? -7.59 0.079 4.496 1 96.62 364 PHE B N 1
ATOM 6140 C CA . PHE B 1 364 ? -7.758 -1.342 4.781 1 96.62 364 PHE B CA 1
ATOM 6141 C C . PHE B 1 364 ? -7.355 -1.656 6.215 1 96.62 364 PHE B C 1
ATOM 6143 O O . PHE B 1 364 ? -6.266 -1.286 6.656 1 96.62 364 PHE B O 1
ATOM 6150 N N . LYS B 1 365 ? -8.234 -2.234 6.98 1 95.81 365 LYS B N 1
ATOM 6151 C CA . LYS B 1 365 ? -7.961 -2.609 8.367 1 95.81 365 LYS B CA 1
ATOM 6152 C C . LYS B 1 365 ? -7.375 -4.016 8.453 1 95.81 365 LYS B C 1
ATOM 6154 O O . LYS B 1 365 ? -7.133 -4.656 7.426 1 95.81 365 LYS B O 1
ATOM 6159 N N . LYS B 1 366 ? -7.039 -4.426 9.664 1 97 366 LYS B N 1
ATOM 6160 C CA . LYS B 1 366 ? -6.52 -5.777 9.836 1 97 366 LYS B CA 1
ATOM 6161 C C . LYS B 1 366 ? -7.574 -6.82 9.461 1 97 366 LYS B C 1
ATOM 6163 O O . LYS B 1 366 ? -8.711 -6.758 9.938 1 97 366 LYS B O 1
ATOM 6168 N N . CYS B 1 367 ? -7.207 -7.715 8.617 1 98.31 367 CYS B N 1
ATOM 6169 C CA . CYS B 1 367 ? -8.117 -8.742 8.117 1 98.31 367 CYS B CA 1
ATOM 6170 C C . CYS B 1 367 ? -7.512 -10.133 8.281 1 98.31 367 CYS B C 1
ATOM 6172 O O . CYS B 1 367 ? -6.379 -10.375 7.855 1 98.31 367 CYS B O 1
ATOM 6174 N N . TYR B 1 368 ? -8.289 -10.977 8.906 1 98.12 368 TYR B N 1
ATOM 6175 C CA . TYR B 1 368 ? -7.895 -12.367 9.094 1 98.12 368 TYR B CA 1
ATOM 6176 C C . TYR B 1 368 ? -8.812 -13.297 8.32 1 98.12 368 TYR B C 1
ATOM 6178 O O . TYR B 1 368 ? -10.031 -13.086 8.273 1 98.12 368 TYR B O 1
ATOM 6186 N N . LEU B 1 369 ? -8.273 -14.383 7.77 1 97.75 369 LEU B N 1
ATOM 6187 C CA . LEU B 1 369 ? -9.078 -15.312 6.98 1 97.75 369 LEU B CA 1
ATOM 6188 C C . LEU B 1 369 ? -9.703 -16.375 7.867 1 97.75 369 LEU B C 1
ATOM 6190 O O . LEU B 1 369 ? -10.734 -16.969 7.512 1 97.75 369 LEU B O 1
ATOM 6194 N N . HIS B 1 370 ? -9.148 -16.734 8.969 1 96.44 370 HIS B N 1
ATOM 6195 C CA . HIS B 1 370 ? -9.617 -17.719 9.93 1 96.44 370 HIS B CA 1
ATOM 6196 C C . HIS B 1 370 ? -10.047 -19.016 9.242 1 96.44 370 HIS B C 1
ATOM 6198 O O . HIS B 1 370 ? -11.18 -19.469 9.406 1 96.44 370 HIS B O 1
ATOM 6204 N N . PRO B 1 371 ? -9.086 -19.688 8.523 1 96.62 371 PRO B N 1
ATOM 6205 C CA . PRO B 1 371 ? -9.461 -20.922 7.844 1 96.62 371 PRO B CA 1
ATOM 6206 C C . PRO B 1 371 ? -10.047 -21.969 8.797 1 96.62 371 PRO B C 1
ATOM 6208 O O . PRO B 1 371 ? -9.477 -22.234 9.859 1 96.62 371 PRO B O 1
ATOM 6211 N N . GLY B 1 372 ? -11.211 -22.531 8.438 1 92.75 372 GLY B N 1
ATOM 6212 C CA . GLY B 1 372 ? -11.789 -23.688 9.125 1 92.75 372 GLY B CA 1
ATOM 6213 C C . GLY B 1 372 ? -12.617 -23.297 10.336 1 92.75 372 GLY B C 1
ATOM 6214 O O . GLY B 1 372 ? -13.219 -24.156 10.977 1 92.75 372 GLY B O 1
ATOM 6215 N N . LEU B 1 373 ? -12.648 -22.031 10.695 1 94.19 373 LEU B N 1
ATOM 6216 C CA . LEU B 1 373 ? -13.328 -21.594 11.906 1 94.19 373 LEU B CA 1
ATOM 6217 C C . LEU B 1 373 ? -14.414 -20.578 11.586 1 94.19 373 LEU B C 1
ATOM 6219 O O . LEU B 1 373 ? -14.211 -19.688 10.75 1 94.19 373 LEU B O 1
ATOM 6223 N N . TYR B 1 374 ? -15.633 -20.781 12.148 1 94.25 374 TYR B N 1
ATOM 6224 C CA . TYR B 1 374 ? -16.672 -19.75 12.062 1 94.25 374 TYR B CA 1
ATOM 6225 C C . TYR B 1 374 ? -17.453 -19.672 13.367 1 94.25 374 TYR B C 1
ATOM 6227 O O . TYR B 1 374 ? -17.219 -20.453 14.289 1 94.25 374 TYR B O 1
ATOM 6235 N N . GLU B 1 375 ? -18.219 -18.625 13.477 1 93.31 375 GLU B N 1
ATOM 6236 C CA . GLU B 1 375 ? -19.031 -18.391 14.672 1 93.31 375 GLU B CA 1
ATOM 6237 C C . GLU B 1 375 ? -20.516 -18.484 14.359 1 93.31 375 GLU B C 1
ATOM 6239 O O . GLU B 1 375 ? -20.969 -17.969 13.328 1 93.31 375 GLU B O 1
ATOM 6244 N N . GLU B 1 376 ? -21.219 -19.281 15.094 1 90.31 376 GLU B N 1
ATOM 6245 C CA . GLU B 1 376 ? -22.672 -19.391 14.992 1 90.31 376 GLU B CA 1
ATOM 6246 C C . GLU B 1 376 ? -23.312 -19.391 16.375 1 90.31 376 GLU B C 1
ATOM 6248 O O . GLU B 1 376 ? -22.938 -20.172 17.25 1 90.31 376 GLU B O 1
ATOM 6253 N N . ASP B 1 377 ? -24.234 -18.484 16.547 1 88.19 377 ASP B N 1
ATOM 6254 C CA . ASP B 1 377 ? -24.953 -18.344 17.812 1 88.19 377 ASP B CA 1
ATOM 6255 C C . ASP B 1 377 ? -24 -18.172 18.969 1 88.19 377 ASP B C 1
ATOM 6257 O O . ASP B 1 377 ? -24.141 -18.812 20.016 1 88.19 377 ASP B O 1
ATOM 6261 N N . GLY B 1 378 ? -22.859 -17.438 18.766 1 84.62 378 GLY B N 1
ATOM 6262 C CA . GLY B 1 378 ? -21.906 -17.094 19.797 1 84.62 378 GLY B CA 1
ATOM 6263 C C . GLY B 1 378 ? -20.906 -18.203 20.109 1 84.62 378 GLY B C 1
ATOM 6264 O O . GLY B 1 378 ? -20.109 -18.094 21.031 1 84.62 378 GLY B O 1
ATOM 6265 N N . LYS B 1 379 ? -21.078 -19.219 19.344 1 88.94 379 LYS B N 1
ATOM 6266 C CA . LYS B 1 379 ? -20.188 -20.359 19.562 1 88.94 379 LYS B CA 1
ATOM 6267 C C . LYS B 1 379 ? -19.234 -20.531 18.391 1 88.94 379 LYS B C 1
ATOM 6269 O O . LYS B 1 379 ? -19.609 -20.328 17.234 1 88.94 379 LYS B O 1
ATOM 6274 N N . MET B 1 380 ? -18.062 -20.906 18.781 1 91.56 380 MET B N 1
ATOM 6275 C CA . MET B 1 380 ? -17.062 -21.219 17.766 1 91.56 380 MET B CA 1
ATOM 6276 C C . MET B 1 380 ? -17.328 -22.578 17.125 1 91.56 380 MET B C 1
ATOM 6278 O O . MET B 1 380 ? -17.484 -23.578 17.828 1 91.56 380 MET B O 1
ATOM 6282 N N . MET B 1 381 ? -17.438 -22.594 15.766 1 91.12 381 MET B N 1
ATOM 6283 C CA . MET B 1 381 ? -17.703 -23.797 14.992 1 91.12 381 MET B CA 1
ATOM 6284 C C . MET B 1 381 ? -16.594 -24.062 13.984 1 91.12 381 MET B C 1
ATOM 6286 O O . MET B 1 381 ? -15.82 -23.156 13.664 1 91.12 381 MET B O 1
ATOM 6290 N N . LYS B 1 382 ? -16.469 -25.312 13.625 1 89.31 382 LYS B N 1
ATOM 6291 C CA . LYS B 1 382 ? -15.5 -25.672 12.602 1 89.31 382 LYS B CA 1
ATOM 6292 C C . LYS B 1 382 ? -16.188 -26.047 11.297 1 89.31 382 LYS B C 1
ATOM 6294 O O . LYS B 1 382 ? -17.266 -26.656 11.312 1 89.31 382 LYS B O 1
ATOM 6299 N N . PHE B 1 383 ? -15.609 -25.625 10.188 1 86.94 383 PHE B N 1
ATOM 6300 C CA . PHE B 1 383 ? -16.109 -26.078 8.891 1 86.94 383 PHE B CA 1
ATOM 6301 C C . PHE B 1 383 ? -15.891 -27.578 8.719 1 86.94 383 PHE B C 1
ATOM 6303 O O . PHE B 1 383 ? -14.93 -28.141 9.25 1 86.94 383 PHE B O 1
ATOM 6310 N N . PRO B 1 384 ? -16.891 -28.203 8.055 1 74.06 384 PRO B N 1
ATOM 6311 C CA . PRO B 1 384 ? -16.672 -29.641 7.812 1 74.06 384 PRO B CA 1
ATOM 6312 C C . PRO B 1 384 ? -15.398 -29.906 7.008 1 74.06 384 PRO B C 1
ATOM 6314 O O . PRO B 1 384 ? -15.055 -29.141 6.109 1 74.06 384 PRO B O 1
ATOM 6317 N N . GLN B 1 385 ? -14.422 -30.484 7.582 1 65.25 385 GLN B N 1
ATOM 6318 C CA . GLN B 1 385 ? -13.156 -30.781 6.926 1 65.25 385 GLN B CA 1
ATOM 6319 C C . GLN B 1 385 ? -13.336 -31.828 5.832 1 65.25 385 GLN B C 1
ATOM 6321 O O . GLN B 1 385 ? -13.953 -32.875 6.055 1 65.25 385 GLN B O 1
ATOM 6326 N N . ASN B 1 386 ? -13.727 -31.516 4.648 1 49.06 386 ASN B N 1
ATOM 6327 C CA . ASN B 1 386 ? -13.773 -32.625 3.684 1 49.06 386 ASN B CA 1
ATOM 6328 C C . ASN B 1 386 ? -12.461 -33.375 3.654 1 49.06 386 ASN B C 1
ATOM 6330 O O . ASN B 1 386 ? -11.391 -32.812 3.498 1 49.06 386 ASN B O 1
ATOM 6334 N N . GLN B 1 387 ? -12.32 -34.562 4.207 1 37.84 387 GLN B N 1
ATOM 6335 C CA . GLN B 1 387 ? -11.273 -35.531 3.961 1 37.84 387 GLN B CA 1
ATOM 6336 C C . GLN B 1 387 ? -10.977 -35.656 2.469 1 37.84 387 GLN B C 1
ATOM 6338 O O . GLN B 1 387 ? -11.891 -35.656 1.645 1 37.84 387 GLN B O 1
#

Foldseek 3Di:
DDPLLLQLCQLCQQVQLPPHQVVQLVVQCCVVPVDPPCLCVPQPDDPDRSLSSLSSSVSLSPDPRPCSSVSNLVSCCVGVNPVSSVSSVVVSCCCVVVVVPPPQPDPQAADFAPDDQLDVVNDVWHEFDQFALAREEEEEEEEQAADDDDDGQAQSVLLVVLVCVNVVQQRYHYDYDYQDAPVRVLVVLLVVLADDDPDQHQEYEYEYHAEWEADPNFIWGQGRHGDTDTPVSSQQCNWVVNGVSQHVHAYEYEYEYFYAYDPDPDPDDDDDPPDPDDPDDRDANYKYKYQADHNATFDFDNHNGGLLSSLLSVLCRVPLNHAWPVVSNVVSQVVLQVVLPSSRSNSPPVRSNSTRMDMDHGNHHTYGSRGQWHDDPNDIHGDDNDD/DDPLLLVLCQLCQQVQLPVHQVVQLVVQCCVVPVDPPCLCVPQPDDPDRSLSSLSSSVSLSPDPRPCSSVSNLVSCCVGVNVVSSVSSVVVSCCCVVVVVPPPQPCPQAADFAPDDQLDVVNDVWHEFDQFALAREEEEEEEEQAADDDDDGQAQSVLLVVLVCVNVVQQRYHYDYDYQDAPVRVLVVLLVVLADDDPDQHQEYEYEYAAEWEADPNFIWGQGRHGDTDTPVSSQQCNWVVNGVSQHVHAYEYEYEYFYAYDPDPDPDDDDDPPDPDDPDDRDANYKYKYQADHNATFDFDNRNGGLLSSLLSVLCRVPLNHAWPVVSNVVSQVVLQVVLPSSRSPSPPVRSNSTRMDMDHGNHHTYGSRGQWHDDPNDIHGDDNDD